Protein AF-A0A2R5H2C5-F1 (afdb_monomer)

InterPro domains:
  IPR027417 P-loop containing nucleoside triphosphate hydrolase [G3DSA:3.40.50.300] (19-121)
  IPR032171 C-terminal of Roc, COR-A domain [PF16095] (125-282)

Radius of gyration: 25.31 Å; Cα contacts (8 Å, |Δi|>4): 519; chains: 1; bounding box: 56×55×66 Å

Nearest PDB structures (foldseek):
  4wnr-assembly1_A  TM=6.751E-01  e=2.153E-06  Methanosarcina barkeri str. Fusaro
  5z2h-assembly1_A  TM=6.840E-01  e=8.784E-03  Dictyostelium discoideum
  5z2h-assembly1_B  TM=6.884E-01  e=1.361E-02  Dictyostelium discoideum
  5z2i-assembly1_B  TM=7.072E-01  e=3.090E-02  Dictyostelium discoideum
  2jpi-assembly1_A  TM=6.644E-01  e=2.755E-01  Pseudomonas aeruginosa

pLDDT: mean 90.69, std 7.68, range [52.12, 98.31]

Organism: NCBI:txid2315210

Secondary structure (DSSP, 8-state):
-HHHH-GGGGTTTS-HHHHHTPPPHHHHHHHHHHHHHHHHHH-TTS-B--EEE-TTT---HHHHHHHIIIII-GGG-TTBPPPSSTT-SSEEE-SS---TTTTHHHHHHHHHHHHHSGGGG----HHHHHHHHHHHHT--SEEEHHHHHHHHHHTT--HHHHHHHHHHHHHTTSSB---SSHHHHHEEE--HHHHHHHHHHHH--HHHHGGGGG-HHHHHTT-HHHHHHHHHH-EEEHHHHHHHTTTSSHHHHHHHHHHTTS-EE----TT-SS-EEE-GGGGGG--PPPP-TT--EEEEEEEE-TTT---TTHHHHHHHHHHHHHTSHHHHTTSPPPPPEE-SSEEEEEETTEEEEEEEETTEEEEEEETT-SSHHHHHTT-

Foldseek 3Di:
DCQCLFLVVCPPPDDPVVSVPHDHNVVVLVVLLQVLLVCCVPPVQDADAAAAEDCVPDVPQVSSQVSCVVRSVLVPSPRQDDFPPDPGSHHYFHPPDPDPCRCVRVVVSVVVSVCPDPLVPDDDPPLLVVLLVVVVVVVDQKDFLVVSQVSSVVVVDHSVSSVVSLVSCCVVVQWPADDPDPLSNGMIGRHPVLLVQLLCLQLPDCVVVVVVCVDPVCVVVVCNVQSVCCLQVVKHFLVRSCVSSVVPSSVNSVVVCVVVLQKAWQQQDPPDPGTMIRGLSNQLVFDDDDDCPPFAFDDKDKDACVVSWDDQRPLSSVLRVLNNQQQDCVFQPPHRRDDKDGHNAWIWGDRHPKIWIWGDDGRMIMITTGNPDDPVVVVVVVD

Solvent-accessible surface area (backbone atoms only — not comparable to full-atom values): 21616 Å² total; per-residue (Å²): 77,59,29,62,68,30,46,76,84,38,64,88,79,44,54,72,69,62,50,70,70,51,52,51,36,65,58,46,46,52,52,50,40,51,51,56,46,52,42,46,71,76,42,61,84,49,77,40,76,46,74,31,47,48,40,84,80,49,79,60,57,67,54,39,39,48,47,42,53,75,71,54,44,57,86,73,46,89,39,55,50,58,44,96,68,90,80,37,69,40,43,72,25,43,77,83,59,87,56,89,63,56,50,50,69,56,54,50,49,52,53,52,56,54,70,67,36,69,74,74,73,54,88,72,65,66,62,56,58,50,50,52,51,53,50,60,70,68,70,51,49,51,46,48,37,69,59,52,43,58,58,33,41,80,68,75,38,54,65,69,56,48,52,54,47,47,54,52,34,30,76,71,66,62,30,50,61,44,83,88,41,72,62,37,45,43,38,34,34,51,34,66,66,57,54,51,54,46,51,42,66,73,58,46,55,70,81,73,46,53,60,61,80,70,36,66,66,46,51,74,70,64,41,46,66,51,52,51,37,27,75,75,69,26,37,39,41,51,71,54,51,33,60,58,42,71,67,52,62,50,70,40,52,49,52,50,31,39,78,66,47,43,29,36,62,47,59,66,59,93,81,58,92,66,61,34,28,37,34,21,66,50,33,68,78,41,87,54,87,74,86,58,88,90,61,47,87,39,64,69,49,74,51,76,24,77,91,68,62,60,62,90,57,54,67,37,32,51,53,39,52,48,51,35,52,24,41,32,62,91,42,22,53,98,49,81,37,64,77,62,44,70,30,49,50,40,33,42,43,33,58,46,93,30,48,34,44,37,38,55,57,89,34,31,40,38,42,31,31,33,59,84,39,79,66,57,76,66,55,62,75,76,108

Structure (mmCIF, N/CA/C/O backbone):
data_AF-A0A2R5H2C5-F1
#
_entry.id   AF-A0A2R5H2C5-F1
#
loop_
_atom_site.group_PDB
_atom_site.id
_atom_site.type_symbol
_atom_site.label_atom_id
_atom_site.label_alt_id
_atom_site.label_comp_id
_atom_site.label_asym_id
_atom_site.label_entity_id
_atom_site.label_seq_id
_atom_site.pdbx_PDB_ins_code
_atom_site.Cartn_x
_atom_site.Cartn_y
_atom_site.Cartn_z
_atom_site.occupancy
_atom_site.B_iso_or_equiv
_atom_site.auth_seq_id
_atom_site.auth_comp_id
_atom_site.auth_asym_id
_atom_site.auth_atom_id
_atom_site.pdbx_PDB_model_num
ATOM 1 N N . MET A 1 1 ? -1.446 15.831 20.892 1.00 93.00 1 MET A N 1
ATOM 2 C CA . MET A 1 1 ? -1.765 17.150 21.502 1.00 93.00 1 MET A CA 1
ATOM 3 C C . MET A 1 1 ? -0.528 17.931 21.930 1.00 93.00 1 MET A C 1
ATOM 5 O O . MET A 1 1 ? -0.469 19.113 21.628 1.00 93.00 1 MET A O 1
ATOM 9 N N . ARG A 1 2 ? 0.456 17.307 22.596 1.00 93.75 2 ARG A N 1
ATOM 10 C CA . ARG A 1 2 ? 1.681 17.986 23.074 1.00 93.75 2 ARG A CA 1
ATOM 11 C C . ARG A 1 2 ? 2.411 18.782 21.984 1.00 93.75 2 ARG A C 1
ATOM 13 O O . ARG A 1 2 ? 2.757 19.935 22.195 1.00 93.75 2 ARG A O 1
ATOM 20 N N . GLU A 1 3 ? 2.565 18.198 20.799 1.00 94.56 3 GLU A N 1
ATOM 21 C CA . GLU A 1 3 ? 3.238 18.851 19.665 1.00 94.56 3 GLU A CA 1
ATOM 22 C C . GLU A 1 3 ? 2.388 19.970 19.052 1.00 94.56 3 GLU A C 1
ATOM 24 O O . GLU A 1 3 ? 2.923 21.000 18.664 1.00 94.56 3 GLU A O 1
ATOM 29 N N . ILE A 1 4 ? 1.058 19.820 19.068 1.00 94.31 4 ILE A N 1
ATOM 30 C CA . ILE A 1 4 ? 0.110 20.824 18.560 1.00 94.31 4 ILE A CA 1
ATOM 31 C C . ILE A 1 4 ? 0.098 22.088 19.425 1.00 94.31 4 ILE A C 1
ATOM 33 O O . ILE A 1 4 ? -0.033 23.178 18.887 1.00 94.31 4 ILE A O 1
ATOM 37 N N . VAL A 1 5 ? 0.262 21.978 20.748 1.00 93.38 5 VAL A N 1
ATOM 38 C CA . VAL A 1 5 ? 0.447 23.155 21.631 1.00 93.38 5 VAL A CA 1
ATOM 39 C C . VAL A 1 5 ? 1.890 23.682 21.568 1.00 93.38 5 VAL A C 1
ATOM 41 O O . VAL A 1 5 ? 2.180 24.803 21.969 1.00 93.38 5 VAL A O 1
ATOM 44 N N . GLY A 1 6 ? 2.809 22.887 21.024 1.00 92.38 6 GLY A N 1
ATOM 45 C CA . GLY A 1 6 ? 4.228 23.193 20.926 1.00 92.38 6 GLY A CA 1
ATOM 46 C C . GLY A 1 6 ? 5.020 22.546 22.057 1.00 92.38 6 GLY A C 1
ATOM 47 O O . GLY A 1 6 ? 4.754 22.772 23.241 1.00 92.38 6 GLY A O 1
ATOM 48 N N . LYS A 1 7 ? 6.044 21.769 21.679 1.00 91.81 7 LYS A N 1
ATOM 49 C CA . LYS A 1 7 ? 6.851 20.967 22.610 1.00 91.81 7 LYS A CA 1
ATOM 50 C C . LYS A 1 7 ? 7.569 21.776 23.692 1.00 91.81 7 LYS A C 1
ATOM 52 O O . LYS A 1 7 ? 7.862 21.239 24.755 1.00 91.81 7 LYS A O 1
ATOM 57 N N . GLU A 1 8 ? 7.811 23.065 23.454 1.00 91.38 8 GLU A N 1
ATOM 58 C CA . GLU A 1 8 ? 8.478 23.973 24.397 1.00 91.38 8 GLU A CA 1
ATOM 59 C C . GLU A 1 8 ? 7.768 24.061 25.754 1.00 91.38 8 GLU A C 1
ATOM 61 O O . GLU A 1 8 ? 8.438 24.159 26.781 1.00 91.38 8 GLU A O 1
ATOM 66 N N . HIS A 1 9 ? 6.439 23.913 25.784 1.00 89.00 9 HIS A N 1
ATOM 67 C CA . HIS A 1 9 ? 5.648 23.872 27.020 1.00 89.00 9 HIS A CA 1
ATOM 68 C C . HIS A 1 9 ? 6.008 22.701 27.943 1.00 89.00 9 HIS A C 1
ATOM 70 O O . HIS A 1 9 ? 5.681 22.722 29.128 1.00 89.00 9 HIS A O 1
ATOM 76 N N . PHE A 1 10 ? 6.678 21.680 27.408 1.00 91.19 10 PHE A N 1
ATOM 77 C CA . PHE A 1 10 ? 6.971 20.431 28.101 1.00 91.19 10 PHE A CA 1
ATOM 78 C C . PHE A 1 10 ? 8.463 20.236 28.394 1.00 91.19 10 PHE A C 1
ATOM 80 O O . PHE A 1 10 ? 8.853 19.185 28.900 1.00 91.19 10 PHE A O 1
ATOM 87 N N . ARG A 1 11 ? 9.310 21.237 28.105 1.00 89.56 11 ARG A N 1
ATOM 88 C CA . ARG A 1 11 ? 10.768 21.144 28.298 1.00 89.56 11 ARG A CA 1
ATOM 89 C C . ARG A 1 11 ? 11.161 20.857 29.751 1.00 89.56 11 ARG A C 1
ATOM 91 O O . ARG A 1 11 ? 12.147 20.169 29.982 1.00 89.56 11 ARG A O 1
ATOM 98 N N . GLU A 1 12 ? 10.416 21.397 30.712 1.00 89.75 12 GLU A N 1
ATOM 99 C CA . GLU A 1 12 ? 10.702 21.236 32.145 1.00 89.75 12 GLU A CA 1
ATOM 100 C C . GLU A 1 12 ? 9.968 20.047 32.786 1.00 89.75 12 GLU A C 1
ATOM 102 O O . GLU A 1 12 ? 10.315 19.641 33.893 1.00 89.75 12 GLU A O 1
ATOM 107 N N . THR A 1 13 ? 8.951 19.492 32.117 1.00 89.25 13 THR A N 1
ATOM 108 C CA . THR A 1 13 ? 8.073 18.451 32.679 1.00 89.25 13 THR A CA 1
ATOM 109 C C . THR A 1 13 ? 8.348 17.055 32.135 1.00 89.25 13 THR A C 1
ATOM 111 O O . THR A 1 13 ? 8.089 16.080 32.839 1.00 89.25 13 THR A O 1
ATOM 114 N N . LEU A 1 14 ? 8.871 16.940 30.913 1.00 90.50 14 LEU A N 1
ATOM 115 C CA . LEU A 1 14 ? 9.241 15.662 30.307 1.00 90.50 14 LEU A CA 1
ATOM 116 C C . LEU A 1 14 ? 10.702 15.311 30.569 1.00 90.50 14 LEU A C 1
ATOM 118 O O . LEU A 1 14 ? 11.555 16.177 30.775 1.00 90.50 14 LEU A O 1
ATOM 122 N N . THR A 1 15 ? 11.010 14.018 30.504 1.00 92.00 15 THR A N 1
ATOM 123 C CA . THR A 1 15 ? 12.404 13.575 30.455 1.00 92.00 15 THR A CA 1
ATOM 124 C C . THR A 1 15 ? 13.071 14.043 29.158 1.00 92.00 15 THR A C 1
ATOM 126 O O . THR A 1 15 ? 12.409 14.292 28.147 1.00 92.00 15 THR A O 1
ATOM 129 N N . LEU A 1 16 ? 14.406 14.138 29.163 1.00 90.62 16 LEU A N 1
ATOM 130 C CA . LEU A 1 16 ? 15.165 14.554 27.979 1.00 90.62 16 LEU A CA 1
ATOM 131 C C . LEU A 1 16 ? 14.871 13.659 26.764 1.00 90.62 16 LEU A C 1
ATOM 133 O O . LEU A 1 16 ? 14.716 14.164 25.657 1.00 90.62 16 LEU A O 1
ATOM 137 N N . GLU A 1 17 ? 14.758 12.348 26.985 1.00 91.19 17 GLU A N 1
ATOM 138 C CA . GLU A 1 17 ? 14.461 11.376 25.932 1.00 91.19 17 GLU A CA 1
ATOM 139 C C . GLU A 1 17 ? 13.055 11.581 25.345 1.00 91.19 17 GLU A C 1
ATOM 141 O O . GLU A 1 17 ? 12.884 11.592 24.128 1.00 91.19 17 GLU A O 1
ATOM 146 N N . GLU A 1 18 ? 12.041 11.786 26.189 1.00 89.56 18 GLU A N 1
ATOM 147 C CA . GLU A 1 18 ? 10.670 12.042 25.734 1.00 89.56 18 GLU A CA 1
ATOM 148 C C . GLU A 1 18 ? 10.557 13.362 24.973 1.00 89.56 18 GLU A C 1
ATOM 150 O O . GLU A 1 18 ? 9.895 13.414 23.940 1.00 89.56 18 GLU A O 1
ATOM 155 N N . TYR A 1 19 ? 11.216 14.418 25.454 1.00 91.31 19 TYR A N 1
ATOM 156 C CA . TYR A 1 19 ? 11.214 15.722 24.795 1.00 91.31 19 TYR A CA 1
ATOM 157 C C . TYR A 1 19 ? 11.911 15.676 23.428 1.00 91.31 19 TYR A C 1
ATOM 159 O O . TYR A 1 19 ? 11.431 16.286 22.472 1.00 91.31 19 TYR A O 1
ATOM 167 N N . GLN A 1 20 ? 13.017 14.933 23.308 1.00 91.44 20 GLN A N 1
ATOM 168 C CA . GLN A 1 20 ? 13.735 14.763 22.041 1.00 91.44 20 GLN A CA 1
ATOM 169 C C . GLN A 1 20 ? 12.920 14.009 20.985 1.00 91.44 20 GLN A C 1
ATOM 171 O O . GLN A 1 20 ? 13.105 14.265 19.799 1.00 91.44 20 GLN A O 1
ATOM 176 N N . LYS A 1 21 ? 12.000 13.131 21.402 1.00 92.06 21 LYS A N 1
ATOM 177 C CA . LYS A 1 21 ? 11.088 12.414 20.497 1.00 92.06 21 LYS A CA 1
ATOM 178 C C . LYS A 1 21 ? 9.945 13.282 19.963 1.00 92.06 21 LYS A C 1
ATOM 180 O O . LYS A 1 21 ? 9.300 12.866 19.010 1.00 92.06 21 LYS A O 1
ATOM 185 N N . LEU A 1 22 ? 9.667 14.442 20.568 1.00 92.31 22 LEU A N 1
ATOM 186 C CA . LEU A 1 22 ? 8.598 15.326 20.100 1.00 92.31 22 LEU A CA 1
ATOM 187 C C . LEU A 1 22 ? 9.033 16.121 18.865 1.00 92.31 22 LEU A C 1
ATOM 189 O O . LEU A 1 22 ? 10.042 16.845 18.884 1.00 92.31 22 LEU A O 1
ATOM 193 N N . SER A 1 23 ? 8.195 16.076 17.837 1.00 93.56 23 SER A N 1
ATOM 194 C CA . SER A 1 23 ? 8.285 16.949 16.673 1.00 93.56 23 SER A CA 1
ATOM 195 C C . SER A 1 23 ? 7.963 18.401 17.039 1.00 93.56 23 SER A C 1
ATOM 197 O O . SER A 1 23 ? 7.369 18.723 18.076 1.00 93.56 23 SER A O 1
ATOM 199 N N . THR A 1 24 ? 8.405 19.325 16.196 1.00 95.06 24 THR A N 1
ATOM 200 C CA . THR A 1 24 ? 7.982 20.725 16.262 1.00 95.06 24 THR A CA 1
ATOM 201 C C . THR A 1 24 ? 6.491 20.858 15.930 1.00 95.06 24 THR A C 1
ATOM 203 O O . THR A 1 24 ? 5.879 19.964 15.347 1.00 95.06 24 THR A O 1
ATOM 206 N N . GLN A 1 25 ? 5.887 21.994 16.292 1.00 93.94 25 GLN A N 1
ATOM 207 C CA . GLN A 1 25 ? 4.476 22.247 15.982 1.00 93.94 25 GLN A CA 1
ATOM 208 C C . GLN A 1 25 ? 4.217 22.262 14.467 1.00 93.94 25 GLN A C 1
ATOM 210 O O . GLN A 1 25 ? 3.205 21.726 14.028 1.00 93.94 25 GLN A O 1
ATOM 215 N N . ALA A 1 26 ? 5.135 22.838 13.684 1.00 92.19 26 ALA A N 1
ATOM 216 C CA . ALA A 1 26 ? 5.033 22.878 12.227 1.00 92.19 26 ALA A CA 1
ATOM 217 C C . ALA A 1 26 ? 5.041 21.464 11.627 1.00 92.19 26 ALA A C 1
ATOM 219 O O . ALA A 1 26 ? 4.099 21.096 10.934 1.00 92.19 26 ALA A O 1
ATOM 220 N N . GLU A 1 27 ? 6.019 20.635 12.004 1.00 92.56 27 GLU A N 1
ATOM 221 C CA . GLU A 1 27 ? 6.097 19.234 11.562 1.00 92.56 27 GLU A CA 1
ATOM 222 C C . GLU A 1 27 ? 4.838 18.439 11.940 1.00 92.56 27 GLU A C 1
ATOM 224 O O . GLU A 1 27 ? 4.324 17.673 11.131 1.00 92.56 27 GLU A O 1
ATOM 229 N N . ALA A 1 28 ? 4.296 18.639 13.147 1.00 92.81 28 ALA A N 1
ATOM 230 C CA . ALA A 1 28 ? 3.075 17.959 13.579 1.00 92.81 28 ALA A CA 1
ATOM 231 C C . ALA A 1 28 ? 1.824 18.417 12.806 1.00 92.81 28 ALA A C 1
ATOM 233 O O . ALA A 1 28 ? 0.930 17.608 12.547 1.00 92.81 28 ALA A O 1
ATOM 234 N N . ILE A 1 29 ? 1.746 19.699 12.435 1.00 91.31 29 ILE A N 1
ATOM 235 C CA . ILE A 1 29 ? 0.677 20.235 11.581 1.00 91.31 29 ILE A CA 1
ATOM 236 C C . ILE A 1 29 ? 0.778 19.641 10.176 1.00 91.31 29 ILE A C 1
ATOM 238 O O . ILE A 1 29 ? -0.234 19.180 9.650 1.00 91.31 29 ILE A O 1
ATOM 242 N N . ASP A 1 30 ? 1.972 19.622 9.587 1.00 87.56 30 ASP A N 1
ATOM 243 C CA . ASP A 1 30 ? 2.188 19.095 8.239 1.00 87.56 30 ASP A CA 1
ATOM 244 C C . ASP A 1 30 ? 1.922 17.588 8.184 1.00 87.56 30 ASP A C 1
ATOM 246 O O . ASP A 1 30 ? 1.232 17.114 7.284 1.00 87.56 30 ASP A O 1
ATOM 250 N N . PHE A 1 31 ? 2.338 16.843 9.211 1.00 89.25 31 PHE A N 1
ATOM 251 C CA . PHE A 1 31 ? 2.007 15.427 9.361 1.00 89.25 31 PHE A CA 1
ATOM 252 C C . PHE A 1 31 ? 0.495 15.190 9.461 1.00 89.25 31 PHE A C 1
ATOM 254 O O . PHE A 1 31 ? -0.042 14.281 8.829 1.00 89.25 31 PHE A O 1
ATOM 261 N N . LEU A 1 32 ? -0.229 16.008 10.228 1.00 90.12 32 LEU A N 1
ATOM 262 C CA . LEU A 1 32 ? -1.680 15.865 10.343 1.00 90.12 32 LEU A CA 1
ATOM 263 C C . LEU A 1 32 ? -2.398 16.217 9.032 1.00 90.12 32 LEU A C 1
ATOM 265 O O . LEU A 1 32 ? -3.330 15.512 8.645 1.00 90.12 32 LEU A O 1
ATOM 269 N N . ARG A 1 33 ? -1.953 17.268 8.331 1.00 86.88 33 ARG A N 1
ATOM 270 C CA . ARG A 1 33 ? -2.453 17.618 6.993 1.00 86.88 33 ARG A CA 1
ATOM 271 C C . ARG A 1 33 ? -2.237 16.465 6.021 1.00 86.88 33 ARG A C 1
ATOM 273 O O . ARG A 1 33 ? -3.200 16.050 5.385 1.00 86.88 33 ARG A O 1
ATOM 280 N N . PHE A 1 34 ? -1.027 15.906 5.972 1.00 85.25 34 PHE A N 1
ATOM 281 C CA . PHE A 1 34 ? -0.692 14.741 5.150 1.00 85.25 34 PHE A CA 1
ATOM 282 C C . PHE A 1 34 ? -1.709 13.606 5.338 1.00 85.25 34 PHE A C 1
ATOM 284 O O . PHE A 1 34 ? -2.309 13.143 4.369 1.00 85.25 34 PHE A O 1
ATOM 291 N N . TRP A 1 35 ? -1.983 13.199 6.582 1.00 88.19 35 TRP A N 1
ATOM 292 C CA . TRP A 1 35 ? -2.923 12.103 6.842 1.00 88.19 35 TRP A CA 1
ATOM 293 C C . TRP A 1 35 ? -4.364 12.447 6.479 1.00 88.19 35 TRP A C 1
ATOM 295 O O . TRP A 1 35 ? -5.070 11.615 5.916 1.00 88.19 35 TRP A O 1
ATOM 305 N N . LEU A 1 36 ? -4.809 13.669 6.764 1.00 87.12 36 LEU A N 1
ATOM 306 C CA . LEU A 1 36 ? -6.162 14.105 6.429 1.00 87.12 36 LEU A CA 1
ATOM 307 C C . LEU A 1 36 ? -6.381 14.224 4.915 1.00 87.12 36 LEU A C 1
ATOM 309 O O . LEU A 1 36 ? -7.468 13.899 4.432 1.00 87.12 36 LEU A O 1
ATOM 313 N N . HIS A 1 37 ? -5.377 14.673 4.161 1.00 84.75 37 HIS A N 1
ATOM 314 C CA . HIS A 1 37 ? -5.417 14.679 2.699 1.00 84.75 37 HIS A CA 1
ATOM 315 C C . HIS A 1 37 ? -5.376 13.257 2.136 1.00 84.75 37 HIS A C 1
ATOM 317 O O . HIS A 1 37 ? -6.185 12.933 1.271 1.00 84.75 37 HIS A O 1
ATOM 323 N N . SER A 1 38 ? -4.529 12.386 2.690 1.00 85.06 38 SER A N 1
ATOM 324 C CA . SER A 1 38 ? -4.453 10.972 2.310 1.00 85.06 38 SER A CA 1
ATOM 325 C C . SER A 1 38 ? -5.792 10.249 2.504 1.00 85.06 38 SER A C 1
ATOM 327 O O . SER A 1 38 ? -6.291 9.610 1.579 1.00 85.06 38 SER A O 1
ATOM 329 N N . ILE A 1 39 ? -6.452 10.429 3.656 1.00 87.50 39 ILE A N 1
ATOM 330 C CA . ILE A 1 39 ? -7.787 9.857 3.898 1.00 87.50 39 ILE A CA 1
ATOM 331 C C . ILE A 1 39 ? -8.807 10.419 2.907 1.00 87.50 39 ILE A C 1
ATOM 333 O O . ILE A 1 39 ? -9.556 9.651 2.316 1.00 87.50 39 ILE A O 1
ATOM 337 N N . ARG A 1 40 ? -8.825 11.739 2.683 1.00 85.00 40 ARG A N 1
ATOM 338 C CA . ARG A 1 40 ? -9.757 12.364 1.733 1.00 85.00 40 ARG A CA 1
ATOM 339 C C . ARG A 1 40 ? -9.569 11.839 0.308 1.00 85.00 40 ARG A C 1
ATOM 341 O O . ARG A 1 40 ? -10.551 11.703 -0.412 1.00 85.00 40 ARG A O 1
ATOM 348 N N . LEU A 1 41 ? -8.332 11.567 -0.094 1.00 84.38 41 LEU A N 1
ATOM 349 C CA . LEU A 1 41 ? -8.028 11.034 -1.416 1.00 84.38 41 LEU A CA 1
ATOM 350 C C . LEU A 1 41 ? -8.474 9.574 -1.559 1.00 84.38 41 LEU A C 1
ATOM 352 O O . LEU A 1 41 ? -9.070 9.212 -2.568 1.00 84.38 41 LEU A O 1
ATOM 356 N N . HIS A 1 42 ? -8.183 8.737 -0.561 1.00 84.81 42 HIS A N 1
ATOM 357 C CA . HIS A 1 42 ? -8.434 7.296 -0.635 1.00 84.81 42 HIS A CA 1
ATOM 358 C C . HIS A 1 42 ? -9.855 6.887 -0.229 1.00 84.81 42 HIS A C 1
ATOM 360 O O . HIS A 1 42 ? -10.359 5.872 -0.701 1.00 84.81 42 HIS A O 1
ATOM 366 N N . ALA A 1 43 ? -10.498 7.654 0.647 1.00 87.81 43 ALA A N 1
ATOM 367 C CA . ALA A 1 43 ? -11.806 7.354 1.214 1.00 87.81 43 ALA A CA 1
ATOM 368 C C . ALA A 1 43 ? -12.582 8.660 1.495 1.00 87.81 43 ALA A C 1
ATOM 370 O O . ALA A 1 43 ? -12.816 9.000 2.657 1.00 87.81 43 ALA A O 1
ATOM 371 N N . PRO A 1 44 ? -12.979 9.412 0.448 1.00 86.19 44 PRO A N 1
ATOM 372 C CA . PRO A 1 44 ? -13.544 10.759 0.585 1.00 86.19 44 PRO A CA 1
ATOM 373 C C . PRO A 1 44 ? -14.787 10.818 1.475 1.00 86.19 44 PRO A C 1
ATOM 375 O O . PRO A 1 44 ? -14.916 11.750 2.259 1.00 86.19 44 PRO A O 1
ATOM 378 N N . GLU A 1 45 ? -15.647 9.802 1.396 1.00 87.69 45 GLU A N 1
ATOM 379 C CA . GLU A 1 45 ? -16.912 9.717 2.140 1.00 87.69 45 GLU A CA 1
ATOM 380 C C . GLU A 1 45 ? -16.757 9.106 3.543 1.00 87.69 45 GLU A C 1
ATOM 382 O O . GLU A 1 45 ? -17.734 8.974 4.288 1.00 87.69 45 GLU A O 1
ATOM 387 N N . ALA A 1 46 ? -15.549 8.663 3.910 1.00 89.25 46 ALA A N 1
ATOM 388 C CA . ALA A 1 46 ? -15.346 7.960 5.165 1.00 89.25 46 ALA A CA 1
ATOM 389 C C . ALA A 1 46 ? -15.431 8.927 6.356 1.00 89.25 46 ALA A C 1
ATOM 391 O O . ALA A 1 46 ? -14.770 9.970 6.365 1.00 89.25 46 ALA A O 1
ATOM 392 N N . PRO A 1 47 ? -16.190 8.578 7.410 1.00 92.06 47 PRO A N 1
ATOM 393 C CA . PRO A 1 47 ? -16.221 9.372 8.625 1.00 92.06 47 PRO A CA 1
ATOM 394 C C . PRO A 1 47 ? -14.859 9.338 9.327 1.00 92.06 47 PRO A C 1
ATOM 396 O O . PRO A 1 47 ? -14.306 8.271 9.597 1.00 92.06 47 PRO A O 1
ATOM 399 N N . VAL A 1 48 ? -14.341 10.513 9.682 1.00 92.00 48 VAL A N 1
ATOM 400 C CA . VAL A 1 48 ? -13.034 10.663 10.335 1.00 92.00 48 VAL A CA 1
ATOM 401 C C . VAL A 1 48 ? -13.221 11.097 11.780 1.00 92.00 48 VAL A C 1
ATOM 403 O O . VAL A 1 48 ? -13.923 12.063 12.064 1.00 92.00 48 VAL A O 1
ATOM 406 N N . LEU A 1 49 ? -12.561 10.407 12.711 1.00 93.38 49 LEU A N 1
ATOM 407 C CA . LEU A 1 49 ? -12.528 10.776 14.124 1.00 93.38 49 LEU A CA 1
ATOM 408 C C . LEU A 1 49 ? -11.100 11.169 14.502 1.00 93.38 49 LEU A C 1
ATOM 410 O O . LEU A 1 49 ? -10.206 10.326 14.527 1.00 93.38 49 LEU A O 1
ATOM 414 N N . MET A 1 50 ? -10.880 12.440 14.842 1.00 92.81 50 MET A N 1
ATOM 415 C CA . MET A 1 50 ? -9.580 12.887 15.352 1.00 92.81 50 MET A CA 1
ATOM 416 C C . MET A 1 50 ? -9.467 12.628 16.851 1.00 92.81 50 MET A C 1
ATOM 418 O O . MET A 1 50 ? -10.338 13.019 17.627 1.00 92.81 50 MET A O 1
ATOM 422 N N . ILE A 1 51 ? -8.369 12.001 17.273 1.00 94.25 51 ILE A N 1
ATOM 423 C CA . ILE A 1 51 ? -8.137 11.628 18.671 1.00 94.25 51 ILE A CA 1
ATOM 424 C C . ILE A 1 51 ? -6.934 12.399 19.208 1.00 94.25 51 ILE A C 1
ATOM 426 O O . ILE A 1 51 ? -5.803 12.236 18.755 1.00 94.25 51 ILE A O 1
ATOM 430 N N . GLY A 1 52 ? -7.179 13.239 20.210 1.00 94.06 52 GLY A N 1
ATOM 431 C CA . GLY A 1 52 ? -6.138 13.940 20.945 1.00 94.06 52 GLY A CA 1
ATOM 432 C C . GLY A 1 52 ? -5.723 13.138 22.172 1.00 94.06 52 GLY A C 1
ATOM 433 O O . GLY A 1 52 ? -6.456 13.102 23.153 1.00 94.06 52 GLY A O 1
ATOM 434 N N . THR A 1 53 ? -4.544 12.521 22.144 1.00 94.12 53 THR A N 1
ATOM 435 C CA . THR A 1 53 ? -3.960 11.815 23.299 1.00 94.12 53 THR A CA 1
ATOM 436 C C . THR A 1 53 ? -3.153 12.751 24.207 1.00 94.12 53 THR A C 1
ATOM 438 O O . THR A 1 53 ? -2.788 13.861 23.797 1.00 94.12 53 THR A O 1
ATOM 441 N N . PHE A 1 54 ? -2.834 12.276 25.415 1.00 94.00 54 PHE A N 1
ATOM 442 C CA . PHE A 1 54 ? -2.130 12.972 26.500 1.00 94.00 54 PHE A CA 1
ATOM 443 C C . PHE A 1 54 ? -2.959 14.058 27.202 1.00 94.00 54 PHE A C 1
ATOM 445 O O . PHE A 1 54 ? -2.454 15.142 27.494 1.00 94.00 54 PHE A O 1
ATOM 452 N N . LEU A 1 55 ? -4.248 13.797 27.454 1.00 93.31 55 LEU A N 1
ATOM 453 C CA . LEU A 1 55 ? -5.128 14.719 28.193 1.00 93.31 55 LEU A CA 1
ATOM 454 C C . LEU A 1 55 ? -4.681 14.962 29.648 1.00 93.31 55 LEU A C 1
ATOM 456 O O . LEU A 1 55 ? -4.961 16.020 30.203 1.00 93.31 55 LEU A O 1
ATOM 460 N N . ASP A 1 56 ? -3.956 14.019 30.248 1.00 92.56 56 ASP A N 1
ATOM 461 C CA . ASP A 1 56 ? -3.305 14.159 31.556 1.00 92.56 56 ASP A CA 1
ATOM 462 C C . ASP A 1 56 ? -2.214 15.244 31.567 1.00 92.56 56 ASP A C 1
ATOM 464 O O . ASP A 1 56 ? -1.962 15.864 32.599 1.00 92.56 56 ASP A O 1
ATOM 468 N N . GLN A 1 57 ? -1.590 15.500 30.414 1.00 92.56 57 GLN A N 1
ATOM 469 C CA . GLN A 1 57 ? -0.483 16.452 30.262 1.00 92.56 57 GLN A CA 1
ATOM 470 C C . GLN A 1 57 ? -0.915 17.755 29.580 1.00 92.56 57 GLN A C 1
ATOM 472 O O . GLN A 1 57 ? -0.327 18.805 29.831 1.00 92.56 57 GLN A O 1
ATOM 477 N N . VAL A 1 58 ? -1.938 17.710 28.721 1.00 92.25 58 VAL A N 1
ATOM 478 C CA . VAL A 1 58 ? -2.417 18.863 27.948 1.00 92.25 58 VAL A CA 1
ATOM 479 C C . VAL A 1 58 ? -3.820 19.253 28.389 1.00 92.25 58 VAL A C 1
ATOM 481 O O . VAL A 1 58 ? -4.812 18.679 27.946 1.00 92.25 58 VAL A O 1
ATOM 484 N N . THR A 1 59 ? -3.911 20.286 29.226 1.00 85.94 59 THR A N 1
ATOM 485 C CA . THR A 1 59 ? -5.199 20.814 29.710 1.00 85.94 59 THR A CA 1
ATOM 486 C C . THR A 1 59 ? -5.717 21.985 28.867 1.00 85.94 59 THR A C 1
ATOM 488 O O . THR A 1 59 ? -6.903 22.316 28.926 1.00 85.94 59 THR A O 1
ATOM 491 N N . GLN A 1 60 ? -4.870 22.590 28.025 1.00 90.00 60 GLN A N 1
ATOM 492 C CA . GLN A 1 60 ? -5.203 23.722 27.151 1.00 90.00 60 GLN A CA 1
ATOM 493 C C . GLN A 1 60 ? -5.961 23.283 25.882 1.00 90.00 60 GLN A C 1
ATOM 495 O O . GLN A 1 60 ? -5.582 23.614 24.761 1.00 90.00 60 GLN A O 1
ATOM 500 N N . LEU A 1 61 ? -7.076 22.559 26.027 1.00 91.62 61 LEU A N 1
ATOM 501 C CA . LEU A 1 61 ? -7.827 22.004 24.886 1.00 91.62 61 LEU A CA 1
ATOM 502 C C . LEU A 1 61 ? -8.323 23.06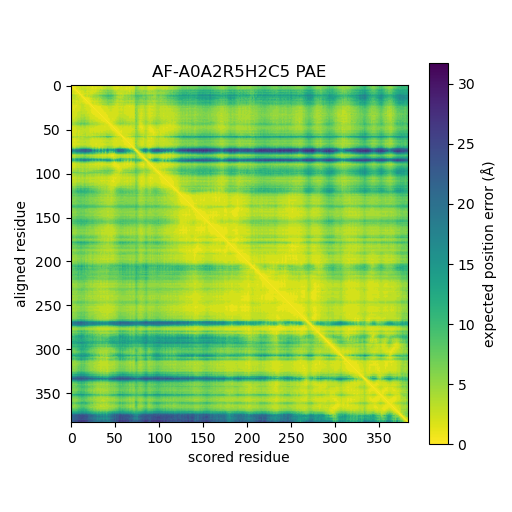7 23.895 1.00 91.62 61 LEU A C 1
ATOM 504 O O . LEU A 1 61 ? -8.398 22.811 22.698 1.00 91.62 61 LEU A O 1
ATOM 508 N N . ARG A 1 62 ? -8.616 24.282 24.377 1.00 91.38 62 ARG A N 1
ATOM 509 C CA . ARG A 1 62 ? -8.991 25.417 23.516 1.00 91.38 62 ARG A CA 1
ATOM 510 C C . ARG A 1 62 ? -7.850 25.877 22.614 1.00 91.38 62 ARG A C 1
ATOM 512 O O . ARG A 1 62 ? -8.105 26.330 21.507 1.00 91.38 62 ARG A O 1
ATOM 519 N N . GLU A 1 63 ? -6.613 25.787 23.090 1.00 92.06 63 GLU A N 1
ATOM 520 C CA . GLU A 1 63 ? -5.443 26.146 22.297 1.00 92.06 63 GLU A CA 1
ATOM 521 C C . GLU A 1 63 ? -5.171 25.097 21.224 1.00 92.06 63 GLU A C 1
ATOM 523 O O . GLU A 1 63 ? -4.977 25.466 20.069 1.00 92.06 63 GLU A O 1
ATOM 528 N N . VAL A 1 64 ? -5.261 23.809 21.579 1.00 92.94 64 VAL A N 1
ATOM 529 C CA . VAL A 1 64 ? -5.206 22.708 20.604 1.00 92.94 64 VAL A CA 1
ATOM 530 C C . VAL A 1 64 ? -6.252 22.932 19.513 1.00 92.94 64 VAL A C 1
ATOM 532 O O . VAL A 1 64 ? -5.918 22.952 18.334 1.00 92.94 64 VAL A O 1
ATOM 535 N N . ASP A 1 65 ? -7.507 23.165 19.903 1.00 91.69 65 ASP A N 1
ATOM 536 C CA . ASP A 1 65 ? -8.610 23.377 18.964 1.00 91.69 65 ASP A CA 1
ATOM 537 C C . ASP A 1 65 ? -8.394 24.604 18.065 1.00 91.69 65 ASP A C 1
ATOM 539 O O . ASP A 1 65 ? -8.617 24.527 16.859 1.00 91.69 65 ASP A O 1
ATOM 543 N N . ARG A 1 66 ? -7.890 25.716 18.622 1.00 91.50 66 ARG A N 1
ATOM 544 C CA . ARG A 1 66 ? -7.530 26.913 17.849 1.00 91.50 66 ARG A CA 1
ATOM 545 C C . ARG A 1 66 ? -6.472 26.595 16.792 1.00 91.50 66 ARG A C 1
ATOM 547 O O . ARG A 1 66 ? -6.684 26.917 15.628 1.00 91.50 66 ARG A O 1
ATOM 554 N N . VAL A 1 67 ? -5.368 25.949 17.177 1.00 91.88 67 VAL A N 1
ATOM 555 C CA . VAL A 1 67 ? -4.274 25.616 16.247 1.00 91.88 67 VAL A CA 1
ATOM 556 C C . VAL A 1 67 ? -4.779 24.708 15.125 1.00 91.88 67 VAL A C 1
ATOM 558 O O . VAL A 1 67 ? -4.486 24.968 13.959 1.00 91.88 67 VAL A O 1
ATOM 561 N N . LEU A 1 68 ? -5.589 23.695 15.457 1.00 90.81 68 LEU A N 1
ATOM 562 C CA . LEU A 1 68 ? -6.196 22.798 14.471 1.00 90.81 68 LEU A CA 1
ATOM 563 C C . LEU A 1 68 ? -7.111 23.552 13.493 1.00 90.81 68 LEU A C 1
ATOM 565 O O . LEU A 1 68 ? -7.029 23.334 12.286 1.00 90.81 68 LEU A O 1
ATOM 569 N N . ARG A 1 69 ? -7.956 24.467 13.981 1.00 88.12 69 ARG A N 1
ATOM 570 C CA . ARG A 1 69 ? -8.837 25.278 13.122 1.00 88.12 69 ARG A CA 1
ATOM 571 C C . ARG A 1 69 ? -8.059 26.211 12.202 1.00 88.12 69 ARG A C 1
ATOM 573 O O . ARG A 1 69 ? -8.394 26.304 11.028 1.00 88.12 69 ARG A O 1
ATOM 580 N N . GLU A 1 70 ? -7.045 26.888 12.731 1.00 88.75 70 GLU A N 1
ATOM 581 C CA . GLU A 1 70 ? -6.257 27.880 11.991 1.00 88.75 70 GLU A CA 1
ATOM 582 C C . GLU A 1 70 ? -5.364 27.239 10.927 1.00 88.75 70 GLU A C 1
ATOM 584 O O . GLU A 1 70 ? -5.277 27.748 9.813 1.00 88.75 70 GLU A O 1
ATOM 589 N N . HIS A 1 71 ? -4.703 26.128 11.257 1.00 84.25 71 HIS A N 1
ATOM 590 C CA . HIS A 1 71 ? -3.633 25.593 10.418 1.00 84.25 71 HIS A CA 1
ATOM 591 C C . HIS A 1 71 ? -4.050 24.335 9.670 1.00 84.25 71 HIS A C 1
ATOM 593 O O . HIS A 1 71 ? -3.682 24.156 8.517 1.00 84.25 71 HIS A O 1
ATOM 599 N N . VAL A 1 72 ? -4.836 23.452 10.271 1.00 76.62 72 VAL A N 1
ATOM 600 C CA . VAL A 1 72 ? -5.180 22.175 9.628 1.00 76.62 72 VAL A CA 1
ATOM 601 C C . VAL A 1 72 ? -6.385 22.340 8.702 1.00 76.62 72 VAL A C 1
ATOM 603 O O . VAL A 1 72 ? -6.617 21.506 7.836 1.00 76.62 72 VAL A O 1
ATOM 606 N N . GLY A 1 73 ? -7.156 23.425 8.857 1.00 67.12 73 GLY A N 1
ATOM 607 C CA . GLY A 1 73 ? -8.352 23.660 8.052 1.00 67.12 73 GLY A CA 1
ATOM 608 C C . GLY A 1 73 ? -9.393 22.555 8.230 1.00 67.12 73 GLY A C 1
ATOM 609 O O . GLY A 1 73 ? -10.233 22.377 7.358 1.00 67.12 73 GLY A O 1
ATOM 610 N N . ALA A 1 74 ? -9.354 21.817 9.347 1.00 56.75 74 ALA A N 1
ATOM 611 C CA . ALA A 1 74 ? -10.131 20.598 9.598 1.00 56.75 74 ALA A CA 1
ATOM 612 C C . ALA A 1 74 ? -11.662 20.807 9.608 1.00 56.75 74 ALA A C 1
ATOM 614 O O . ALA A 1 74 ? -12.423 19.847 9.602 1.00 56.75 74 ALA A O 1
ATOM 615 N N . THR A 1 75 ? -12.134 22.055 9.560 1.00 52.12 75 THR A N 1
ATOM 616 C CA . THR A 1 75 ? -13.532 22.393 9.242 1.00 52.12 75 THR A CA 1
ATOM 617 C C . THR A 1 75 ? -13.895 22.197 7.764 1.00 52.12 75 THR A C 1
ATOM 619 O O . THR A 1 75 ? -15.059 22.348 7.414 1.00 52.12 75 THR A O 1
ATOM 622 N N . SER A 1 76 ? -12.921 21.893 6.905 1.00 55.72 76 SER A N 1
ATOM 623 C CA . SER A 1 76 ? -13.088 21.650 5.463 1.00 55.72 76 SER A CA 1
ATOM 624 C C . SER A 1 76 ? -13.242 20.162 5.131 1.00 55.72 76 SER A C 1
ATOM 626 O O . SER A 1 76 ? -13.535 19.821 3.988 1.00 55.72 76 SER A O 1
ATOM 628 N N . HIS A 1 77 ? -13.048 19.275 6.112 1.00 67.00 77 HIS A N 1
ATOM 629 C CA . HIS A 1 77 ? -13.363 17.853 5.991 1.00 67.00 77 HIS A CA 1
ATOM 630 C C . HIS A 1 77 ? -14.820 17.641 6.388 1.00 67.00 77 HIS A C 1
ATOM 632 O O . HIS A 1 77 ? -15.141 17.563 7.572 1.00 67.00 77 HIS A O 1
ATOM 638 N N . GLU A 1 78 ? -15.699 17.556 5.389 1.00 73.50 78 GLU A N 1
ATOM 639 C CA . GLU A 1 78 ? -17.152 17.404 5.564 1.00 73.50 78 GLU A CA 1
ATOM 640 C C . GLU A 1 78 ? -17.530 16.200 6.448 1.00 73.50 78 GLU A C 1
ATOM 642 O O . GLU A 1 78 ? -18.488 16.267 7.216 1.00 73.50 78 GLU A O 1
ATOM 647 N 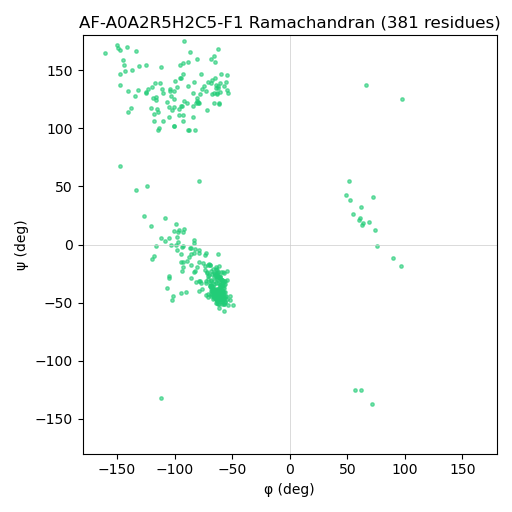N . HIS A 1 79 ? -16.714 15.143 6.424 1.00 85.81 79 HIS A N 1
ATOM 648 C CA . HIS A 1 79 ? -16.941 13.896 7.161 1.00 85.81 79 HIS A CA 1
ATOM 649 C C . HIS A 1 79 ? -16.216 13.821 8.517 1.00 85.81 79 HIS A C 1
ATOM 651 O O . HIS A 1 79 ? -16.135 12.749 9.123 1.00 85.81 79 HIS A O 1
ATOM 657 N N . LEU A 1 80 ? -15.673 14.934 9.024 1.00 89.69 80 LEU A N 1
ATOM 658 C CA . LEU A 1 80 ? -15.070 14.962 10.355 1.00 89.69 80 LEU A CA 1
ATOM 659 C C . LEU A 1 80 ? -16.153 14.892 11.443 1.00 89.69 80 LEU A C 1
ATOM 661 O O . LEU A 1 80 ? -16.940 15.819 11.642 1.00 89.69 80 LEU A O 1
ATOM 665 N N . VAL A 1 81 ? -16.139 13.810 12.214 1.00 90.81 81 VAL A N 1
ATOM 666 C CA . VAL A 1 81 ? -17.066 13.580 13.321 1.00 90.81 81 VAL A CA 1
ATOM 667 C C . VAL A 1 81 ? -16.586 14.336 14.554 1.00 90.81 81 VAL A C 1
ATOM 669 O O . VAL A 1 81 ? -15.492 14.101 15.072 1.00 90.81 81 VAL A O 1
ATOM 672 N N . GLN A 1 82 ? -17.438 15.226 15.058 1.00 88.88 82 GLN A N 1
ATOM 673 C CA . GLN A 1 82 ? -17.140 16.032 16.237 1.00 88.88 82 GLN A CA 1
ATOM 674 C C . GLN A 1 82 ? -17.658 15.367 17.523 1.00 88.88 82 GLN A C 1
ATOM 676 O O . GLN A 1 82 ? -18.712 14.722 17.508 1.00 88.88 82 GLN A O 1
ATOM 681 N N . PRO A 1 83 ? -16.963 15.543 18.661 1.00 89.25 83 PRO A N 1
ATOM 682 C CA . PRO A 1 83 ? -17.483 15.158 19.963 1.00 89.25 83 PRO A CA 1
ATOM 683 C C . PRO A 1 83 ? -18.787 15.890 20.285 1.00 89.25 83 PRO A C 1
ATOM 685 O O . PRO A 1 83 ? -18.972 17.068 19.975 1.00 89.25 83 PRO A O 1
ATOM 688 N N . SER A 1 84 ? -19.670 15.199 21.000 1.00 81.06 84 SER A N 1
ATOM 689 C CA . SER A 1 84 ? -20.940 15.750 21.478 1.00 81.06 84 SER A CA 1
ATOM 690 C C . SER A 1 84 ? -20.760 16.867 22.514 1.00 81.06 84 SER A C 1
ATOM 692 O O . SER A 1 84 ? -21.642 17.711 22.687 1.00 81.06 84 SER A O 1
ATOM 694 N N . LYS A 1 85 ? -19.624 16.879 23.225 1.00 70.62 85 LYS A N 1
ATOM 695 C CA . LYS A 1 85 ? -19.313 17.826 24.300 1.00 70.62 85 LYS A CA 1
ATOM 696 C C . LYS A 1 85 ? -18.100 18.688 23.950 1.00 70.62 85 LYS A C 1
ATOM 698 O O . LYS A 1 85 ? -17.090 18.209 23.454 1.00 70.62 85 LYS A O 1
ATOM 703 N N . GLY A 1 86 ? -18.174 19.979 24.278 1.00 68.06 86 GLY A N 1
ATOM 704 C CA . GLY A 1 86 ? -17.019 20.888 24.241 1.00 68.06 86 GLY A CA 1
ATOM 705 C C . GLY A 1 86 ? -16.774 21.618 22.918 1.00 68.06 86 GLY A C 1
ATOM 706 O O . GLY A 1 86 ? -16.019 22.584 22.919 1.00 68.06 86 GLY A O 1
ATOM 707 N N . GLY A 1 87 ? -17.437 21.234 21.820 1.00 77.19 87 GLY A N 1
ATOM 708 C CA . GLY A 1 87 ? -17.331 21.936 20.531 1.00 77.19 87 GLY A CA 1
ATOM 709 C C . GLY A 1 87 ? -15.927 21.904 19.912 1.00 77.19 87 GLY A C 1
ATOM 710 O O . GLY A 1 87 ? -15.610 22.742 19.071 1.00 77.19 87 GLY A O 1
ATOM 711 N N . HIS A 1 88 ? -15.079 20.974 20.355 1.00 86.56 88 HIS A N 1
ATOM 712 C CA . HIS A 1 88 ? -13.739 20.763 19.816 1.00 86.56 88 HIS A CA 1
ATOM 713 C C . HIS A 1 88 ? -13.797 19.946 18.520 1.00 86.56 88 HIS A C 1
ATOM 715 O O . HIS A 1 88 ? -14.759 19.226 18.276 1.00 86.56 88 HIS A O 1
ATOM 721 N N . LEU A 1 89 ? -12.753 20.010 17.699 1.00 88.88 89 LEU A N 1
ATOM 722 C CA . LEU A 1 89 ? -12.619 19.193 16.488 1.00 88.88 89 LEU A CA 1
ATOM 723 C C . LEU A 1 89 ? -12.168 17.743 16.751 1.00 88.88 89 LEU A C 1
ATOM 725 O O . LEU A 1 89 ? -12.071 16.959 15.813 1.00 88.88 89 LEU A O 1
ATOM 729 N N . PHE A 1 90 ? -11.844 17.383 17.995 1.00 92.25 90 PHE A N 1
ATOM 730 C CA . PHE A 1 90 ? -11.203 16.112 18.336 1.00 92.25 90 PHE A CA 1
ATOM 731 C C . PHE A 1 90 ? -11.693 15.551 19.675 1.00 92.25 90 PHE A C 1
ATOM 733 O O . PHE A 1 90 ? -12.070 16.293 20.582 1.00 92.25 90 PHE A O 1
ATOM 740 N N . PHE A 1 91 ? -11.611 14.230 19.826 1.00 93.88 91 PHE A N 1
ATOM 741 C CA . PHE A 1 91 ? -11.878 13.513 21.070 1.00 93.88 91 PHE A CA 1
ATOM 742 C C . PHE A 1 91 ? -10.625 13.525 21.950 1.00 93.88 91 PHE A C 1
ATOM 744 O O . PHE A 1 91 ? -9.628 12.878 21.626 1.00 93.88 91 PHE A O 1
ATOM 751 N N . ALA A 1 92 ? -10.655 14.267 23.058 1.00 93.75 92 ALA A N 1
ATOM 752 C CA . ALA A 1 92 ? -9.542 14.321 24.002 1.00 93.75 92 ALA A CA 1
ATOM 753 C C . ALA A 1 92 ? -9.555 13.097 24.933 1.00 93.75 92 ALA A C 1
ATOM 755 O O . ALA A 1 92 ? -10.566 12.819 25.578 1.00 93.75 92 ALA A O 1
ATOM 756 N N . ILE A 1 93 ? -8.440 12.369 25.012 1.00 94.00 93 ILE A N 1
ATOM 757 C CA . ILE A 1 93 ? -8.321 11.126 25.781 1.00 94.00 93 ILE A CA 1
ATOM 758 C C . ILE A 1 93 ? -7.065 11.147 26.645 1.00 94.00 93 ILE A C 1
ATOM 760 O O . ILE A 1 93 ? -5.957 11.435 26.186 1.00 94.00 93 ILE A O 1
ATOM 764 N N . ASP A 1 94 ? -7.249 10.771 27.906 1.00 93.94 94 ASP A N 1
ATOM 765 C CA . ASP A 1 94 ? -6.158 10.416 28.802 1.00 93.94 94 ASP A CA 1
ATOM 766 C C . ASP A 1 94 ? -5.769 8.955 28.536 1.00 93.94 94 ASP A C 1
ATOM 768 O O . ASP A 1 94 ? -6.435 8.016 28.978 1.00 93.94 94 ASP A O 1
ATOM 772 N N . ASN A 1 95 ? -4.708 8.757 27.754 1.00 93.00 95 ASN A N 1
ATOM 773 C CA . ASN A 1 95 ? -4.212 7.431 27.399 1.00 93.00 95 ASN A CA 1
ATOM 774 C C . ASN A 1 95 ? -3.381 6.769 28.513 1.00 93.00 95 ASN A C 1
ATOM 776 O O . ASN A 1 95 ? -3.084 5.579 28.373 1.00 93.00 95 ASN A O 1
ATOM 780 N N . SER A 1 96 ? -3.055 7.466 29.608 1.00 92.12 96 SER A N 1
ATOM 781 C CA . SER A 1 96 ? -2.353 6.893 30.767 1.00 92.12 96 SER A CA 1
ATOM 782 C C . SER A 1 96 ? -3.317 6.404 31.858 1.00 92.12 96 SER A C 1
ATOM 784 O O . SER A 1 96 ? -2.989 5.487 32.611 1.00 92.12 96 SER A O 1
ATOM 786 N N . SER A 1 97 ? -4.545 6.930 31.899 1.00 93.50 97 SER A N 1
ATOM 787 C CA . SER A 1 97 ? -5.573 6.499 32.852 1.00 93.50 97 SER A CA 1
ATOM 788 C C . SER A 1 97 ? -6.012 5.042 32.663 1.00 93.50 97 SER A C 1
ATOM 790 O O . SER A 1 97 ? -6.352 4.620 31.561 1.00 93.50 97 SER A O 1
ATOM 792 N N . ASN A 1 98 ? -6.119 4.286 33.759 1.00 92.38 98 ASN A N 1
ATOM 793 C CA . ASN A 1 98 ? -6.697 2.934 33.769 1.00 92.38 98 ASN A CA 1
ATOM 794 C C . ASN A 1 98 ? -8.236 2.926 33.862 1.00 92.38 98 ASN A C 1
ATOM 796 O O . ASN A 1 98 ? -8.846 1.859 33.982 1.00 92.38 98 ASN A O 1
ATOM 800 N N . ASP A 1 99 ? -8.885 4.094 33.838 1.00 93.44 99 ASP A N 1
ATOM 801 C CA . ASP A 1 99 ? -10.341 4.175 33.877 1.00 93.44 99 ASP A CA 1
ATOM 802 C C . ASP A 1 99 ? -10.951 3.567 32.604 1.00 93.44 99 ASP A C 1
ATOM 804 O O . ASP A 1 99 ? -10.734 4.031 31.482 1.00 93.44 99 ASP A O 1
ATOM 808 N N . LYS A 1 100 ? -11.798 2.548 32.782 1.00 90.81 100 LYS A N 1
ATOM 809 C CA . LYS A 1 100 ? -12.563 1.918 31.694 1.00 90.81 100 LYS A CA 1
ATOM 810 C C . LYS A 1 100 ? -13.450 2.929 30.957 1.00 90.81 100 LYS A C 1
ATOM 812 O O . LYS A 1 100 ? -13.793 2.726 29.785 1.00 90.81 100 LYS A O 1
ATOM 817 N N . ASN A 1 101 ? -13.810 4.027 31.619 1.00 91.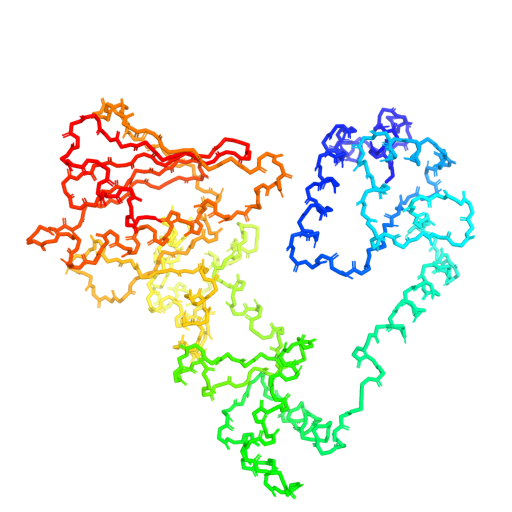88 101 ASN A N 1
ATOM 818 C CA . ASN A 1 101 ? -14.681 5.061 31.089 1.00 91.88 101 ASN A CA 1
ATOM 819 C C . ASN A 1 101 ? -13.958 6.234 30.409 1.00 91.88 101 ASN A C 1
ATOM 821 O O . ASN A 1 101 ? -14.630 7.068 29.803 1.00 91.88 101 ASN A O 1
ATOM 825 N N . ARG A 1 102 ? -12.617 6.255 30.390 1.00 91.81 102 ARG A N 1
ATOM 826 C CA . ARG A 1 102 ? -11.805 7.349 29.814 1.00 91.81 102 ARG A CA 1
ATOM 827 C C . ARG A 1 102 ? -12.119 7.710 28.356 1.00 91.81 102 ARG A C 1
ATOM 829 O O . ARG A 1 102 ? -11.832 8.815 27.923 1.00 91.81 102 ARG A O 1
ATOM 836 N N . ALA A 1 103 ? -12.704 6.777 27.603 1.00 93.00 103 ALA A N 1
ATOM 837 C CA . ALA A 1 103 ? -13.032 6.926 26.185 1.00 93.00 103 ALA A CA 1
ATOM 838 C C . ALA A 1 103 ? -14.513 6.624 25.874 1.00 93.00 103 ALA A C 1
ATOM 840 O O . ALA A 1 103 ? -14.833 6.219 24.758 1.00 93.00 103 ALA A O 1
ATOM 841 N N . VAL A 1 104 ? -15.431 6.761 26.846 1.00 93.44 104 VAL A N 1
ATOM 842 C CA . VAL A 1 104 ? -16.870 6.467 26.637 1.00 93.44 104 VAL A CA 1
ATOM 843 C C . VAL A 1 104 ? -17.452 7.271 25.483 1.00 93.44 104 VAL A C 1
ATOM 845 O O . VAL A 1 104 ? -18.169 6.706 24.662 1.00 93.44 104 VAL A O 1
ATOM 848 N N . GLU A 1 105 ? -17.130 8.562 25.401 1.00 92.50 105 GLU A N 1
ATOM 849 C CA . GLU A 1 105 ? -17.631 9.421 24.327 1.00 92.50 105 GLU A CA 1
ATOM 850 C C . GLU A 1 105 ? -17.131 8.952 22.957 1.00 92.50 105 GLU A C 1
ATOM 852 O O . GLU A 1 105 ? -17.949 8.735 22.068 1.00 92.50 105 GLU A O 1
ATOM 857 N N . LEU A 1 106 ? -15.826 8.682 22.819 1.00 94.12 106 LEU A N 1
ATOM 858 C CA . LEU A 1 106 ? -15.255 8.147 21.580 1.00 94.12 106 LEU A CA 1
ATOM 859 C C . LEU A 1 106 ? -15.906 6.813 21.186 1.00 94.12 106 LEU A C 1
ATOM 861 O O . LEU A 1 106 ? -16.324 6.653 20.046 1.00 94.12 106 LEU A O 1
ATOM 865 N N . ARG A 1 107 ? -16.041 5.856 22.116 1.00 94.94 107 ARG A N 1
ATOM 866 C CA . ARG A 1 107 ? -16.676 4.556 21.822 1.00 94.94 107 ARG A CA 1
ATOM 867 C C . ARG A 1 107 ? -18.127 4.708 21.379 1.00 94.94 107 ARG A C 1
ATOM 869 O O . ARG A 1 107 ? -18.570 3.988 20.491 1.00 94.94 107 ARG A O 1
ATOM 876 N N . THR A 1 108 ? -18.855 5.632 22.002 1.00 94.62 108 THR A N 1
ATOM 877 C CA . THR A 1 108 ? -20.248 5.922 21.644 1.00 94.62 108 THR A CA 1
ATOM 878 C C . THR A 1 108 ? -20.323 6.521 20.242 1.00 94.62 108 THR A C 1
ATOM 880 O O . THR A 1 108 ? -21.148 6.080 19.448 1.00 94.62 108 THR A O 1
ATOM 883 N N . ALA A 1 109 ? -19.428 7.458 19.912 1.00 94.19 109 ALA A N 1
ATOM 884 C CA . ALA A 1 109 ? -19.338 8.041 18.577 1.00 94.19 109 ALA A CA 1
ATOM 885 C C . ALA A 1 109 ? -19.001 6.982 17.517 1.00 94.19 109 ALA A C 1
ATOM 887 O O . ALA A 1 109 ? -19.717 6.886 16.526 1.00 94.19 109 ALA A O 1
ATOM 888 N N . ILE A 1 110 ? -17.992 6.134 17.757 1.00 95.12 110 ILE A N 1
ATOM 889 C CA . ILE A 1 110 ? -17.627 5.029 16.854 1.00 95.12 110 ILE A CA 1
ATOM 890 C C . ILE A 1 110 ? -18.831 4.111 16.609 1.00 95.12 110 ILE A C 1
ATOM 892 O O . ILE A 1 110 ? -19.154 3.828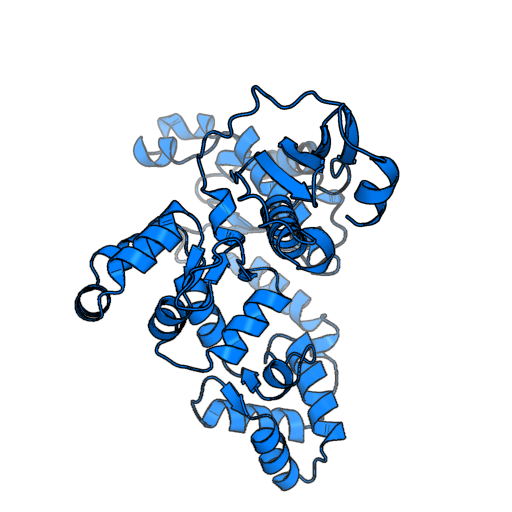 15.461 1.00 95.12 110 ILE A O 1
ATOM 896 N N . ALA A 1 111 ? -19.517 3.670 17.669 1.00 94.94 111 ALA A N 1
ATOM 897 C CA . ALA A 1 111 ? -20.667 2.776 17.540 1.00 94.94 111 ALA A CA 1
ATOM 898 C C . ALA A 1 111 ? -21.835 3.426 16.776 1.00 94.94 111 ALA A C 1
ATOM 900 O O . ALA A 1 111 ? -22.435 2.776 15.921 1.00 94.94 111 ALA A O 1
ATOM 901 N N . SER A 1 112 ? -22.133 4.702 17.052 1.00 93.81 112 SER A N 1
ATOM 902 C CA . SER A 1 112 ? -23.184 5.453 16.350 1.00 93.81 112 SER A CA 1
ATOM 903 C C . SER A 1 112 ? -22.867 5.566 14.863 1.00 93.81 112 SER A C 1
ATOM 905 O O . SER A 1 112 ? -23.652 5.110 14.035 1.00 93.81 112 SER A O 1
ATOM 907 N N . VAL A 1 113 ? -21.676 6.075 14.538 1.00 93.56 113 VAL A N 1
ATOM 908 C CA . VAL A 1 113 ? -21.208 6.278 13.163 1.00 93.56 113 VAL A CA 1
ATOM 909 C C . VAL A 1 113 ? -21.194 4.960 12.396 1.00 93.56 113 VAL A C 1
ATOM 911 O O . VAL A 1 113 ? -21.718 4.904 11.288 1.00 93.56 113 VAL A O 1
ATOM 914 N N . ALA A 1 114 ? -20.666 3.886 12.990 1.00 92.00 114 ALA A N 1
ATOM 915 C CA . ALA A 1 114 ? -20.658 2.562 12.374 1.00 92.00 114 ALA A CA 1
ATOM 916 C C . ALA A 1 114 ? -22.084 2.060 12.075 1.00 92.00 114 ALA A C 1
ATOM 918 O O . ALA A 1 114 ? -22.349 1.577 10.980 1.00 92.00 114 ALA A O 1
ATOM 919 N N . SER A 1 115 ? -23.031 2.227 13.005 1.00 92.19 115 SER A N 1
ATOM 920 C CA . SER A 1 115 ? -24.429 1.786 12.828 1.00 92.19 115 SER A CA 1
ATOM 921 C C . SER A 1 115 ? -25.231 2.585 11.786 1.00 92.19 115 SER A C 1
ATOM 923 O O . SER A 1 115 ? -26.306 2.166 11.336 1.00 92.19 115 SER A O 1
ATOM 925 N N . GLU A 1 116 ? -24.736 3.767 11.429 1.00 91.12 116 GLU A N 1
ATOM 926 C CA . GLU A 1 116 ? -25.313 4.645 10.412 1.00 91.12 116 GLU A CA 1
ATOM 927 C C . GLU A 1 116 ? -24.765 4.360 9.014 1.00 91.12 116 GLU A C 1
ATOM 929 O O . GLU A 1 116 ? -25.378 4.786 8.034 1.00 91.12 116 GLU A O 1
ATOM 934 N N . GLN A 1 117 ? -23.66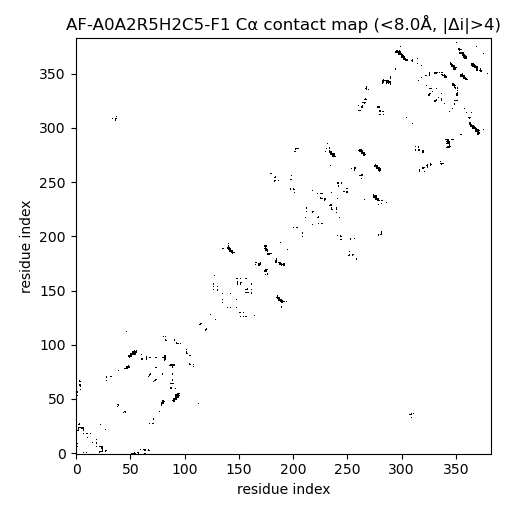9 3.602 8.903 1.00 89.31 117 GLN A N 1
ATOM 935 C CA . GLN A 1 117 ? -23.107 3.254 7.607 1.00 89.31 117 GLN A CA 1
ATOM 936 C C . GLN A 1 117 ? -24.096 2.426 6.789 1.00 89.31 117 GLN A C 1
ATOM 938 O O . GLN A 1 117 ? -24.727 1.488 7.287 1.00 89.31 117 GLN A O 1
ATOM 943 N N . ARG A 1 118 ? -24.211 2.762 5.500 1.00 87.12 118 ARG A N 1
ATOM 944 C CA . ARG A 1 118 ? -25.173 2.142 4.582 1.00 87.12 118 ARG A CA 1
ATOM 945 C C . ARG A 1 118 ? -25.048 0.618 4.556 1.00 87.12 118 ARG A C 1
ATOM 947 O O . ARG A 1 118 ? -26.063 -0.064 4.673 1.00 87.12 118 ARG A O 1
ATOM 954 N N . TYR A 1 119 ? -23.821 0.109 4.453 1.00 84.12 119 TYR A N 1
ATOM 955 C CA . TYR A 1 119 ? -23.551 -1.324 4.332 1.00 84.12 119 TYR A CA 1
ATOM 956 C C . TYR A 1 119 ? -24.005 -2.128 5.560 1.00 84.12 119 TYR A C 1
ATOM 958 O O . TYR A 1 119 ? -24.424 -3.269 5.424 1.00 84.12 119 TYR A O 1
ATOM 966 N N . VAL A 1 120 ? -24.016 -1.530 6.760 1.00 86.19 120 VAL A N 1
ATOM 967 C CA . VAL A 1 120 ? -24.475 -2.206 7.991 1.00 86.19 120 VAL A CA 1
ATOM 968 C C . VAL A 1 120 ? -25.980 -2.490 7.960 1.00 86.19 120 VAL A C 1
ATOM 970 O O . VAL A 1 120 ? -26.457 -3.407 8.627 1.00 86.19 120 VAL A O 1
ATOM 973 N N . ARG A 1 121 ? -26.748 -1.706 7.197 1.00 85.75 121 ARG A N 1
ATOM 974 C CA . ARG A 1 121 ? -28.208 -1.845 7.076 1.00 85.75 121 ARG A CA 1
ATOM 975 C C . ARG A 1 121 ? -28.633 -2.616 5.829 1.00 85.75 121 ARG A C 1
ATOM 977 O O . ARG A 1 121 ? -29.829 -2.833 5.636 1.00 85.75 121 ARG A O 1
ATOM 984 N N . GLU A 1 122 ? -27.684 -2.979 4.976 1.00 88.94 122 GLU A N 1
ATOM 985 C CA . GLU A 1 122 ? -27.953 -3.649 3.713 1.00 88.94 122 GLU A CA 1
ATOM 986 C C . GLU A 1 122 ? -28.290 -5.122 3.969 1.00 88.94 122 GLU A C 1
ATOM 988 O O . GLU A 1 122 ? -27.668 -5.800 4.785 1.00 88.94 122 GLU A O 1
ATOM 993 N N . GLN A 1 123 ? -29.348 -5.608 3.322 1.00 91.44 123 GLN A N 1
ATOM 994 C CA . GLN A 1 123 ? -29.791 -6.987 3.490 1.00 91.44 123 GLN A CA 1
ATOM 995 C C . GLN A 1 123 ? -29.070 -7.870 2.479 1.00 91.44 123 GLN A C 1
ATOM 997 O O . GLN A 1 123 ? -29.220 -7.671 1.276 1.00 91.44 123 GLN A O 1
ATOM 1002 N N . VAL A 1 124 ? -28.347 -8.871 2.976 1.00 93.00 124 VAL A N 1
ATOM 1003 C CA . VAL A 1 124 ? -27.700 -9.897 2.151 1.00 93.00 124 VAL A CA 1
ATOM 1004 C C . VAL A 1 124 ? -28.355 -11.263 2.357 1.00 93.00 124 VAL A C 1
ATOM 1006 O O . VAL A 1 124 ? -28.907 -11.527 3.434 1.00 93.00 124 VAL A O 1
ATOM 1009 N N . PRO A 1 125 ? -28.312 -12.158 1.355 1.00 95.44 125 PRO A N 1
ATOM 1010 C CA . PRO A 1 125 ? -28.760 -13.533 1.520 1.00 95.44 125 PRO A CA 1
ATOM 1011 C C . PRO A 1 125 ? -28.063 -14.225 2.698 1.00 95.44 125 PRO A C 1
ATOM 1013 O O . PRO A 1 125 ? -26.841 -14.209 2.815 1.00 95.44 125 PRO A O 1
ATOM 1016 N N . LEU A 1 126 ? -28.833 -14.914 3.548 1.00 95.19 126 LEU A N 1
ATOM 1017 C CA . LEU A 1 126 ? -28.271 -15.673 4.677 1.00 95.19 126 LEU A CA 1
ATOM 1018 C C . LEU A 1 126 ? -27.277 -16.751 4.210 1.00 95.19 126 LEU A C 1
ATOM 1020 O O . LEU A 1 126 ? -26.319 -17.054 4.915 1.00 95.19 126 LEU A O 1
ATOM 1024 N N . ALA A 1 127 ? -27.490 -17.293 3.007 1.00 96.56 127 ALA A N 1
ATOM 1025 C CA . ALA A 1 127 ? -26.581 -18.241 2.374 1.00 96.56 127 ALA A CA 1
ATOM 1026 C C . ALA A 1 127 ? -25.171 -17.662 2.170 1.00 96.56 127 ALA A C 1
ATOM 1028 O O . ALA A 1 127 ? -24.205 -18.388 2.362 1.00 96.56 127 ALA A O 1
ATOM 1029 N N . TRP A 1 128 ? -25.042 -16.366 1.857 1.00 96.75 128 TRP A N 1
ATOM 1030 C CA . TRP A 1 128 ? -23.737 -15.716 1.697 1.00 96.75 128 TRP A CA 1
ATOM 1031 C C . TRP A 1 128 ? -22.969 -15.684 3.017 1.00 96.75 128 TRP A C 1
ATOM 1033 O O . TRP A 1 128 ? -21.797 -16.039 3.074 1.00 96.75 128 TRP A O 1
ATOM 1043 N N . LEU A 1 129 ? -23.656 -15.315 4.104 1.00 95.31 129 LEU A N 1
ATOM 1044 C CA . LEU A 1 129 ? -23.065 -15.304 5.443 1.00 95.31 129 LEU A CA 1
ATOM 1045 C C . LEU A 1 129 ? -22.661 -16.711 5.887 1.00 95.31 129 LEU A C 1
ATOM 1047 O O . LEU A 1 129 ? -21.610 -16.875 6.499 1.00 95.31 129 LEU A O 1
ATOM 1051 N N . LYS A 1 130 ? -23.484 -17.719 5.568 1.00 96.44 130 LYS A N 1
ATOM 1052 C CA . LYS A 1 130 ? -23.187 -19.105 5.923 1.00 96.44 130 LYS A CA 1
ATOM 1053 C C . LYS A 1 130 ? -21.990 -19.654 5.145 1.00 96.44 130 LYS A C 1
ATOM 1055 O O . LYS A 1 130 ? -21.107 -20.248 5.750 1.00 96.44 130 LYS A O 1
ATOM 1060 N N . LEU A 1 131 ? -21.934 -19.395 3.841 1.00 96.81 131 LEU A N 1
ATOM 1061 C CA . LEU A 1 131 ? -20.802 -19.774 2.999 1.00 96.81 131 LEU A CA 1
ATOM 1062 C C . LEU A 1 131 ? -19.503 -19.114 3.477 1.00 96.81 131 LEU A C 1
ATOM 1064 O O . LEU A 1 131 ? -18.496 -19.794 3.633 1.00 96.81 131 LEU A O 1
ATOM 1068 N N . HIS A 1 132 ? -19.538 -17.816 3.788 1.00 95.81 132 HIS A N 1
ATOM 1069 C CA . HIS A 1 132 ? -18.382 -17.109 4.337 1.00 95.81 132 HIS A CA 1
ATOM 1070 C C . HIS A 1 132 ? -17.944 -17.657 5.706 1.00 95.81 132 HIS A C 1
ATOM 1072 O O . HIS A 1 132 ? -16.751 -17.821 5.953 1.00 95.81 132 HIS A O 1
ATOM 1078 N N . GLU A 1 133 ? -18.889 -17.990 6.593 1.00 95.88 133 GLU A N 1
ATOM 1079 C CA . GLU A 1 133 ? -18.578 -18.658 7.862 1.00 95.88 133 GLU A CA 1
ATOM 1080 C C . GLU A 1 133 ? -17.861 -19.998 7.631 1.00 95.88 133 GLU A C 1
ATOM 1082 O O . GLU A 1 133 ? -16.864 -20.275 8.294 1.00 95.88 133 GLU A O 1
ATOM 1087 N N . ASP A 1 134 ? -18.321 -20.811 6.680 1.00 95.31 134 ASP A N 1
ATOM 1088 C CA . ASP A 1 134 ? -17.694 -22.101 6.373 1.00 95.31 134 ASP A CA 1
ATOM 1089 C C . ASP A 1 134 ? -16.303 -21.938 5.745 1.00 95.31 134 ASP A C 1
ATOM 1091 O O . ASP A 1 134 ? -15.386 -22.696 6.067 1.00 95.31 134 ASP A O 1
ATOM 1095 N N . MET A 1 135 ? -16.123 -20.922 4.895 1.00 96.06 135 MET A N 1
ATOM 1096 C CA . MET A 1 135 ? -14.816 -20.539 4.353 1.00 96.06 135 MET A CA 1
ATOM 1097 C C . MET A 1 135 ? -13.842 -20.197 5.487 1.00 96.06 135 MET A C 1
ATOM 1099 O O . MET A 1 135 ? -12.740 -20.737 5.517 1.00 96.06 135 MET A O 1
ATOM 1103 N N . LEU A 1 136 ? -14.260 -19.399 6.475 1.00 95.12 136 LEU A N 1
ATOM 1104 C CA . LEU A 1 136 ? -13.446 -19.097 7.659 1.00 95.12 136 LEU A CA 1
ATOM 1105 C C . LEU A 1 136 ? -13.155 -20.342 8.512 1.00 95.12 136 LEU A C 1
ATOM 1107 O O . LEU A 1 136 ? -12.049 -20.502 9.027 1.00 95.12 136 LEU A O 1
ATOM 1111 N N . GLN A 1 137 ? -14.134 -21.236 8.671 1.00 95.44 137 GLN A N 1
ATOM 1112 C CA . GLN A 1 137 ? -13.985 -22.468 9.455 1.00 95.44 137 GLN A CA 1
ATOM 1113 C C . GLN A 1 137 ? -13.050 -23.495 8.807 1.00 95.44 137 GLN A C 1
ATOM 1115 O O . GLN A 1 137 ? -12.563 -24.380 9.512 1.00 95.44 137 GLN A O 1
ATOM 1120 N N . SER A 1 138 ? -12.765 -23.373 7.505 1.00 93.50 138 SER A N 1
ATOM 1121 C CA . SER A 1 138 ? -11.752 -24.199 6.839 1.00 93.50 138 SER A CA 1
ATOM 1122 C C . SER A 1 138 ? -10.356 -24.012 7.444 1.00 93.50 138 SER A C 1
ATOM 1124 O O . SER A 1 138 ? -9.563 -24.949 7.446 1.00 93.50 138 SER A O 1
ATOM 1126 N N . GLY A 1 139 ? -10.075 -22.827 8.003 1.00 93.81 139 GLY A N 1
ATOM 1127 C CA . GLY A 1 139 ? -8.763 -22.453 8.528 1.00 93.81 139 GLY A CA 1
ATOM 1128 C C . GLY A 1 139 ? -7.730 -22.111 7.451 1.00 93.81 139 GLY A C 1
ATOM 1129 O O . GLY A 1 139 ? -6.609 -21.743 7.803 1.00 93.81 139 GLY A O 1
ATOM 1130 N N . GLU A 1 140 ? -8.095 -22.202 6.171 1.00 95.31 140 GLU A N 1
ATOM 1131 C CA . GLU A 1 140 ? -7.226 -21.847 5.055 1.00 95.31 140 GLU A CA 1
ATOM 1132 C C . GLU A 1 140 ? -7.274 -20.331 4.790 1.00 95.31 140 GLU A C 1
ATOM 1134 O O . GLU A 1 140 ? -8.345 -19.718 4.854 1.00 95.31 140 GLU A O 1
ATOM 1139 N N . PRO A 1 141 ? -6.132 -19.689 4.486 1.00 96.56 141 PRO A N 1
ATOM 1140 C CA . PRO A 1 141 ? -6.082 -18.245 4.261 1.00 96.56 141 PRO A CA 1
ATOM 1141 C C . PRO A 1 141 ? -6.692 -17.813 2.920 1.00 96.56 141 PRO A C 1
ATOM 1143 O O . PRO A 1 141 ? -7.021 -16.641 2.734 1.00 96.56 141 PRO A O 1
ATOM 1146 N N . PHE A 1 142 ? -6.837 -18.739 1.977 1.00 97.06 142 PHE A N 1
ATOM 1147 C CA . PHE A 1 142 ? -7.443 -18.529 0.668 1.00 97.06 142 PHE A CA 1
ATOM 1148 C C . PHE A 1 142 ? -8.117 -19.821 0.196 1.00 97.06 142 PHE A C 1
ATOM 1150 O O . PHE A 1 142 ? -7.946 -20.885 0.789 1.00 97.06 142 PHE A O 1
ATOM 1157 N N . MET A 1 143 ? -8.892 -19.722 -0.876 1.00 97.44 143 MET A N 1
ATOM 1158 C CA . MET A 1 143 ? -9.602 -20.836 -1.489 1.00 97.44 143 MET A CA 1
ATOM 1159 C C . MET A 1 143 ? -9.690 -20.616 -2.993 1.00 97.44 143 MET A C 1
ATOM 1161 O O . MET A 1 143 ? -9.814 -19.475 -3.443 1.00 97.44 143 MET A O 1
ATOM 1165 N N . LEU A 1 144 ? -9.654 -21.693 -3.774 1.00 97.56 144 LEU A N 1
ATOM 1166 C CA . LEU A 1 144 ? -9.887 -21.578 -5.208 1.00 97.56 144 LEU A CA 1
ATOM 1167 C C . LEU A 1 144 ? -11.346 -21.201 -5.468 1.00 97.56 144 LEU A C 1
ATOM 1169 O O . LEU A 1 144 ? -12.266 -21.727 -4.841 1.00 97.56 144 LEU A O 1
ATOM 1173 N N . TYR A 1 145 ? -11.567 -20.305 -6.421 1.00 97.75 145 TYR A N 1
ATOM 1174 C CA . TYR A 1 145 ? -12.895 -19.811 -6.765 1.00 97.75 145 TYR A CA 1
ATOM 1175 C C . TYR A 1 145 ? -13.858 -20.945 -7.150 1.00 97.75 145 TYR A C 1
ATOM 1177 O O . TYR A 1 145 ? -15.003 -20.962 -6.697 1.00 97.75 145 TYR A O 1
ATOM 1185 N N . ASP A 1 146 ? -13.390 -21.942 -7.904 1.00 97.31 146 ASP A N 1
ATOM 1186 C CA . ASP A 1 146 ? -14.211 -23.102 -8.266 1.00 97.31 146 ASP A CA 1
ATOM 1187 C C . ASP A 1 146 ? -14.672 -23.893 -7.031 1.00 97.31 146 ASP A C 1
ATOM 1189 O O . ASP A 1 146 ? -15.832 -24.298 -6.965 1.00 97.31 146 ASP A O 1
ATOM 1193 N N . GLU A 1 147 ? -13.831 -24.021 -6.002 1.00 96.88 147 GLU A N 1
ATOM 1194 C CA . GLU A 1 147 ? -14.232 -24.658 -4.747 1.00 96.88 147 GLU A CA 1
ATOM 1195 C C . GLU A 1 147 ? -15.251 -23.821 -3.958 1.00 96.88 147 GLU A C 1
ATOM 1197 O O . GLU A 1 147 ? -16.112 -24.374 -3.269 1.00 96.88 147 GLU A O 1
ATOM 1202 N N . VAL A 1 148 ? -15.171 -22.486 -4.034 1.00 97.69 148 VAL A N 1
ATOM 1203 C CA . VAL A 1 148 ? -16.194 -21.599 -3.453 1.00 97.69 148 VAL A CA 1
ATOM 1204 C C . VAL A 1 148 ? -17.529 -21.839 -4.155 1.00 97.69 148 VAL A C 1
ATOM 1206 O O . VAL A 1 148 ? -18.553 -21.970 -3.485 1.00 97.69 148 VAL A O 1
ATOM 1209 N N . VAL A 1 149 ? -17.528 -21.958 -5.488 1.00 97.88 149 VAL A N 1
ATOM 1210 C CA . VAL A 1 149 ? -18.733 -22.252 -6.282 1.00 97.88 149 VAL A CA 1
ATOM 1211 C C . VAL A 1 149 ? -19.314 -23.625 -5.938 1.00 97.88 149 VAL A C 1
ATOM 1213 O O . VAL A 1 149 ? -20.529 -23.745 -5.772 1.00 97.88 149 VAL A O 1
ATOM 1216 N N . GLU A 1 150 ? -18.476 -24.649 -5.784 1.00 96.81 150 GLU A N 1
ATOM 1217 C CA . GLU A 1 150 ? -18.914 -25.988 -5.373 1.00 96.81 150 GLU A CA 1
ATOM 1218 C C . GLU A 1 150 ? -19.579 -25.975 -3.991 1.00 96.81 150 GLU A C 1
ATOM 1220 O O . GLU A 1 150 ? -20.687 -26.494 -3.837 1.00 96.81 150 GLU A O 1
ATOM 1225 N N . ARG A 1 151 ? -18.969 -25.308 -3.002 1.00 95.69 151 ARG A N 1
ATOM 1226 C CA . ARG A 1 151 ? -19.555 -25.149 -1.659 1.00 95.69 151 ARG A CA 1
ATOM 1227 C C . ARG A 1 151 ? -20.853 -24.341 -1.694 1.00 95.69 151 ARG A C 1
ATOM 1229 O O . ARG A 1 151 ? -21.817 -24.664 -1.003 1.00 95.69 151 ARG A O 1
ATOM 1236 N N . ALA A 1 152 ? -20.921 -23.305 -2.525 1.00 96.69 152 ALA A N 1
ATOM 1237 C CA . ALA A 1 152 ? -22.119 -22.488 -2.681 1.00 96.69 152 ALA A CA 1
ATOM 1238 C C . ALA A 1 152 ? -23.305 -23.285 -3.257 1.00 96.69 152 ALA A C 1
ATOM 1240 O O . ALA A 1 152 ? -24.459 -23.052 -2.875 1.00 96.69 152 ALA A O 1
ATOM 1241 N N . ALA A 1 153 ? -23.033 -24.264 -4.125 1.00 96.06 153 ALA A N 1
ATOM 1242 C CA . ALA A 1 153 ? -24.056 -25.129 -4.703 1.00 96.06 153 ALA A CA 1
ATOM 1243 C C . ALA A 1 153 ? -24.797 -25.962 -3.638 1.00 96.06 153 ALA A C 1
ATOM 1245 O O . ALA A 1 153 ? -25.999 -26.199 -3.786 1.00 96.06 153 ALA A O 1
ATOM 1246 N N . GLU A 1 154 ? -24.143 -26.326 -2.527 1.00 94.69 154 GLU A N 1
ATOM 1247 C CA . GLU A 1 154 ? -24.785 -26.999 -1.381 1.00 94.69 154 GLU A CA 1
ATOM 1248 C C . GLU A 1 154 ? -25.878 -26.131 -0.733 1.00 94.69 154 GLU A C 1
ATOM 1250 O O . GLU A 1 154 ? -26.875 -26.639 -0.213 1.00 94.69 154 GLU A O 1
ATOM 1255 N N . TYR A 1 155 ? -25.745 -24.808 -0.848 1.00 94.94 155 TYR A N 1
ATOM 1256 C CA . TYR A 1 155 ? -26.719 -23.809 -0.407 1.00 94.94 155 TYR A CA 1
ATOM 1257 C C . TYR A 1 155 ? -27.702 -23.382 -1.511 1.00 94.94 155 TYR A C 1
ATOM 1259 O O . TYR A 1 155 ? -28.449 -22.402 -1.359 1.00 94.94 155 TYR A O 1
ATOM 1267 N N . GLY A 1 156 ? -27.716 -24.102 -2.637 1.00 94.19 156 GLY A N 1
ATOM 1268 C CA . GLY A 1 156 ? -28.539 -23.797 -3.804 1.00 94.19 156 GLY A CA 1
ATOM 1269 C C . GLY A 1 156 ? -28.205 -22.442 -4.427 1.00 94.19 156 GLY A C 1
ATOM 1270 O O . GLY A 1 156 ? -29.117 -21.756 -4.892 1.00 94.19 156 GLY A O 1
ATOM 1271 N N . ARG A 1 157 ? -26.936 -22.025 -4.354 1.00 96.38 157 ARG A N 1
ATOM 1272 C CA . ARG A 1 157 ? -26.413 -20.814 -4.991 1.00 96.38 157 ARG A CA 1
ATOM 1273 C C . ARG A 1 157 ? -25.741 -21.190 -6.303 1.00 96.38 157 ARG A C 1
ATOM 1275 O O . ARG A 1 157 ? -25.021 -22.182 -6.361 1.00 96.38 157 ARG A O 1
ATOM 1282 N N . ASP A 1 158 ? -26.009 -20.424 -7.350 1.00 95.94 158 ASP A N 1
ATOM 1283 C CA . ASP A 1 158 ? -25.329 -20.591 -8.630 1.00 95.94 158 ASP A CA 1
ATOM 1284 C C . ASP A 1 158 ? -24.082 -19.701 -8.705 1.00 95.94 158 ASP A C 1
ATOM 1286 O O . ASP A 1 158 ? -23.801 -18.904 -7.808 1.00 95.94 158 ASP A O 1
ATOM 1290 N N . ARG A 1 159 ? -23.319 -19.848 -9.791 1.00 96.44 159 ARG A N 1
ATOM 1291 C CA . ARG A 1 159 ? -22.092 -19.079 -10.008 1.00 96.44 159 ARG A CA 1
ATOM 1292 C C . ARG A 1 159 ? -22.337 -17.565 -10.023 1.00 96.44 159 ARG A C 1
ATOM 1294 O O . ARG A 1 159 ? -21.547 -16.829 -9.449 1.00 96.44 159 ARG A O 1
ATOM 1301 N N . ALA A 1 160 ? -23.442 -17.111 -10.614 1.00 97.12 160 ALA A N 1
ATOM 1302 C CA . ALA A 1 160 ? -23.754 -15.686 -10.680 1.00 97.12 160 ALA A CA 1
ATOM 1303 C C . ALA A 1 160 ? -24.043 -15.096 -9.286 1.00 97.12 160 ALA A C 1
ATOM 1305 O O . ALA A 1 160 ? -23.658 -13.962 -9.007 1.00 97.12 160 ALA A O 1
ATOM 1306 N N . ASP A 1 161 ? -24.683 -15.862 -8.396 1.00 97.12 161 ASP A N 1
ATOM 1307 C CA . ASP A 1 161 ? -24.895 -15.454 -7.001 1.00 97.12 161 ASP A CA 1
ATOM 1308 C C . ASP A 1 161 ? -23.574 -15.434 -6.207 1.00 97.12 161 ASP A C 1
ATOM 1310 O O . ASP A 1 161 ? -23.362 -14.541 -5.390 1.00 97.12 161 ASP A O 1
ATOM 1314 N N . VAL A 1 162 ? -22.649 -16.364 -6.483 1.00 97.50 162 VAL A N 1
ATOM 1315 C CA . VAL A 1 162 ? -21.288 -16.346 -5.906 1.00 97.50 162 VAL A CA 1
ATOM 1316 C C . VAL A 1 162 ? -20.504 -15.125 -6.378 1.00 97.50 162 VAL A C 1
ATOM 1318 O O . VAL A 1 162 ? -19.859 -14.465 -5.567 1.00 97.50 162 VAL A O 1
ATOM 1321 N N . ASP A 1 163 ? -20.602 -14.776 -7.658 1.00 97.25 163 ASP A N 1
ATOM 1322 C CA . ASP A 1 163 ? -19.945 -13.596 -8.212 1.00 97.25 163 ASP A CA 1
ATOM 1323 C C . ASP A 1 163 ? -20.432 -12.305 -7.559 1.00 97.25 163 ASP A C 1
ATOM 1325 O O . ASP A 1 163 ? -19.614 -11.448 -7.219 1.00 97.25 163 ASP A O 1
ATOM 1329 N N . ALA A 1 164 ? -21.744 -12.175 -7.352 1.00 96.75 164 ALA A N 1
ATOM 1330 C CA . ALA A 1 164 ? -22.328 -11.036 -6.653 1.00 96.75 164 ALA A CA 1
ATOM 1331 C C . ALA A 1 164 ? -21.912 -11.001 -5.173 1.00 96.75 164 ALA A C 1
ATOM 1333 O O . ALA A 1 164 ? -21.619 -9.930 -4.637 1.00 96.75 164 ALA A O 1
ATOM 1334 N N . MET A 1 165 ? -21.847 -12.166 -4.519 1.00 97.19 165 MET A N 1
ATOM 1335 C CA . MET A 1 165 ? -21.386 -12.287 -3.137 1.00 97.19 165 MET A CA 1
ATOM 1336 C C . MET A 1 165 ? -19.933 -11.831 -2.980 1.00 97.19 165 MET A C 1
ATOM 1338 O O . MET A 1 165 ? -19.636 -11.037 -2.088 1.00 97.19 165 MET A O 1
ATOM 1342 N N . LEU A 1 166 ? -19.026 -12.342 -3.816 1.00 97.62 166 LEU A N 1
ATOM 1343 C CA . LEU A 1 166 ? -17.598 -12.038 -3.728 1.00 97.62 166 LEU A CA 1
ATOM 1344 C C . LEU A 1 166 ? -17.313 -10.578 -4.064 1.00 97.62 166 LEU A C 1
ATOM 1346 O O . LEU A 1 166 ? -16.531 -9.950 -3.360 1.00 97.62 166 LEU A O 1
ATOM 1350 N N . GLU A 1 167 ? -17.992 -10.010 -5.062 1.00 96.50 167 GLU A N 1
ATOM 1351 C CA . GLU A 1 167 ? -17.899 -8.579 -5.372 1.00 96.50 167 GLU A CA 1
ATOM 1352 C C . GLU A 1 167 ? -18.341 -7.723 -4.176 1.00 96.50 167 GLU A C 1
ATOM 1354 O O . GLU A 1 167 ? -17.648 -6.779 -3.785 1.00 96.50 167 GLU A O 1
ATOM 1359 N N . TYR A 1 168 ? -19.451 -8.096 -3.533 1.00 95.31 168 TYR A N 1
ATOM 1360 C CA . TYR A 1 168 ? -19.945 -7.409 -2.344 1.00 95.31 168 TYR A CA 1
ATOM 1361 C C . TYR A 1 168 ? -18.971 -7.512 -1.161 1.00 95.31 168 TYR A C 1
ATOM 1363 O O . TYR A 1 168 ? -18.610 -6.498 -0.561 1.00 95.31 168 TYR A O 1
ATOM 1371 N N . PHE A 1 169 ? -18.503 -8.716 -0.823 1.00 95.69 169 PHE A N 1
ATOM 1372 C CA . PHE A 1 169 ? -17.571 -8.920 0.291 1.00 95.69 169 PHE A CA 1
ATOM 1373 C C . PHE A 1 169 ? -16.182 -8.339 0.027 1.00 95.69 169 PHE A C 1
ATOM 1375 O O . PHE A 1 169 ? -15.548 -7.865 0.972 1.00 95.69 169 PHE A O 1
ATOM 1382 N N . HIS A 1 170 ? -15.737 -8.305 -1.230 1.00 95.44 170 HIS A N 1
ATOM 1383 C CA . HIS A 1 170 ? -14.532 -7.588 -1.628 1.00 95.44 170 HIS A CA 1
ATOM 1384 C C . HIS A 1 170 ? -14.671 -6.087 -1.375 1.00 95.44 170 HIS A C 1
ATOM 1386 O O . HIS A 1 170 ? -13.795 -5.488 -0.754 1.00 95.44 170 HIS A O 1
ATOM 1392 N N . GLY A 1 171 ? -15.809 -5.493 -1.750 1.00 91.69 171 GLY A N 1
ATOM 1393 C CA . GLY A 1 171 ? -16.110 -4.088 -1.462 1.00 91.69 171 GLY A CA 1
ATOM 1394 C C . GLY A 1 171 ? -16.145 -3.753 0.036 1.00 91.69 171 GLY A C 1
ATOM 1395 O O . GLY A 1 171 ? -15.846 -2.625 0.418 1.00 91.69 171 GLY A O 1
ATOM 1396 N N . LEU A 1 172 ? -16.465 -4.728 0.894 1.00 90.81 172 LEU A N 1
ATOM 1397 C CA . LEU A 1 172 ? -16.399 -4.584 2.354 1.00 90.81 172 LEU A CA 1
ATOM 1398 C C . LEU A 1 172 ? -15.012 -4.872 2.952 1.00 90.81 172 LEU A C 1
ATOM 1400 O O . LEU A 1 172 ? -14.821 -4.661 4.150 1.00 90.81 172 LEU A O 1
ATOM 1404 N N . GLY A 1 173 ? -14.063 -5.378 2.160 1.00 91.19 173 GLY A N 1
ATOM 1405 C CA . GLY A 1 173 ? -12.751 -5.822 2.637 1.00 91.19 173 GLY A CA 1
ATOM 1406 C C . GLY A 1 173 ? -12.798 -7.081 3.510 1.00 91.19 173 GLY A C 1
ATOM 1407 O O . GLY A 1 173 ? -11.869 -7.329 4.273 1.00 91.19 173 GLY A O 1
ATOM 1408 N N . VAL A 1 174 ? -13.884 -7.856 3.432 1.00 92.31 174 VAL A N 1
ATOM 1409 C CA . VAL A 1 174 ? -14.058 -9.111 4.182 1.00 92.31 174 VAL A CA 1
ATOM 1410 C C . VAL A 1 174 ? -13.347 -10.271 3.483 1.00 92.31 174 VAL A C 1
ATOM 1412 O O . VAL A 1 174 ? -12.835 -11.165 4.144 1.00 92.31 174 VAL A O 1
ATOM 1415 N N . VAL A 1 175 ? -13.280 -10.224 2.152 1.00 96.50 175 VAL A N 1
ATOM 1416 C CA . VAL A 1 175 ? -12.463 -11.111 1.314 1.00 96.50 175 VAL A CA 1
ATOM 1417 C C . VAL A 1 175 ? -11.712 -10.265 0.287 1.00 96.50 175 VAL A C 1
ATOM 1419 O O . VAL A 1 175 ? -12.049 -9.101 0.063 1.00 96.50 175 VAL A O 1
ATOM 1422 N N . VAL A 1 176 ? -10.719 -10.838 -0.388 1.00 97.12 176 VAL A N 1
ATOM 1423 C CA . VAL A 1 176 ? -10.103 -10.219 -1.569 1.00 97.12 176 VAL A CA 1
ATOM 1424 C C . VAL A 1 176 ? -10.274 -11.151 -2.760 1.00 97.12 176 VAL A C 1
ATOM 1426 O O . VAL A 1 176 ? -9.768 -12.269 -2.756 1.00 97.12 176 VAL A O 1
ATOM 1429 N N . HIS A 1 177 ? -11.004 -10.682 -3.773 1.00 96.75 177 HIS A N 1
ATOM 1430 C CA . HIS A 1 177 ? -11.202 -11.378 -5.044 1.00 96.75 177 HIS A CA 1
ATOM 1431 C C . HIS A 1 177 ? -11.088 -10.358 -6.173 1.00 96.75 177 HIS A C 1
ATOM 1433 O O . HIS A 1 177 ? -11.853 -9.395 -6.220 1.00 96.75 177 HIS A O 1
ATOM 1439 N N . LEU A 1 178 ? -10.098 -10.531 -7.046 1.00 94.56 178 LEU A N 1
ATOM 1440 C CA . LEU A 1 178 ? -9.795 -9.597 -8.128 1.00 94.56 178 LEU A CA 1
ATOM 1441 C C . LEU A 1 178 ? -10.098 -10.253 -9.475 1.00 94.56 178 LEU A C 1
ATOM 1443 O O . LEU A 1 178 ? -9.758 -11.405 -9.690 1.00 94.56 178 LEU A O 1
ATOM 1447 N N . ARG A 1 179 ? -10.681 -9.504 -10.416 1.00 90.56 179 ARG A N 1
ATOM 1448 C CA . ARG A 1 179 ? -11.047 -10.007 -11.758 1.00 90.56 179 ARG A CA 1
ATOM 1449 C C . ARG A 1 179 ? -10.157 -9.468 -12.883 1.00 90.56 179 ARG A C 1
ATOM 1451 O O . ARG A 1 179 ? -10.580 -9.376 -14.029 1.00 90.56 179 ARG A O 1
ATOM 1458 N N . GLY A 1 180 ? -8.941 -9.034 -12.548 1.00 89.81 180 GLY A N 1
ATOM 1459 C CA . GLY A 1 180 ? -8.009 -8.434 -13.512 1.00 89.81 180 GLY A CA 1
ATOM 1460 C C . GLY A 1 180 ? -7.374 -9.440 -14.480 1.00 89.81 180 GLY A C 1
ATOM 1461 O O . GLY A 1 180 ? -6.921 -9.051 -15.553 1.00 89.81 180 GLY A O 1
ATOM 1462 N N . SER A 1 181 ? -7.345 -10.720 -14.110 1.00 95.69 181 SER A N 1
ATOM 1463 C CA . SER A 1 181 ? -6.774 -11.824 -14.884 1.00 95.69 181 SER A CA 1
ATOM 1464 C C . SER A 1 181 ? -7.345 -13.160 -14.401 1.00 95.69 181 SER A C 1
ATOM 1466 O O . SER A 1 181 ? -7.888 -13.235 -13.300 1.00 95.69 181 SER A O 1
ATOM 1468 N N . GLU A 1 182 ? -7.167 -14.226 -15.186 1.00 96.06 182 GLU A N 1
ATOM 1469 C CA . GLU A 1 182 ? -7.590 -15.585 -14.811 1.00 96.06 182 GLU A CA 1
ATOM 1470 C C . GLU A 1 182 ? -6.927 -16.059 -13.507 1.00 96.06 182 GLU A C 1
ATOM 1472 O O . GLU A 1 182 ? -7.587 -16.622 -12.638 1.00 96.06 182 GLU A O 1
ATOM 1477 N N . THR A 1 183 ? -5.635 -15.768 -13.318 1.00 97.00 183 THR A N 1
ATOM 1478 C CA . THR A 1 183 ? -4.910 -16.124 -12.088 1.00 97.00 183 THR A CA 1
ATOM 1479 C C . THR A 1 183 ? -5.474 -15.392 -10.873 1.00 97.00 183 THR A C 1
ATOM 1481 O O . THR A 1 183 ? -5.699 -16.016 -9.839 1.00 97.00 183 THR A O 1
ATOM 1484 N N . LEU A 1 184 ? -5.755 -14.092 -10.993 1.00 97.12 184 LEU A N 1
ATOM 1485 C CA . LEU A 1 184 ? -6.349 -13.311 -9.908 1.00 97.12 184 LEU A CA 1
ATOM 1486 C C . LEU A 1 184 ? -7.782 -13.749 -9.592 1.00 97.12 184 LEU A C 1
ATOM 1488 O O . LEU A 1 184 ? -8.161 -13.809 -8.425 1.00 97.12 184 LEU A O 1
ATOM 1492 N N . GLU A 1 185 ? -8.554 -14.087 -10.623 1.00 96.75 185 GLU A N 1
ATOM 1493 C CA . GLU A 1 185 ? -9.939 -14.535 -10.486 1.00 96.75 185 GLU A CA 1
ATOM 1494 C C . GLU A 1 185 ? -10.029 -15.936 -9.870 1.00 96.75 185 GLU A C 1
ATOM 1496 O O . GLU A 1 185 ? -10.991 -16.244 -9.168 1.00 96.75 185 GLU A O 1
ATOM 1501 N N . SER A 1 186 ? -9.021 -16.781 -10.087 1.00 97.12 186 SER A N 1
ATOM 1502 C CA . SER A 1 186 ? -9.011 -18.157 -9.587 1.00 97.12 186 SER A CA 1
ATOM 1503 C C . SER A 1 186 ? -8.842 -18.283 -8.071 1.00 97.12 186 SER A C 1
ATOM 1505 O O . SER A 1 186 ? -9.175 -19.336 -7.529 1.00 97.12 186 SER A O 1
ATOM 1507 N N . VAL A 1 187 ? -8.376 -17.240 -7.373 1.00 97.81 187 VAL A N 1
ATOM 1508 C CA . VAL A 1 187 ? -8.080 -17.283 -5.932 1.00 97.81 187 VAL A CA 1
ATOM 1509 C C . VAL A 1 187 ? -8.945 -16.279 -5.177 1.00 97.81 187 VAL A C 1
ATOM 1511 O O . VAL A 1 187 ? -8.951 -15.082 -5.457 1.00 97.81 187 VAL A O 1
ATOM 1514 N N . VAL A 1 188 ? -9.648 -16.767 -4.159 1.00 98.12 188 VAL A N 1
ATOM 1515 C CA . VAL A 1 188 ? -10.385 -15.954 -3.193 1.00 98.12 188 VAL A CA 1
ATOM 1516 C C . VAL A 1 188 ? -9.602 -15.935 -1.890 1.00 98.12 188 VAL A C 1
ATOM 1518 O O . VAL A 1 188 ? -9.531 -16.939 -1.182 1.00 98.12 188 VAL A O 1
ATOM 1521 N N . VAL A 1 189 ? -9.016 -14.790 -1.551 1.00 98.06 189 VAL A N 1
ATOM 1522 C CA . VAL A 1 189 ? -8.327 -14.617 -0.269 1.00 98.06 189 VAL A CA 1
ATOM 1523 C C . VAL A 1 189 ? -9.360 -14.363 0.820 1.00 98.06 189 VAL A C 1
ATOM 1525 O O . VAL A 1 189 ? -10.141 -13.414 0.745 1.00 98.06 189 VAL A O 1
ATOM 1528 N N . ILE A 1 190 ? -9.338 -15.211 1.842 1.00 97.19 190 ILE A N 1
ATOM 1529 C CA . ILE A 1 190 ? -10.254 -15.184 2.985 1.00 97.19 190 ILE A CA 1
ATOM 1530 C C . ILE A 1 190 ? -9.615 -14.399 4.135 1.00 97.19 190 ILE A C 1
ATOM 1532 O O . ILE A 1 190 ? -10.266 -13.585 4.781 1.00 97.19 190 ILE A O 1
ATOM 1536 N N . ASP A 1 191 ? -8.320 -14.619 4.368 1.00 95.25 191 ASP A N 1
ATOM 1537 C CA . ASP A 1 191 ? -7.542 -13.937 5.396 1.00 95.25 191 ASP A CA 1
ATOM 1538 C C . ASP A 1 191 ? -6.691 -12.814 4.785 1.00 95.25 191 ASP A C 1
ATOM 1540 O O . ASP A 1 191 ? -5.619 -13.039 4.214 1.00 95.25 191 ASP A O 1
ATOM 1544 N N . ALA A 1 192 ? -7.149 -11.570 4.941 1.00 92.25 192 ALA A N 1
ATOM 1545 C CA . ALA A 1 192 ? -6.388 -10.398 4.515 1.00 92.25 192 ALA A CA 1
ATOM 1546 C C . ALA A 1 192 ? -5.033 -10.275 5.242 1.00 92.25 192 ALA A C 1
ATOM 1548 O O . ALA A 1 192 ? -4.082 -9.733 4.678 1.00 92.25 192 ALA A O 1
ATOM 1549 N N . GLU A 1 193 ? -4.903 -10.792 6.469 1.00 93.44 193 GLU A N 1
ATOM 1550 C CA . GLU A 1 193 ? -3.645 -10.760 7.216 1.00 93.44 193 GLU A CA 1
ATOM 1551 C C . GLU A 1 193 ? -2.585 -11.655 6.564 1.00 93.44 193 GLU A C 1
ATOM 1553 O O . GLU A 1 193 ? -1.414 -11.271 6.506 1.00 93.44 193 GLU A O 1
ATOM 1558 N N . TRP A 1 194 ? -2.973 -12.817 6.027 1.00 96.19 194 TRP A N 1
ATOM 1559 C CA . TRP A 1 194 ? -2.076 -13.666 5.238 1.00 96.19 194 TRP A CA 1
ATOM 1560 C C . TRP A 1 194 ? -1.502 -12.898 4.048 1.00 96.19 194 TRP A C 1
ATOM 1562 O O . TRP A 1 194 ? -0.279 -12.833 3.904 1.00 96.19 194 TRP A O 1
ATOM 1572 N N . LEU A 1 195 ? -2.359 -12.253 3.252 1.00 96.75 195 LEU A N 1
ATOM 1573 C CA . LEU A 1 195 ? -1.930 -11.479 2.087 1.00 96.75 195 LEU A CA 1
ATOM 1574 C C . LEU A 1 195 ? -0.980 -10.354 2.507 1.00 96.75 195 LEU A C 1
ATOM 1576 O O . LEU A 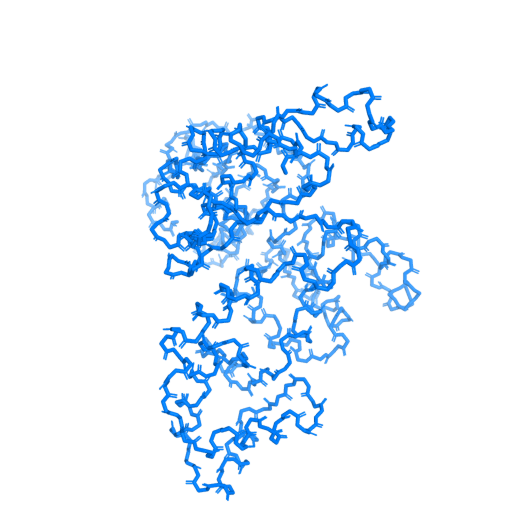1 195 ? 0.123 -10.243 1.975 1.00 96.75 195 LEU A O 1
ATOM 1580 N N . LEU A 1 196 ? -1.350 -9.576 3.527 1.00 95.25 196 LEU A N 1
ATOM 1581 C CA . LEU A 1 196 ? -0.514 -8.493 4.047 1.00 95.25 196 LEU A CA 1
ATOM 1582 C C . LEU A 1 196 ? 0.852 -8.991 4.528 1.00 95.25 196 LEU A C 1
ATOM 1584 O O . LEU A 1 196 ? 1.862 -8.354 4.238 1.00 95.25 196 LEU A O 1
ATOM 1588 N N . LYS A 1 197 ? 0.920 -10.143 5.206 1.00 95.19 197 LYS A N 1
ATOM 1589 C CA . LYS A 1 197 ? 2.194 -10.754 5.617 1.00 95.19 197 LYS A CA 1
ATOM 1590 C C . LYS A 1 197 ? 3.059 -11.128 4.416 1.00 95.19 197 LYS A C 1
ATOM 1592 O O . LYS A 1 197 ? 4.265 -10.892 4.461 1.00 95.19 197 LYS A O 1
ATOM 1597 N N . LYS A 1 198 ? 2.478 -11.690 3.349 1.00 96.25 198 LYS A N 1
ATOM 1598 C CA . LYS A 1 198 ? 3.217 -12.040 2.121 1.00 96.25 198 LYS A CA 1
ATOM 1599 C C . LYS A 1 198 ? 3.783 -10.802 1.435 1.00 96.25 198 LYS A C 1
ATOM 1601 O O . LYS A 1 198 ? 4.970 -10.780 1.118 1.00 96.25 198 LYS A O 1
ATOM 1606 N N . LEU A 1 199 ? 2.970 -9.757 1.287 1.00 96.12 199 LEU A N 1
ATOM 1607 C CA . LEU A 1 199 ? 3.398 -8.483 0.707 1.00 96.12 199 LEU A CA 1
ATOM 1608 C C . LEU A 1 199 ? 4.494 -7.828 1.554 1.00 96.12 199 LEU A C 1
ATOM 1610 O O . LEU A 1 199 ? 5.533 -7.431 1.027 1.00 96.12 199 LEU A O 1
ATOM 1614 N N . ALA A 1 200 ? 4.309 -7.781 2.877 1.00 94.50 200 ALA A N 1
ATOM 1615 C CA . ALA A 1 200 ? 5.255 -7.171 3.808 1.00 94.50 200 ALA A CA 1
ATOM 1616 C C . ALA A 1 200 ? 6.643 -7.826 3.767 1.00 94.50 200 ALA A C 1
ATOM 1618 O O . ALA A 1 200 ? 7.635 -7.133 3.954 1.00 94.50 200 ALA A O 1
ATOM 1619 N N . ARG A 1 201 ? 6.756 -9.127 3.462 1.00 94.12 201 ARG A N 1
ATOM 1620 C CA . ARG A 1 201 ? 8.070 -9.780 3.293 1.00 94.12 201 ARG A CA 1
ATOM 1621 C C . ARG A 1 201 ? 8.884 -9.229 2.117 1.00 94.12 201 ARG A C 1
ATOM 1623 O O . ARG A 1 201 ? 10.095 -9.420 2.105 1.00 94.12 201 ARG A O 1
ATOM 1630 N N . VAL A 1 202 ? 8.242 -8.550 1.166 1.00 95.62 202 VAL A N 1
ATOM 1631 C CA . VAL A 1 202 ? 8.880 -7.957 -0.018 1.00 95.62 202 VAL A CA 1
ATOM 1632 C C . VAL A 1 202 ? 9.064 -6.448 0.154 1.00 95.62 202 VAL A C 1
ATOM 1634 O O . VAL A 1 202 ? 10.158 -5.938 -0.070 1.00 95.62 202 VAL A O 1
ATOM 1637 N N . ILE A 1 203 ? 8.016 -5.737 0.586 1.00 93.19 203 ILE A N 1
ATOM 1638 C CA . ILE A 1 203 ? 7.982 -4.260 0.615 1.00 93.19 203 ILE A CA 1
ATOM 1639 C C . ILE A 1 203 ? 8.315 -3.643 1.981 1.00 93.19 203 ILE A C 1
ATOM 1641 O O . ILE A 1 203 ? 8.146 -2.440 2.158 1.00 93.19 203 ILE A O 1
ATOM 1645 N N . ALA A 1 204 ? 8.725 -4.447 2.966 1.00 90.25 204 ALA A N 1
ATOM 1646 C CA . ALA A 1 204 ? 9.037 -3.964 4.310 1.00 90.25 204 ALA A CA 1
ATOM 1647 C C . ALA A 1 204 ? 10.077 -2.834 4.310 1.00 90.25 204 ALA A C 1
ATOM 1649 O O . ALA A 1 204 ? 11.043 -2.859 3.545 1.00 90.25 204 ALA A O 1
ATOM 1650 N N . ASP A 1 205 ? 9.929 -1.903 5.253 1.00 85.38 205 ASP A N 1
ATOM 1651 C CA . ASP A 1 205 ? 10.980 -0.940 5.578 1.00 85.38 205 ASP A CA 1
ATOM 1652 C C . ASP A 1 205 ? 12.251 -1.642 6.101 1.00 85.38 205 ASP A C 1
ATOM 1654 O O . ASP A 1 205 ? 12.254 -2.835 6.430 1.00 85.38 205 ASP A O 1
ATOM 1658 N N . ASP A 1 206 ? 13.349 -0.894 6.194 1.00 82.88 206 ASP A N 1
ATOM 1659 C CA . ASP A 1 206 ? 14.638 -1.426 6.647 1.00 82.88 206 ASP A CA 1
ATOM 1660 C C . ASP A 1 206 ? 14.596 -2.026 8.058 1.00 82.88 206 ASP A C 1
ATOM 1662 O O . ASP A 1 206 ? 15.297 -3.004 8.332 1.00 82.88 206 ASP A O 1
ATOM 1666 N N . LEU A 1 207 ? 13.766 -1.483 8.955 1.00 81.50 207 LEU A N 1
ATOM 1667 C CA . LEU A 1 207 ? 13.666 -1.956 10.335 1.00 81.50 207 LEU A CA 1
ATOM 1668 C C . LEU A 1 207 ? 13.094 -3.376 10.384 1.00 81.50 207 LEU A C 1
ATOM 1670 O O . LEU A 1 207 ? 13.630 -4.244 11.077 1.00 81.50 207 LEU A O 1
ATOM 1674 N N . HIS A 1 208 ? 12.025 -3.627 9.632 1.00 82.31 208 HIS A N 1
ATOM 1675 C CA . HIS A 1 208 ? 11.376 -4.933 9.570 1.00 82.31 208 HIS A CA 1
ATOM 1676 C C . HIS A 1 208 ? 12.165 -5.917 8.687 1.00 82.31 208 HIS A C 1
ATOM 1678 O O . HIS A 1 208 ? 12.243 -7.111 9.000 1.00 82.31 208 HIS A O 1
ATOM 1684 N N . ALA A 1 209 ? 12.827 -5.419 7.640 1.00 86.94 209 ALA A N 1
ATOM 1685 C CA . ALA A 1 209 ? 13.656 -6.204 6.727 1.00 86.94 209 ALA A CA 1
ATOM 1686 C C . ALA A 1 209 ? 14.982 -6.683 7.345 1.00 86.94 209 ALA A C 1
ATOM 1688 O O . ALA A 1 209 ? 15.538 -7.690 6.892 1.00 86.94 209 ALA A O 1
ATOM 1689 N N . GLN A 1 210 ? 15.490 -6.004 8.383 1.00 86.88 210 GLN A N 1
ATOM 1690 C CA . GLN A 1 210 ? 16.801 -6.285 8.980 1.00 86.88 210 GLN A CA 1
ATOM 1691 C C . GLN A 1 210 ? 16.942 -7.733 9.472 1.00 86.88 210 GLN A C 1
ATOM 1693 O O . GLN A 1 210 ? 18.015 -8.330 9.374 1.00 86.88 210 GLN A O 1
ATOM 1698 N N . SER A 1 211 ? 15.856 -8.313 9.985 1.00 88.62 211 SER A N 1
ATOM 1699 C CA . SER A 1 211 ? 15.853 -9.679 10.518 1.00 88.62 211 SER A CA 1
ATOM 1700 C C . SER A 1 211 ? 16.228 -10.736 9.468 1.00 88.62 211 SER A C 1
ATOM 1702 O O . SER A 1 211 ? 16.951 -11.683 9.787 1.00 88.62 211 SER A O 1
ATOM 1704 N N . LEU A 1 212 ? 15.829 -10.538 8.206 1.00 89.81 212 LEU A N 1
ATOM 1705 C CA . LEU A 1 212 ? 16.043 -11.496 7.118 1.00 89.81 212 LEU A CA 1
ATOM 1706 C C . LEU A 1 212 ? 17.518 -11.617 6.702 1.00 89.81 212 LEU A C 1
ATOM 1708 O O . LEU A 1 212 ? 17.951 -12.695 6.308 1.00 89.81 212 LEU A O 1
ATOM 1712 N N . PHE A 1 213 ? 18.342 -10.581 6.897 1.00 90.06 213 PHE A N 1
ATOM 1713 C CA . PHE A 1 213 ? 19.794 -10.669 6.654 1.00 90.06 213 PHE A CA 1
ATOM 1714 C C . PHE A 1 213 ? 20.505 -11.677 7.572 1.00 90.06 213 PHE A C 1
ATOM 1716 O O . PHE A 1 213 ? 21.608 -12.161 7.277 1.00 90.06 213 PHE A O 1
ATOM 1723 N N . TYR A 1 214 ? 19.896 -12.002 8.712 1.00 91.12 214 TYR A N 1
ATOM 1724 C CA . TYR A 1 214 ? 20.424 -12.962 9.679 1.00 91.12 214 TYR A CA 1
ATOM 1725 C C . TYR A 1 214 ? 19.722 -14.321 9.620 1.00 91.12 214 TYR A C 1
ATOM 1727 O O . TYR A 1 214 ? 20.132 -15.232 10.346 1.00 91.12 214 TYR A O 1
ATOM 1735 N N . ASP A 1 215 ? 18.736 -14.480 8.736 1.00 92.94 215 ASP A N 1
ATOM 1736 C CA . ASP A 1 215 ? 18.014 -15.729 8.534 1.00 92.94 215 ASP A CA 1
ATOM 1737 C C . ASP A 1 215 ? 18.966 -16.827 8.022 1.00 92.94 215 ASP A C 1
ATOM 1739 O O . ASP A 1 215 ? 19.771 -16.629 7.103 1.00 92.94 215 ASP A O 1
ATOM 1743 N N . ARG A 1 216 ? 18.935 -17.989 8.682 1.00 94.12 216 ARG A N 1
ATOM 1744 C CA . ARG A 1 216 ? 19.809 -19.122 8.349 1.00 94.12 216 ARG A CA 1
ATOM 1745 C C . ARG A 1 216 ? 19.307 -19.895 7.139 1.00 94.12 216 ARG A C 1
ATOM 1747 O O . ARG A 1 216 ? 20.135 -20.427 6.399 1.00 94.12 216 ARG A O 1
ATOM 1754 N N . ASP A 1 217 ? 18.000 -19.947 6.936 1.00 94.62 217 ASP A N 1
ATOM 1755 C CA . ASP A 1 217 ? 17.373 -20.698 5.857 1.00 94.62 217 ASP A CA 1
ATOM 1756 C C . ASP A 1 217 ? 17.547 -19.944 4.536 1.00 94.62 217 ASP A C 1
ATOM 1758 O O . ASP A 1 217 ? 17.917 -20.563 3.541 1.00 94.62 217 ASP A O 1
ATOM 1762 N N . LEU A 1 218 ? 17.459 -18.605 4.549 1.00 94.62 218 LEU A N 1
ATOM 1763 C CA . LEU A 1 218 ? 17.790 -17.759 3.389 1.00 94.62 218 LEU A CA 1
ATOM 1764 C C . LEU A 1 218 ? 19.238 -17.985 2.918 1.00 94.62 218 LEU A C 1
ATOM 1766 O O . LEU A 1 218 ? 19.512 -18.147 1.728 1.00 94.62 218 LEU A O 1
ATOM 1770 N N . LYS A 1 219 ? 20.181 -18.024 3.869 1.00 94.50 219 LYS A N 1
ATOM 1771 C CA . LYS A 1 219 ? 21.606 -18.276 3.591 1.00 94.50 219 LYS A CA 1
ATOM 1772 C C . LYS A 1 219 ? 21.844 -19.683 3.069 1.00 94.50 219 LYS A C 1
ATOM 1774 O O . LYS A 1 219 ? 22.619 -19.860 2.135 1.00 94.50 219 LYS A O 1
ATOM 1779 N N . SER A 1 220 ? 21.184 -20.669 3.668 1.00 95.12 220 SER A N 1
ATOM 1780 C CA . SER A 1 220 ? 21.312 -22.074 3.272 1.00 95.12 220 SER A CA 1
ATOM 1781 C C . SER A 1 220 ? 20.709 -22.337 1.891 1.00 95.12 220 SER A C 1
ATOM 1783 O O . SER A 1 220 ? 21.237 -23.165 1.156 1.00 95.12 220 SER A O 1
ATOM 1785 N N . ALA A 1 221 ? 19.664 -21.594 1.516 1.00 95.75 221 ALA A N 1
ATOM 1786 C CA . ALA A 1 221 ? 19.085 -21.594 0.175 1.00 95.75 221 ALA A CA 1
ATOM 1787 C C . ALA A 1 221 ? 19.950 -20.859 -0.869 1.00 95.75 221 ALA A C 1
ATOM 1789 O O . ALA A 1 221 ? 19.653 -20.925 -2.055 1.00 95.75 221 ALA A O 1
ATOM 1790 N N . GLY A 1 222 ? 21.013 -20.156 -0.455 1.00 96.31 222 GLY A N 1
ATOM 1791 C CA . GLY A 1 222 ? 21.875 -19.392 -1.362 1.00 96.31 222 GLY A CA 1
ATOM 1792 C C . GLY A 1 222 ? 21.254 -18.090 -1.880 1.00 96.31 222 GLY A C 1
ATOM 1793 O O . GLY A 1 222 ? 21.815 -17.475 -2.779 1.00 96.31 222 GLY A O 1
ATOM 1794 N N . LEU A 1 223 ? 20.137 -17.642 -1.298 1.00 97.19 223 LEU A N 1
ATOM 1795 C CA . LEU A 1 223 ? 19.350 -16.494 -1.771 1.00 97.19 223 LEU A CA 1
ATOM 1796 C C . LEU A 1 223 ? 19.741 -15.161 -1.117 1.00 97.19 223 LEU A C 1
ATOM 1798 O O . LEU A 1 223 ? 19.187 -14.118 -1.460 1.00 97.19 223 LEU A O 1
ATOM 1802 N N . LEU A 1 224 ? 20.706 -15.162 -0.190 1.00 96.31 224 LEU A N 1
ATOM 1803 C CA . LEU A 1 224 ? 21.175 -13.929 0.452 1.00 96.31 224 LEU A CA 1
ATOM 1804 C C . LEU A 1 224 ? 21.650 -12.865 -0.562 1.00 96.31 224 LEU A C 1
ATOM 1806 O O . LEU A 1 224 ? 21.232 -11.721 -0.403 1.00 96.31 224 LEU A O 1
ATOM 1810 N N . PRO A 1 225 ? 22.437 -13.189 -1.612 1.00 96.19 225 PRO A N 1
ATOM 1811 C CA . PRO A 1 225 ? 22.840 -12.191 -2.606 1.00 96.19 225 PRO A CA 1
ATOM 1812 C C . PRO A 1 225 ? 21.652 -11.590 -3.371 1.00 96.19 225 PRO A C 1
ATOM 1814 O O . PRO A 1 225 ? 21.630 -10.388 -3.626 1.00 96.19 225 PRO A O 1
ATOM 1817 N N . ALA A 1 226 ? 20.638 -12.402 -3.694 1.00 96.44 226 ALA A N 1
ATOM 1818 C CA . ALA A 1 226 ? 19.414 -11.920 -4.332 1.00 96.44 226 ALA A CA 1
ATOM 1819 C C . ALA A 1 226 ? 18.640 -10.977 -3.397 1.00 96.44 226 ALA A C 1
ATOM 1821 O O . ALA A 1 226 ? 18.169 -9.925 -3.820 1.00 96.44 226 ALA A O 1
ATOM 1822 N N . TYR A 1 227 ? 18.566 -11.304 -2.103 1.00 96.44 227 TYR A N 1
ATOM 1823 C CA . TYR A 1 227 ? 17.936 -10.437 -1.107 1.00 96.44 227 TYR A CA 1
ATOM 1824 C C . TYR A 1 227 ? 18.706 -9.123 -0.899 1.00 96.44 227 TYR A C 1
ATOM 1826 O O . TYR A 1 227 ? 18.101 -8.057 -0.811 1.00 96.44 227 TYR A O 1
ATOM 1834 N N . GLU A 1 228 ? 20.039 -9.162 -0.877 1.00 94.94 228 GLU A N 1
ATOM 1835 C CA . GLU A 1 228 ? 20.882 -7.960 -0.843 1.00 94.94 228 GLU A CA 1
ATOM 1836 C C . GLU A 1 228 ? 20.636 -7.065 -2.065 1.00 94.94 228 GLU A C 1
ATOM 1838 O O . GLU A 1 228 ? 20.512 -5.847 -1.915 1.00 94.94 228 GLU A O 1
ATOM 1843 N N . ARG A 1 229 ? 20.497 -7.659 -3.258 1.00 94.81 229 ARG A N 1
ATOM 1844 C CA . ARG A 1 229 ? 20.139 -6.937 -4.486 1.00 94.81 229 ARG A CA 1
ATOM 1845 C C . ARG A 1 229 ? 18.741 -6.327 -4.406 1.00 94.81 229 ARG A C 1
ATOM 1847 O O . ARG A 1 229 ? 18.596 -5.159 -4.751 1.00 94.81 229 ARG A O 1
ATOM 1854 N N . LEU A 1 230 ? 17.746 -7.034 -3.870 1.00 95.56 230 LEU A N 1
ATOM 1855 C CA . LEU A 1 230 ? 16.421 -6.458 -3.613 1.00 95.56 230 LEU A CA 1
ATOM 1856 C C . LEU A 1 230 ? 16.519 -5.219 -2.716 1.00 95.56 230 LEU A C 1
ATOM 1858 O O . LEU A 1 230 ? 15.924 -4.192 -3.016 1.00 95.56 230 LEU A O 1
ATOM 1862 N N . ARG A 1 231 ? 17.293 -5.274 -1.631 1.00 93.44 231 ARG A N 1
ATOM 1863 C CA . ARG A 1 231 ? 17.400 -4.135 -0.706 1.00 93.44 231 ARG A CA 1
ATOM 1864 C C . ARG A 1 231 ? 18.201 -2.962 -1.264 1.00 93.44 231 ARG A C 1
ATOM 1866 O O . ARG A 1 231 ? 17.926 -1.826 -0.904 1.00 93.44 231 ARG A O 1
ATOM 1873 N N . LYS A 1 232 ? 19.195 -3.222 -2.113 1.00 91.56 232 LYS A N 1
ATOM 1874 C CA . LYS A 1 232 ? 20.084 -2.187 -2.660 1.00 91.56 232 LYS A CA 1
ATOM 1875 C C . LYS A 1 232 ? 19.573 -1.579 -3.966 1.00 91.56 232 LYS A C 1
ATOM 1877 O O . LYS A 1 232 ? 19.739 -0.385 -4.210 1.00 91.56 232 LYS A O 1
ATOM 1882 N N . ASP A 1 233 ? 19.038 -2.426 -4.832 1.00 92.19 233 ASP A N 1
ATOM 1883 C CA . ASP A 1 233 ? 18.681 -2.093 -6.206 1.00 92.19 233 ASP A CA 1
ATOM 1884 C C . ASP A 1 233 ? 17.178 -2.192 -6.467 1.00 92.19 233 ASP A C 1
ATOM 1886 O O . ASP A 1 233 ? 16.748 -1.852 -7.563 1.00 92.19 233 ASP A O 1
ATOM 1890 N N . MET A 1 234 ? 16.386 -2.589 -5.463 1.00 94.75 234 MET A N 1
ATOM 1891 C CA . MET A 1 234 ? 14.930 -2.745 -5.544 1.00 94.75 234 MET A CA 1
ATOM 1892 C C . MET A 1 234 ? 14.508 -3.815 -6.556 1.00 94.75 234 MET A C 1
ATOM 1894 O O . MET A 1 234 ? 13.345 -3.871 -6.937 1.00 94.75 234 MET A O 1
ATOM 1898 N N . ILE A 1 235 ? 15.434 -4.684 -6.974 1.00 95.38 235 ILE A N 1
ATOM 1899 C CA . ILE A 1 235 ? 15.188 -5.743 -7.954 1.00 95.38 235 ILE A CA 1
ATOM 1900 C C . ILE A 1 235 ? 15.102 -7.088 -7.231 1.00 95.38 235 ILE A C 1
ATOM 1902 O O . ILE A 1 235 ? 16.074 -7.528 -6.615 1.00 95.38 235 ILE A O 1
ATOM 1906 N N . ALA A 1 236 ? 13.947 -7.740 -7.318 1.00 97.12 236 ALA A N 1
ATOM 1907 C CA . ALA A 1 236 ? 13.726 -9.101 -6.847 1.00 97.12 236 ALA A CA 1
ATOM 1908 C C . ALA A 1 236 ? 13.801 -10.089 -8.013 1.00 97.12 236 ALA A C 1
ATOM 1910 O O . ALA A 1 236 ? 13.265 -9.822 -9.087 1.00 97.12 236 ALA A O 1
ATOM 1911 N N . THR A 1 237 ? 14.397 -11.254 -7.781 1.00 97.25 237 THR A N 1
ATOM 1912 C CA . THR A 1 237 ? 14.291 -12.393 -8.697 1.00 97.25 237 THR A CA 1
ATOM 1913 C C . THR A 1 237 ? 13.072 -13.252 -8.359 1.00 97.25 237 THR A C 1
ATOM 1915 O O . THR A 1 237 ? 12.604 -13.247 -7.214 1.00 97.25 237 THR A O 1
ATOM 1918 N N . ARG A 1 238 ? 12.553 -14.019 -9.327 1.00 97.31 238 ARG A N 1
ATOM 1919 C CA . ARG A 1 238 ? 11.419 -14.929 -9.095 1.00 97.31 238 ARG A CA 1
ATOM 1920 C C . ARG A 1 238 ? 11.718 -15.948 -7.994 1.00 97.31 238 ARG A C 1
ATOM 1922 O O . ARG A 1 238 ? 10.915 -16.078 -7.075 1.00 97.31 238 ARG A O 1
ATOM 1929 N N . SER A 1 239 ? 12.891 -16.577 -8.015 1.00 97.62 239 SER A N 1
ATOM 1930 C CA . SER A 1 239 ? 13.329 -17.541 -6.994 1.00 97.62 239 SER A CA 1
ATOM 1931 C C . SER A 1 239 ? 13.357 -16.959 -5.573 1.00 97.62 239 SER A C 1
ATOM 1933 O O . SER A 1 239 ? 12.980 -17.621 -4.600 1.00 97.62 239 SER A O 1
ATOM 1935 N N . LEU A 1 240 ? 13.758 -15.691 -5.428 1.00 97.88 240 LEU A N 1
ATOM 1936 C CA . LEU A 1 240 ? 13.705 -14.996 -4.146 1.00 97.88 240 LEU A CA 1
ATOM 1937 C C . LEU A 1 240 ? 12.256 -14.793 -3.687 1.00 97.88 240 LEU A C 1
ATOM 1939 O O . LEU A 1 240 ? 11.966 -14.995 -2.508 1.00 97.88 240 LEU A O 1
ATOM 1943 N N . LEU A 1 241 ? 11.357 -14.391 -4.588 1.00 98.25 241 LEU A N 1
ATOM 1944 C CA . LEU A 1 241 ? 9.942 -14.176 -4.272 1.00 98.25 241 LEU A CA 1
ATOM 1945 C C . LEU A 1 241 ? 9.241 -15.484 -3.887 1.00 98.25 241 LEU A C 1
ATOM 1947 O O . LEU A 1 241 ? 8.544 -15.515 -2.873 1.00 98.25 241 LEU A O 1
ATOM 1951 N N . GLU A 1 242 ? 9.507 -16.576 -4.605 1.00 98.19 242 GLU A N 1
ATOM 1952 C CA . GLU A 1 242 ? 9.059 -17.931 -4.251 1.00 98.19 242 GLU A CA 1
ATOM 1953 C C . GLU A 1 242 ? 9.454 -18.267 -2.802 1.00 98.19 242 GLU A C 1
ATOM 1955 O O . GLU A 1 242 ? 8.612 -18.642 -1.982 1.00 98.19 242 GLU A O 1
ATOM 1960 N N . TRP A 1 243 ? 10.709 -18.017 -2.417 1.00 97.62 243 TRP A N 1
ATOM 1961 C CA . TRP A 1 243 ? 11.169 -18.240 -1.042 1.00 97.62 243 TRP A CA 1
ATOM 1962 C C . TRP A 1 243 ? 10.530 -17.281 -0.020 1.00 97.62 243 TRP A C 1
ATOM 1964 O O . TRP A 1 243 ? 10.090 -17.701 1.061 1.00 97.62 243 TRP A O 1
ATOM 1974 N N . LEU A 1 244 ? 10.425 -15.988 -0.346 1.00 97.06 244 LEU A N 1
ATOM 1975 C CA . LEU A 1 244 ? 9.768 -14.981 0.497 1.00 97.06 244 LEU A CA 1
ATOM 1976 C C . LEU A 1 244 ? 8.273 -15.263 0.677 1.00 97.06 244 LEU A C 1
ATOM 1978 O O . LEU A 1 244 ? 7.681 -14.842 1.672 1.00 97.06 244 LEU A O 1
ATOM 1982 N N . TRP A 1 245 ? 7.653 -16.039 -0.199 1.00 97.56 245 TRP A N 1
ATOM 1983 C CA . TRP A 1 245 ? 6.266 -16.465 -0.044 1.00 97.56 245 TRP A CA 1
ATOM 1984 C C . TRP A 1 245 ? 6.113 -17.9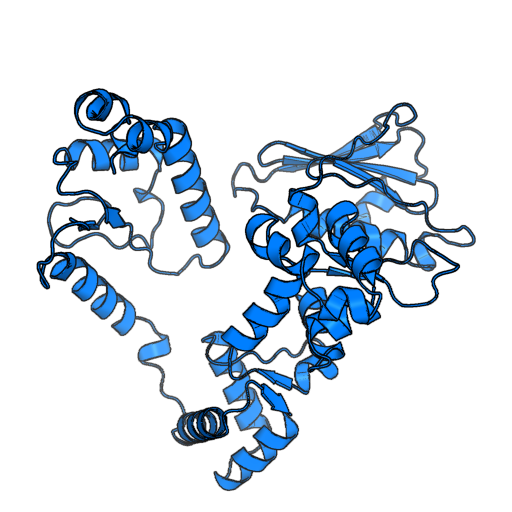17 0.380 1.00 97.56 245 TRP A C 1
ATOM 1986 O O . TRP A 1 245 ? 4.982 -18.365 0.567 1.00 97.56 245 TRP A O 1
ATOM 1996 N N . ALA A 1 246 ? 7.219 -18.603 0.674 1.00 96.50 246 ALA A N 1
ATOM 1997 C CA . ALA A 1 246 ? 7.233 -20.017 1.034 1.00 96.50 246 ALA A CA 1
ATOM 1998 C C . ALA A 1 246 ? 6.494 -20.885 -0.001 1.00 96.50 246 ALA A C 1
ATOM 2000 O O . ALA A 1 246 ? 5.774 -21.806 0.375 1.00 96.50 246 ALA A O 1
ATOM 2001 N N . ASP A 1 247 ? 6.649 -20.536 -1.280 1.00 96.81 247 ASP A N 1
ATOM 2002 C CA . ASP A 1 247 ? 6.063 -21.211 -2.443 1.00 96.81 247 ASP A CA 1
ATOM 2003 C C . ASP A 1 247 ? 4.519 -21.254 -2.453 1.00 96.81 247 ASP A C 1
ATOM 2005 O O . ASP A 1 247 ? 3.900 -22.085 -3.107 1.00 96.81 247 ASP A O 1
ATOM 2009 N N . GLN A 1 248 ? 3.865 -20.359 -1.702 1.00 96.06 248 GLN A N 1
ATOM 2010 C CA . GLN A 1 248 ? 2.403 -20.275 -1.647 1.00 96.06 248 GLN A CA 1
ATOM 2011 C C . GLN A 1 248 ? 1.876 -19.247 -2.646 1.00 96.06 248 GLN A C 1
ATOM 2013 O O . GLN A 1 248 ? 2.175 -18.063 -2.493 1.00 96.06 248 GLN A O 1
ATOM 2018 N N . GLU A 1 249 ? 1.046 -19.687 -3.597 1.00 96.50 249 GLU A N 1
ATOM 2019 C CA . GLU A 1 249 ? 0.294 -18.827 -4.528 1.00 96.50 249 GLU A CA 1
ATOM 2020 C C . GLU A 1 249 ? 1.158 -17.750 -5.209 1.00 96.50 249 GLU A C 1
ATOM 2022 O O . GLU A 1 249 ? 0.771 -16.587 -5.323 1.00 96.50 249 GLU A O 1
ATOM 2027 N N . VAL A 1 250 ? 2.364 -18.131 -5.644 1.00 97.56 250 VAL A N 1
ATOM 2028 C CA . VAL A 1 250 ? 3.393 -17.211 -6.164 1.00 97.56 250 VAL A CA 1
ATOM 2029 C C . VAL A 1 250 ? 2.878 -16.406 -7.355 1.00 97.56 250 VAL A C 1
ATOM 2031 O O . VAL A 1 250 ? 3.031 -15.187 -7.381 1.00 97.56 250 VAL A O 1
ATOM 2034 N N . ASP A 1 251 ? 2.225 -17.062 -8.314 1.00 97.44 251 ASP A N 1
ATOM 2035 C CA . ASP A 1 251 ? 1.723 -16.394 -9.518 1.00 97.44 251 ASP A CA 1
ATOM 2036 C C . ASP A 1 251 ? 0.558 -15.439 -9.200 1.00 97.44 251 ASP A C 1
ATOM 2038 O O . ASP A 1 251 ? 0.477 -14.350 -9.773 1.00 97.44 251 ASP A O 1
ATOM 2042 N N . TYR A 1 252 ? -0.305 -15.795 -8.239 1.00 97.94 252 TYR A N 1
ATOM 2043 C CA . TYR A 1 252 ? -1.341 -14.894 -7.731 1.00 97.94 252 TYR A CA 1
ATOM 2044 C C . TYR A 1 252 ? -0.722 -13.677 -7.039 1.00 97.94 252 TYR A C 1
ATOM 2046 O O . TYR A 1 252 ? -1.119 -12.550 -7.320 1.00 97.94 252 TYR A O 1
ATOM 2054 N N . LEU A 1 253 ? 0.269 -13.874 -6.162 1.00 98.31 253 LEU A N 1
ATOM 2055 C CA . LEU A 1 253 ? 0.933 -12.786 -5.439 1.00 98.31 253 LEU A CA 1
ATOM 2056 C C . LEU A 1 253 ? 1.697 -11.851 -6.384 1.00 98.31 253 LEU A C 1
ATOM 2058 O O . LEU A 1 253 ? 1.611 -10.634 -6.215 1.00 98.31 253 LEU A O 1
ATOM 2062 N N . LEU A 1 254 ? 2.377 -12.390 -7.402 1.00 97.69 254 LEU A N 1
ATOM 2063 C CA . LEU A 1 254 ? 3.010 -11.604 -8.467 1.00 97.69 254 LEU A CA 1
ATOM 2064 C C . LEU A 1 254 ? 1.985 -10.724 -9.175 1.00 97.69 254 LEU A C 1
ATOM 2066 O O . LEU A 1 254 ? 2.118 -9.501 -9.165 1.00 97.69 254 LEU A O 1
ATOM 2070 N N . GLN A 1 255 ? 0.926 -11.324 -9.723 1.00 97.31 255 GLN A N 1
ATOM 2071 C CA . GLN A 1 255 ? -0.092 -10.572 -10.455 1.00 97.31 255 GLN A CA 1
ATOM 2072 C C . GLN A 1 255 ? -0.862 -9.606 -9.553 1.00 97.31 255 GLN A C 1
ATOM 2074 O O . GLN A 1 255 ? -1.250 -8.528 -9.998 1.00 97.31 255 GLN A O 1
ATOM 2079 N N . PHE A 1 256 ? -1.044 -9.940 -8.273 1.00 97.38 256 PHE A N 1
ATOM 2080 C CA . PHE A 1 256 ? -1.643 -9.038 -7.295 1.00 97.38 256 PHE A CA 1
ATOM 2081 C C . PHE A 1 256 ? -0.759 -7.807 -7.112 1.00 97.38 256 PHE A C 1
ATOM 2083 O O . PHE A 1 256 ? -1.248 -6.676 -7.162 1.00 97.38 256 PHE A O 1
ATOM 2090 N N . MET A 1 257 ? 0.543 -8.003 -6.905 1.00 97.00 257 MET A N 1
ATOM 2091 C CA . MET A 1 257 ? 1.480 -6.898 -6.735 1.00 97.00 257 MET A CA 1
ATOM 2092 C C . MET A 1 257 ? 1.619 -6.063 -8.010 1.00 97.00 257 MET A C 1
ATOM 2094 O O . MET A 1 257 ? 1.666 -4.840 -7.900 1.00 97.00 257 MET A O 1
ATOM 2098 N N . GLU A 1 258 ? 1.611 -6.673 -9.197 1.00 95.44 258 GLU A N 1
ATOM 2099 C CA . GLU A 1 258 ? 1.597 -5.954 -10.479 1.00 95.44 258 GLU A CA 1
ATOM 2100 C C . GLU A 1 258 ? 0.324 -5.121 -10.657 1.00 95.44 258 GLU A C 1
ATOM 2102 O O . GLU A 1 258 ? 0.406 -3.916 -10.901 1.00 95.44 258 GLU A O 1
ATOM 2107 N N . ALA A 1 259 ? -0.855 -5.720 -10.454 1.00 94.50 259 ALA A N 1
ATOM 2108 C CA . ALA A 1 259 ? -2.144 -5.037 -10.584 1.00 94.50 259 ALA A CA 1
ATOM 2109 C C . ALA A 1 259 ? -2.294 -3.861 -9.602 1.00 94.50 259 ALA A C 1
ATOM 2111 O O . ALA A 1 259 ? -2.990 -2.889 -9.892 1.00 94.50 259 ALA A O 1
ATOM 2112 N N . ASN A 1 260 ? -1.612 -3.925 -8.455 1.00 92.56 260 ASN A N 1
ATOM 2113 C CA . ASN A 1 260 ? -1.573 -2.859 -7.452 1.00 92.56 260 ASN A CA 1
ATOM 2114 C C . ASN A 1 260 ? -0.333 -1.949 -7.574 1.00 92.56 260 ASN A C 1
ATOM 2116 O O . ASN A 1 260 ? -0.074 -1.134 -6.685 1.00 92.56 260 ASN A O 1
ATOM 2120 N N . MET A 1 261 ? 0.433 -2.067 -8.667 1.00 94.31 261 MET A N 1
ATOM 2121 C CA . MET A 1 261 ? 1.643 -1.288 -8.962 1.00 94.31 261 MET A CA 1
ATOM 2122 C C . MET A 1 261 ? 2.716 -1.351 -7.862 1.00 94.31 261 MET A C 1
ATOM 2124 O O . MET A 1 261 ? 3.499 -0.415 -7.703 1.00 94.31 261 MET A O 1
ATOM 2128 N N . LEU A 1 262 ? 2.756 -2.424 -7.073 1.00 95.12 262 LEU A N 1
ATOM 2129 C CA . LEU A 1 262 ? 3.748 -2.651 -6.015 1.00 95.12 262 LEU A CA 1
ATOM 2130 C C . LEU A 1 262 ? 5.059 -3.225 -6.563 1.00 95.12 262 LEU A C 1
ATOM 2132 O O . LEU A 1 262 ? 6.109 -3.065 -5.940 1.00 95.12 262 LEU A O 1
ATOM 2136 N N . LEU A 1 263 ? 4.999 -3.867 -7.727 1.00 96.06 263 LEU A N 1
ATOM 2137 C CA . LEU A 1 263 ? 6.155 -4.251 -8.525 1.00 96.06 263 LEU A CA 1
ATOM 2138 C C . LEU A 1 263 ? 5.812 -4.205 -10.016 1.00 96.06 263 LEU A C 1
ATOM 2140 O O . LEU A 1 263 ? 4.640 -4.105 -10.385 1.00 96.06 263 LEU A O 1
ATOM 2144 N N . CYS A 1 264 ? 6.828 -4.276 -10.866 1.00 95.75 264 CYS A N 1
ATOM 2145 C CA . CYS A 1 264 ? 6.671 -4.467 -12.303 1.00 95.75 264 CYS A CA 1
ATOM 2146 C C . CYS A 1 264 ? 7.808 -5.337 -12.867 1.00 95.75 264 CYS A C 1
ATOM 2148 O O . CYS A 1 264 ? 8.869 -5.422 -12.241 1.00 95.75 264 CYS A O 1
ATOM 2150 N N . PRO A 1 265 ? 7.623 -5.966 -14.042 1.00 95.25 265 PRO A N 1
ATOM 2151 C CA . PRO A 1 265 ? 8.688 -6.713 -14.701 1.00 95.25 265 PRO A CA 1
ATOM 2152 C C . PRO A 1 265 ? 9.921 -5.845 -14.973 1.00 95.25 265 PRO A C 1
ATOM 2154 O O . PRO A 1 265 ? 9.809 -4.721 -15.464 1.00 95.25 265 PRO A O 1
ATOM 2157 N N . TRP A 1 266 ? 11.103 -6.390 -14.701 1.00 94.69 266 TRP A N 1
ATOM 2158 C CA . TRP A 1 266 ? 12.394 -5.761 -14.955 1.00 94.69 266 TRP A CA 1
ATOM 2159 C C . TRP A 1 266 ? 13.116 -6.494 -16.090 1.00 94.69 266 TRP A C 1
ATOM 2161 O O . TRP A 1 266 ? 13.587 -7.616 -15.919 1.00 94.69 266 TRP A O 1
ATOM 2171 N N . ARG A 1 267 ? 13.176 -5.879 -17.278 1.00 92.19 267 ARG A N 1
ATOM 2172 C CA . ARG A 1 267 ? 13.676 -6.520 -18.510 1.00 92.19 267 ARG A CA 1
ATOM 2173 C C . ARG A 1 267 ? 14.823 -5.737 -19.150 1.00 92.19 267 ARG A C 1
ATOM 2175 O O . ARG A 1 267 ? 14.788 -5.439 -20.335 1.00 92.19 267 ARG A O 1
ATOM 2182 N N . PHE A 1 268 ? 15.828 -5.402 -18.347 1.00 90.12 268 PHE A N 1
ATOM 2183 C CA . PHE A 1 268 ? 17.024 -4.674 -18.796 1.00 90.12 268 PHE A CA 1
ATOM 2184 C C . PHE A 1 268 ? 18.286 -5.547 -18.851 1.00 90.12 268 PHE A C 1
ATOM 2186 O O . PHE A 1 268 ? 19.367 -5.046 -19.137 1.00 90.12 268 PHE A O 1
ATOM 2193 N N . ASP A 1 269 ? 18.154 -6.844 -18.558 1.00 84.00 269 ASP A N 1
ATOM 2194 C CA . ASP A 1 269 ? 19.220 -7.836 -18.699 1.00 84.00 269 ASP A CA 1
ATOM 2195 C C . ASP A 1 269 ? 18.789 -8.898 -19.726 1.00 84.00 269 ASP A C 1
ATOM 2197 O O . ASP A 1 269 ? 17.823 -9.649 -19.513 1.00 84.00 269 ASP A O 1
ATOM 2201 N N . GLU A 1 270 ? 19.475 -8.929 -20.872 1.00 72.88 270 GLU A N 1
ATOM 2202 C CA . GLU A 1 270 ? 19.255 -9.918 -21.935 1.00 72.88 270 GLU A CA 1
ATOM 2203 C C . GLU A 1 270 ? 19.750 -11.317 -21.554 1.00 72.88 270 GLU A C 1
ATOM 2205 O O . GLU A 1 270 ? 19.264 -12.318 -22.084 1.00 72.88 270 GLU A O 1
ATOM 2210 N N . HIS A 1 271 ? 20.710 -11.404 -20.635 1.00 76.38 271 HIS A N 1
ATOM 2211 C CA . HIS A 1 271 ? 21.339 -12.649 -20.204 1.00 76.38 271 HIS A CA 1
ATOM 2212 C C . HIS A 1 271 ? 20.755 -13.177 -18.894 1.00 76.38 271 HIS A C 1
ATOM 2214 O O . HIS A 1 271 ? 21.368 -14.025 -18.247 1.00 76.38 271 HIS A O 1
ATOM 2220 N N . ARG A 1 272 ? 19.569 -12.695 -18.505 1.00 78.62 272 ARG A N 1
ATOM 2221 C CA . ARG A 1 272 ? 18.901 -13.131 -17.281 1.00 78.62 272 ARG A CA 1
ATOM 2222 C C . ARG A 1 272 ? 18.598 -14.632 -17.312 1.00 78.62 272 ARG A C 1
ATOM 2224 O O . ARG A 1 272 ? 18.012 -15.149 -18.264 1.00 78.62 272 ARG A O 1
ATOM 2231 N N . ASP A 1 273 ? 18.963 -15.308 -16.229 1.00 84.12 273 ASP A N 1
ATOM 2232 C CA . ASP A 1 273 ? 18.676 -16.732 -16.024 1.00 84.12 273 ASP A CA 1
ATOM 2233 C C . ASP A 1 273 ? 17.233 -16.974 -15.537 1.00 84.12 273 ASP A C 1
ATOM 2235 O O . ASP A 1 273 ? 16.708 -18.082 -15.657 1.00 84.12 273 ASP A O 1
ATOM 2239 N N . GLU A 1 274 ? 16.582 -15.944 -14.988 1.00 93.62 274 GLU A N 1
ATOM 2240 C CA . GLU A 1 274 ? 15.215 -15.989 -14.467 1.00 93.62 274 GLU A CA 1
ATOM 2241 C C . GLU A 1 274 ? 14.502 -14.632 -14.600 1.00 93.62 274 GLU A C 1
ATOM 2243 O O . GLU A 1 274 ? 15.112 -13.624 -14.962 1.00 93.62 274 GLU A O 1
ATOM 2248 N N . ASP A 1 275 ? 13.197 -14.609 -14.320 1.00 94.75 275 ASP A N 1
ATOM 2249 C CA . ASP A 1 275 ? 12.414 -13.373 -14.314 1.00 94.75 275 ASP A CA 1
ATOM 2250 C C . ASP A 1 275 ? 12.780 -12.480 -13.122 1.00 94.75 275 ASP A C 1
ATOM 2252 O O . ASP A 1 275 ? 12.952 -12.944 -11.988 1.00 94.75 275 ASP A O 1
ATOM 2256 N N . GLU A 1 276 ? 12.842 -11.176 -13.384 1.00 96.06 276 GLU A N 1
ATOM 2257 C CA . GLU A 1 276 ? 13.172 -10.149 -12.404 1.00 96.06 276 GLU A CA 1
ATOM 2258 C C . GLU A 1 276 ? 12.085 -9.081 -12.335 1.00 96.06 276 GLU A C 1
ATOM 2260 O O . GLU A 1 276 ? 11.369 -8.822 -13.307 1.00 96.06 276 GLU A O 1
ATOM 2265 N N . TYR A 1 277 ? 11.991 -8.429 -11.180 1.00 97.25 277 TYR A N 1
ATOM 2266 C CA . TYR A 1 277 ? 10.936 -7.477 -10.873 1.00 97.25 277 TYR A CA 1
ATOM 2267 C C . TYR A 1 277 ? 11.484 -6.280 -10.107 1.00 97.25 277 TYR A C 1
ATOM 2269 O O . TYR A 1 277 ? 12.172 -6.444 -9.101 1.00 97.25 277 TYR A O 1
ATOM 2277 N N . LEU A 1 278 ? 11.133 -5.073 -10.541 1.00 96.88 278 LEU A N 1
ATOM 2278 C CA . LEU A 1 278 ? 11.393 -3.845 -9.798 1.00 96.88 278 LEU A CA 1
ATOM 2279 C C . LEU A 1 278 ? 10.280 -3.638 -8.765 1.00 96.88 278 LEU A C 1
ATOM 2281 O O . LEU A 1 278 ? 9.116 -3.486 -9.126 1.00 96.88 278 LEU A O 1
ATOM 2285 N N . VAL A 1 279 ? 10.631 -3.596 -7.483 1.00 96.44 279 VAL A N 1
ATOM 2286 C CA . VAL A 1 279 ? 9.710 -3.380 -6.361 1.00 96.44 279 VAL A CA 1
ATOM 2287 C C . VAL A 1 279 ? 9.566 -1.882 -6.101 1.00 96.44 279 VAL A C 1
ATOM 2289 O O . VAL A 1 279 ? 10.397 -1.256 -5.440 1.00 96.44 279 VAL A O 1
ATOM 2292 N N . SER A 1 280 ? 8.484 -1.297 -6.616 1.00 92.88 280 SER A N 1
ATOM 2293 C CA . SER A 1 280 ? 8.274 0.156 -6.649 1.00 92.88 280 SER A CA 1
ATOM 2294 C C . SER A 1 280 ? 8.238 0.794 -5.257 1.00 92.88 280 SER A C 1
ATOM 2296 O O . SER A 1 280 ? 8.712 1.913 -5.072 1.00 92.88 280 SER A O 1
ATOM 2298 N N . GLY A 1 281 ? 7.713 0.075 -4.260 1.00 86.69 281 GLY A N 1
ATOM 2299 C CA . GLY A 1 281 ? 7.586 0.564 -2.886 1.00 86.69 281 GLY A CA 1
ATOM 2300 C C . GLY A 1 281 ? 8.920 0.822 -2.184 1.00 86.69 281 GLY A C 1
ATOM 2301 O O . GLY A 1 281 ? 8.961 1.646 -1.281 1.00 86.69 281 GLY A O 1
ATOM 2302 N N . LEU A 1 282 ? 10.002 0.165 -2.614 1.00 92.25 282 LEU A N 1
ATOM 2303 C CA . LEU A 1 282 ? 11.331 0.322 -2.016 1.00 92.25 282 LEU A CA 1
ATOM 2304 C C . LEU A 1 282 ? 12.135 1.476 -2.638 1.00 92.25 282 LEU A C 1
ATOM 2306 O O . LEU A 1 282 ? 13.169 1.864 -2.101 1.00 92.25 282 LEU A O 1
ATOM 2310 N N . LEU A 1 283 ? 11.670 2.058 -3.752 1.00 90.38 283 LEU A N 1
ATOM 2311 C CA . LEU A 1 283 ? 12.352 3.186 -4.400 1.00 90.38 283 LEU A CA 1
ATOM 2312 C C . LEU A 1 283 ? 12.406 4.430 -3.506 1.00 90.38 283 LEU A C 1
ATOM 2314 O O . LEU A 1 283 ? 13.341 5.217 -3.636 1.00 90.38 283 LEU A O 1
ATOM 2318 N N . SER A 1 284 ? 11.447 4.598 -2.587 1.00 85.62 284 SER A N 1
ATOM 2319 C CA . SER A 1 284 ? 11.400 5.753 -1.680 1.00 85.62 284 SER A CA 1
ATOM 2320 C C . SER A 1 284 ? 12.601 5.859 -0.753 1.00 85.62 284 SER A C 1
ATOM 2322 O O . SER A 1 284 ? 12.918 6.959 -0.305 1.00 85.62 284 SER A O 1
ATOM 2324 N N . ASP A 1 285 ? 13.270 4.738 -0.498 1.00 83.75 285 ASP A N 1
ATOM 2325 C CA . ASP A 1 285 ? 14.399 4.655 0.425 1.00 83.75 285 ASP A CA 1
ATOM 2326 C C . ASP A 1 285 ? 15.746 4.695 -0.324 1.00 83.75 285 ASP A C 1
ATOM 2328 O O . ASP A 1 285 ? 16.819 4.679 0.285 1.00 83.75 285 ASP A O 1
ATOM 2332 N N . SER A 1 286 ? 15.711 4.786 -1.660 1.00 84.56 286 SER A N 1
ATOM 2333 C CA . SER A 1 286 ? 16.910 4.892 -2.487 1.00 84.56 286 SER A CA 1
ATOM 2334 C C . SER A 1 286 ? 17.628 6.228 -2.272 1.00 84.56 286 SER A C 1
ATOM 2336 O O . SER A 1 286 ? 17.013 7.287 -2.132 1.00 84.56 286 SER A O 1
ATOM 2338 N N . SER A 1 287 ? 18.960 6.159 -2.275 1.00 83.81 287 SER A N 1
ATOM 2339 C CA . SER A 1 287 ? 19.872 7.306 -2.168 1.00 83.81 287 SER A CA 1
ATOM 2340 C C . SER A 1 287 ? 20.995 7.222 -3.208 1.00 83.81 287 SER A C 1
ATOM 2342 O O . SER A 1 287 ? 22.185 7.369 -2.911 1.00 83.81 287 SER A O 1
ATOM 2344 N N . LYS A 1 288 ? 20.619 6.925 -4.452 1.00 87.19 288 LYS A N 1
ATOM 2345 C CA . LYS A 1 288 ? 21.552 6.767 -5.569 1.00 87.19 288 LYS A CA 1
ATOM 2346 C C . LYS A 1 288 ? 21.792 8.118 -6.232 1.00 87.19 288 LYS A C 1
ATOM 2348 O O . LYS A 1 288 ? 20.872 8.888 -6.475 1.00 87.19 288 LYS A O 1
ATOM 2353 N N . HIS A 1 289 ? 23.051 8.405 -6.553 1.00 86.88 289 HIS A N 1
ATOM 2354 C CA . HIS A 1 289 ? 23.369 9.573 -7.365 1.00 86.88 289 HIS A CA 1
ATOM 2355 C C . HIS A 1 289 ? 23.101 9.261 -8.838 1.00 86.88 289 HIS A C 1
ATOM 2357 O O . HIS A 1 289 ? 23.693 8.327 -9.380 1.00 86.88 289 HIS A O 1
ATOM 2363 N N . ILE A 1 290 ? 22.234 10.051 -9.469 1.00 88.44 290 ILE A N 1
ATOM 2364 C CA . ILE A 1 290 ? 21.995 10.000 -10.911 1.00 88.44 290 ILE A CA 1
ATOM 2365 C C . ILE A 1 290 ? 22.935 10.997 -11.584 1.00 88.44 290 ILE A C 1
ATOM 2367 O O . ILE A 1 290 ? 22.948 12.179 -11.241 1.00 88.44 290 ILE A O 1
ATOM 2371 N N . ASP A 1 291 ? 23.737 10.503 -12.524 1.00 86.69 291 ASP A N 1
ATOM 2372 C CA . ASP A 1 291 ? 24.604 11.341 -13.345 1.00 86.69 291 ASP A CA 1
ATOM 2373 C C . ASP A 1 291 ? 23.781 11.994 -14.457 1.00 86.69 291 ASP A C 1
ATOM 2375 O O . ASP A 1 291 ? 23.144 11.311 -15.254 1.00 86.69 291 ASP A O 1
ATOM 2379 N N . THR A 1 292 ? 23.785 13.322 -14.494 1.00 86.25 292 THR A N 1
ATOM 2380 C CA . THR A 1 292 ? 22.983 14.122 -15.429 1.00 86.25 292 THR A CA 1
ATOM 2381 C C . THR A 1 292 ? 23.855 15.016 -16.306 1.00 86.25 292 THR A C 1
ATOM 2383 O O . THR A 1 292 ? 23.366 16.003 -16.847 1.00 86.25 292 THR A O 1
ATOM 2386 N N . ARG A 1 293 ? 25.169 14.757 -16.380 1.00 86.94 293 ARG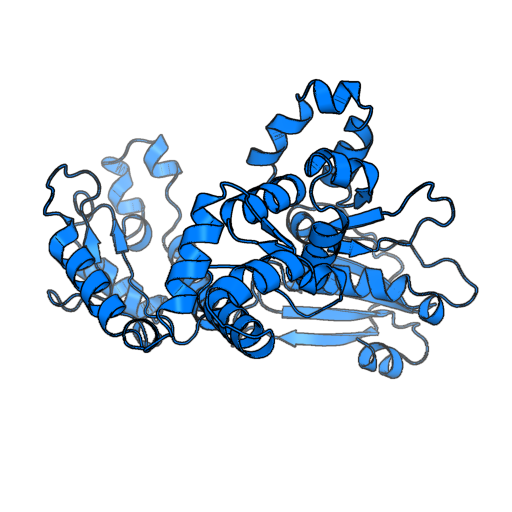 A N 1
ATOM 2387 C CA . ARG A 1 293 ? 26.125 15.645 -17.066 1.00 86.94 293 ARG A CA 1
ATOM 2388 C C . ARG A 1 293 ? 25.861 15.788 -18.560 1.00 86.94 293 ARG A C 1
ATOM 2390 O O . ARG A 1 293 ? 26.103 16.864 -19.094 1.00 86.94 293 ARG A O 1
ATOM 2397 N N . ASP A 1 294 ? 25.367 14.725 -19.181 1.00 84.75 294 ASP A N 1
ATOM 2398 C CA . ASP A 1 294 ? 25.105 14.666 -20.619 1.00 84.75 294 ASP A CA 1
ATOM 2399 C C . ASP A 1 294 ? 23.636 14.968 -20.967 1.00 84.75 294 ASP A C 1
ATOM 2401 O O . ASP A 1 294 ? 23.277 14.936 -22.137 1.00 84.75 294 ASP A O 1
ATOM 2405 N N . PHE A 1 295 ? 22.800 15.286 -19.968 1.00 90.81 295 PHE A N 1
ATOM 2406 C CA . PHE A 1 295 ? 21.390 15.621 -20.165 1.00 90.81 295 PHE A CA 1
ATOM 2407 C C . PHE A 1 295 ? 21.202 17.135 -20.293 1.00 90.81 295 PHE A C 1
ATOM 2409 O O . PHE A 1 295 ? 21.477 17.890 -19.351 1.00 90.81 295 PHE A O 1
ATOM 2416 N N . GLU A 1 296 ? 20.684 17.590 -21.430 1.00 92.31 296 GLU A N 1
ATOM 2417 C CA . GLU A 1 296 ? 20.343 18.991 -21.668 1.00 92.31 296 GLU A CA 1
ATOM 2418 C C . GLU A 1 296 ? 18.825 19.200 -21.529 1.00 92.31 296 GLU A C 1
ATOM 2420 O O . GLU A 1 296 ? 18.058 18.674 -22.331 1.00 92.31 296 GLU A O 1
ATOM 2425 N N . PRO A 1 297 ? 18.337 19.991 -20.551 1.00 91.31 297 PRO A N 1
ATOM 2426 C CA . PRO A 1 297 ? 16.899 20.166 -20.346 1.00 91.31 297 PRO A CA 1
ATOM 2427 C C . PRO A 1 297 ? 16.178 20.780 -21.556 1.00 91.31 297 PRO A C 1
ATOM 2429 O O . PRO A 1 297 ? 16.469 21.908 -21.965 1.00 91.31 297 PRO A O 1
ATOM 2432 N N . GLY A 1 298 ? 15.193 20.060 -22.092 1.00 90.25 298 GLY A N 1
ATOM 2433 C CA . GLY A 1 298 ? 14.342 20.473 -23.204 1.00 90.25 298 GLY A CA 1
ATOM 2434 C C . GLY A 1 298 ? 12.888 20.721 -22.790 1.00 90.25 298 GLY A C 1
ATOM 2435 O O . GLY A 1 298 ? 12.587 21.446 -21.836 1.00 90.25 298 GLY A O 1
ATOM 2436 N N . LEU A 1 299 ? 11.946 20.154 -23.555 1.00 89.44 299 LEU A N 1
ATOM 2437 C CA . LEU A 1 299 ? 10.516 20.284 -23.260 1.00 89.44 299 LEU A CA 1
ATOM 2438 C C . LEU A 1 299 ? 10.190 19.652 -21.906 1.00 89.44 299 LEU A C 1
ATOM 2440 O O . LEU A 1 299 ? 10.628 18.547 -21.609 1.00 89.44 299 LEU A O 1
ATOM 2444 N N . THR A 1 300 ? 9.399 20.355 -21.100 1.00 90.88 300 THR A N 1
ATOM 2445 C CA . THR A 1 300 ? 9.059 19.923 -19.741 1.00 90.88 300 THR A CA 1
ATOM 2446 C C . THR A 1 300 ? 7.548 19.869 -19.563 1.00 90.88 300 THR A C 1
ATOM 2448 O O . THR A 1 300 ? 6.839 20.814 -19.913 1.00 90.88 300 THR A O 1
ATOM 2451 N N . CYS A 1 301 ? 7.069 18.755 -19.020 1.00 90.31 301 CYS A N 1
ATOM 2452 C CA . CYS A 1 301 ? 5.716 18.573 -18.520 1.00 90.31 301 CYS A CA 1
ATOM 2453 C C . CYS A 1 301 ? 5.749 18.621 -16.990 1.00 90.31 301 CYS A C 1
ATOM 2455 O O . CYS A 1 301 ? 6.598 17.979 -16.369 1.00 90.31 301 CYS A O 1
ATOM 2457 N N . GLU A 1 302 ? 4.835 19.374 -16.388 1.00 92.44 302 GLU A N 1
ATOM 2458 C CA . GLU A 1 302 ? 4.672 19.431 -14.937 1.00 92.44 302 GLU A CA 1
ATOM 2459 C C . GLU A 1 302 ? 3.292 18.888 -14.566 1.00 92.44 302 GLU A C 1
ATOM 2461 O O . GLU A 1 302 ? 2.271 19.336 -15.092 1.00 92.44 302 GLU A O 1
ATOM 2466 N N . LEU A 1 303 ? 3.276 17.916 -13.659 1.00 91.19 303 LEU A N 1
ATOM 2467 C CA . LEU A 1 303 ? 2.084 17.421 -12.990 1.00 91.19 303 LEU A CA 1
ATOM 2468 C C . LEU A 1 303 ? 2.051 18.068 -11.604 1.00 91.19 303 LEU A C 1
ATOM 2470 O O . LEU A 1 303 ? 2.813 17.680 -10.715 1.00 91.19 303 LEU A O 1
ATOM 2474 N N . ASP A 1 304 ? 1.214 19.092 -11.455 1.00 91.19 304 ASP A N 1
ATOM 2475 C CA . ASP A 1 304 ? 1.089 19.874 -10.225 1.00 91.19 304 ASP A CA 1
ATOM 2476 C C . ASP A 1 304 ? -0.082 19.362 -9.374 1.00 91.19 304 ASP A C 1
ATOM 2478 O O . ASP A 1 304 ? -1.251 19.496 -9.744 1.00 91.19 304 ASP A O 1
ATOM 2482 N N . PHE A 1 305 ? 0.243 18.770 -8.225 1.00 88.00 305 PHE A N 1
ATOM 2483 C CA . PHE A 1 305 ? -0.718 18.275 -7.244 1.00 88.00 305 PHE A CA 1
ATOM 2484 C C . PHE A 1 305 ? -0.896 19.238 -6.067 1.00 88.00 305 PHE A C 1
ATOM 2486 O O . PHE A 1 305 ? -1.532 18.862 -5.088 1.00 88.00 305 PHE A O 1
ATOM 2493 N N . SER A 1 306 ? -0.398 20.475 -6.132 1.00 83.81 306 SER A N 1
ATOM 2494 C CA . SER A 1 306 ? -0.452 21.427 -5.008 1.00 83.81 306 SER A CA 1
ATOM 2495 C C . SER A 1 306 ? -1.878 21.695 -4.497 1.00 83.81 306 SER A C 1
ATOM 2497 O O . SER A 1 306 ? -2.063 22.057 -3.337 1.00 83.81 306 SER A O 1
ATOM 2499 N N . GLU A 1 307 ? -2.907 21.498 -5.331 1.00 78.62 307 GLU A N 1
ATOM 2500 C CA . GLU A 1 307 ? -4.317 21.596 -4.917 1.00 78.62 307 GLU A CA 1
ATOM 2501 C C . GLU A 1 307 ? -4.876 20.312 -4.270 1.00 78.62 307 GLU A C 1
ATOM 2503 O O . GLU A 1 307 ? -5.848 20.375 -3.512 1.00 78.62 307 GLU A O 1
ATOM 2508 N N . PHE A 1 308 ? -4.283 19.149 -4.555 1.00 71.38 308 PHE A N 1
ATOM 2509 C CA . PHE A 1 308 ? -4.819 17.825 -4.206 1.00 71.38 308 PHE A CA 1
ATOM 2510 C C . PHE A 1 308 ? -3.935 17.008 -3.262 1.00 71.38 308 PHE A C 1
ATOM 2512 O O . PHE A 1 308 ? -4.429 16.016 -2.725 1.00 71.38 308 PHE A O 1
ATOM 2519 N N . PHE A 1 309 ? -2.700 17.463 -3.018 1.00 81.44 309 PHE A N 1
ATOM 2520 C CA . PHE A 1 309 ? -1.616 16.757 -2.338 1.00 81.44 309 PHE A CA 1
ATOM 2521 C C . PHE A 1 309 ? -1.110 15.528 -3.126 1.00 81.44 309 PHE A C 1
ATOM 2523 O O . PHE A 1 309 ? -1.901 14.756 -3.669 1.00 81.44 309 PHE A O 1
ATOM 2530 N N . LEU A 1 310 ? 0.213 15.336 -3.199 1.00 86.56 310 LEU A N 1
ATOM 2531 C CA . LEU A 1 310 ? 0.851 14.188 -3.851 1.00 86.56 310 LEU A CA 1
ATOM 2532 C C . LEU A 1 310 ? 1.119 13.066 -2.830 1.00 86.56 310 LEU A C 1
ATOM 2534 O O . LEU A 1 310 ? 2.004 13.201 -1.982 1.00 86.56 310 LEU A O 1
ATOM 2538 N N . PRO A 1 311 ? 0.424 11.915 -2.907 1.00 84.38 311 PRO A N 1
ATOM 2539 C CA . PRO A 1 311 ? 0.687 10.811 -1.995 1.00 84.38 311 PRO A CA 1
ATOM 2540 C C . PRO A 1 311 ? 2.081 10.220 -2.166 1.00 84.38 311 PRO A C 1
ATOM 2542 O O . PRO A 1 311 ? 2.569 10.008 -3.284 1.00 84.38 311 PRO A O 1
ATOM 2545 N N . ASN A 1 312 ? 2.663 9.824 -1.034 1.00 81.31 312 ASN A N 1
ATOM 2546 C CA . ASN A 1 312 ? 3.895 9.050 -1.013 1.00 81.31 312 ASN A CA 1
ATOM 2547 C C . ASN A 1 312 ? 3.740 7.800 -1.892 1.00 81.31 312 ASN A C 1
ATOM 2549 O O . ASN A 1 312 ? 2.771 7.049 -1.773 1.00 81.31 312 ASN A O 1
ATOM 2553 N N . GLY A 1 313 ? 4.708 7.578 -2.781 1.00 86.94 313 GLY A N 1
ATOM 2554 C CA . GLY A 1 313 ? 4.714 6.418 -3.670 1.00 86.94 313 GLY A CA 1
ATOM 2555 C C . GLY A 1 313 ? 4.163 6.664 -5.072 1.00 86.94 313 GLY A C 1
ATOM 2556 O O . GLY A 1 313 ? 4.499 5.880 -5.951 1.00 86.94 313 GLY A O 1
ATOM 2557 N N . VAL A 1 314 ? 3.390 7.728 -5.337 1.00 90.12 314 VAL A N 1
ATOM 2558 C CA . VAL A 1 314 ? 2.876 7.991 -6.702 1.00 90.12 314 VAL A CA 1
ATOM 2559 C C . VAL A 1 314 ? 4.019 8.179 -7.695 1.00 90.12 314 VAL A C 1
ATOM 2561 O O . VAL A 1 314 ? 4.030 7.521 -8.731 1.00 90.12 314 VAL A O 1
ATOM 2564 N N . PHE A 1 315 ? 5.018 8.993 -7.341 1.00 94.25 315 PHE A N 1
ATOM 2565 C CA . PHE A 1 315 ? 6.229 9.165 -8.147 1.00 94.25 315 PHE A CA 1
ATOM 2566 C C . PHE A 1 315 ? 6.937 7.828 -8.415 1.00 94.25 315 PHE A C 1
ATOM 2568 O O . PHE A 1 315 ? 7.206 7.488 -9.562 1.00 94.25 315 PHE A O 1
ATOM 2575 N N . HIS A 1 316 ? 7.170 7.027 -7.373 1.00 94.56 316 HIS A N 1
ATOM 2576 C CA . HIS A 1 316 ? 7.865 5.741 -7.485 1.00 94.56 316 HIS A CA 1
ATOM 2577 C C . HIS A 1 316 ? 7.114 4.724 -8.350 1.00 94.56 316 HIS A C 1
ATOM 2579 O O . HIS A 1 316 ? 7.723 4.021 -9.153 1.00 94.56 316 HIS A O 1
ATOM 2585 N N . ARG A 1 317 ? 5.783 4.656 -8.218 1.00 94.56 317 ARG A N 1
ATOM 2586 C CA . ARG A 1 317 ? 4.935 3.798 -9.055 1.00 94.56 317 ARG A CA 1
ATOM 2587 C C . ARG A 1 317 ? 4.958 4.260 -10.506 1.00 94.56 317 ARG A C 1
ATOM 2589 O O . ARG A 1 317 ? 5.134 3.421 -11.378 1.00 94.56 317 ARG A O 1
ATOM 2596 N N . LEU A 1 318 ? 4.846 5.568 -10.756 1.00 93.88 318 LEU A N 1
ATOM 2597 C CA . LEU A 1 318 ? 4.961 6.142 -12.098 1.00 93.88 318 LEU A CA 1
ATOM 2598 C C . LEU A 1 318 ? 6.303 5.768 -12.737 1.00 93.88 318 LEU A C 1
ATOM 2600 O O . LEU A 1 318 ? 6.325 5.216 -13.830 1.00 93.88 318 LEU A O 1
ATOM 2604 N N . VAL A 1 319 ? 7.411 5.997 -12.028 1.00 94.75 319 VAL A N 1
ATOM 2605 C CA . VAL A 1 319 ? 8.763 5.644 -12.486 1.00 94.75 319 VAL A CA 1
ATOM 2606 C C . VAL A 1 319 ? 8.884 4.147 -12.780 1.00 94.75 319 VAL A C 1
ATOM 2608 O O . VAL A 1 319 ? 9.430 3.779 -13.817 1.00 94.75 319 VAL A O 1
ATOM 2611 N N . ALA A 1 320 ? 8.344 3.278 -11.922 1.00 94.88 320 ALA A N 1
ATOM 2612 C CA . ALA A 1 320 ? 8.389 1.834 -12.140 1.00 94.88 320 ALA A CA 1
ATOM 2613 C C . ALA A 1 320 ? 7.579 1.406 -13.379 1.00 94.88 320 ALA A C 1
ATOM 2615 O O . ALA A 1 320 ? 8.048 0.589 -14.170 1.00 94.88 320 ALA A O 1
ATOM 2616 N N . GLN A 1 321 ? 6.391 1.981 -13.589 1.00 93.19 321 GLN A N 1
ATOM 2617 C CA . GLN A 1 321 ? 5.580 1.718 -14.785 1.00 93.19 321 GLN A CA 1
ATOM 2618 C C . GLN A 1 321 ? 6.278 2.216 -16.057 1.00 93.19 321 GLN A C 1
ATOM 2620 O O . GLN A 1 321 ? 6.330 1.494 -17.052 1.00 93.19 321 GLN A O 1
ATOM 2625 N N . CYS A 1 322 ? 6.893 3.399 -16.005 1.00 93.31 322 CYS A N 1
ATOM 2626 C CA . CYS A 1 322 ? 7.728 3.927 -17.081 1.00 93.31 322 CYS A CA 1
ATOM 2627 C C . CYS A 1 322 ? 8.916 3.006 -17.390 1.00 93.31 322 CYS A C 1
ATOM 2629 O O . CYS A 1 322 ? 9.190 2.752 -18.558 1.00 93.31 322 CYS A O 1
ATOM 2631 N N . ALA A 1 323 ? 9.595 2.463 -16.375 1.00 93.44 323 ALA A N 1
ATOM 2632 C CA . ALA A 1 323 ? 10.693 1.517 -16.576 1.00 93.44 323 ALA A CA 1
ATOM 2633 C C . ALA A 1 323 ? 10.210 0.226 -17.255 1.00 93.44 323 ALA A C 1
ATOM 2635 O O . ALA A 1 323 ? 10.812 -0.232 -18.224 1.00 93.44 323 ALA A O 1
ATOM 2636 N N . ALA A 1 324 ? 9.083 -0.332 -16.805 1.00 93.25 324 ALA A N 1
ATOM 2637 C CA . ALA A 1 324 ? 8.498 -1.511 -17.437 1.00 93.25 324 ALA A CA 1
ATOM 2638 C C . ALA A 1 324 ? 8.125 -1.242 -18.904 1.00 93.25 324 ALA A C 1
ATOM 2640 O O . ALA A 1 324 ? 8.430 -2.060 -19.772 1.00 93.25 324 ALA A O 1
ATOM 2641 N N . TYR A 1 325 ? 7.529 -0.082 -19.194 1.00 91.50 325 TYR A N 1
ATOM 2642 C CA . TYR A 1 325 ? 7.199 0.343 -20.555 1.00 91.50 325 TYR A CA 1
ATOM 2643 C C . TYR A 1 325 ? 8.444 0.545 -21.433 1.00 91.50 325 TYR A C 1
ATOM 2645 O O . TYR A 1 325 ? 8.475 0.059 -22.559 1.00 91.50 325 TYR A O 1
ATOM 2653 N N . ALA A 1 326 ? 9.496 1.186 -20.913 1.00 90.75 326 ALA A N 1
ATOM 2654 C CA . ALA A 1 326 ? 10.764 1.392 -21.621 1.00 90.75 326 ALA A CA 1
ATOM 2655 C C . ALA A 1 326 ? 11.430 0.077 -22.052 1.00 90.75 326 ALA A C 1
ATOM 2657 O O . ALA A 1 326 ? 12.093 0.025 -23.084 1.00 90.75 326 ALA A O 1
ATOM 2658 N N . SER A 1 327 ? 11.223 -0.990 -21.278 1.00 90.38 327 SER A N 1
ATOM 2659 C CA . SER A 1 327 ? 11.775 -2.319 -21.556 1.00 90.38 327 SER A CA 1
ATOM 2660 C C . SER A 1 327 ? 10.965 -3.159 -22.558 1.00 90.38 327 SER A C 1
ATOM 2662 O O . SER A 1 327 ? 11.299 -4.319 -22.808 1.00 90.38 327 SER A O 1
ATOM 2664 N N . GLN A 1 328 ? 9.866 -2.627 -23.105 1.00 89.50 328 GLN A N 1
ATOM 2665 C CA . GLN A 1 328 ? 9.058 -3.343 -24.091 1.00 89.50 328 GLN A CA 1
ATOM 2666 C C . GLN A 1 328 ? 9.763 -3.373 -25.459 1.00 89.50 328 GLN A C 1
ATOM 2668 O O . GLN A 1 328 ? 10.245 -2.326 -25.900 1.00 89.50 328 GLN A O 1
ATOM 2673 N N . PRO A 1 329 ? 9.777 -4.519 -26.173 1.00 85.94 329 PRO A N 1
ATOM 2674 C CA . PRO A 1 329 ? 10.426 -4.634 -27.483 1.00 85.94 329 PRO A CA 1
ATOM 2675 C C . PRO A 1 329 ? 9.925 -3.616 -28.515 1.00 85.94 329 PRO A C 1
ATOM 2677 O O . PRO A 1 329 ? 10.674 -3.162 -29.373 1.00 85.94 329 PRO A O 1
ATOM 2680 N N . GLU A 1 330 ? 8.653 -3.221 -28.432 1.00 86.00 330 GLU A N 1
ATOM 2681 C CA . GLU A 1 330 ? 8.056 -2.214 -29.311 1.00 86.00 330 GLU A CA 1
ATOM 2682 C C . GLU A 1 330 ? 8.640 -0.808 -29.099 1.00 86.00 330 GLU A C 1
ATOM 2684 O O . GLU A 1 330 ? 8.522 0.041 -29.986 1.00 86.00 330 GLU A O 1
ATOM 2689 N N . ILE A 1 331 ? 9.240 -0.558 -27.932 1.00 84.81 331 ILE A N 1
ATOM 2690 C CA . ILE A 1 331 ? 9.795 0.734 -27.517 1.00 84.81 331 ILE A CA 1
ATOM 2691 C C . ILE A 1 331 ? 11.313 0.759 -27.664 1.00 84.81 331 ILE A C 1
ATOM 2693 O O . ILE A 1 331 ? 11.845 1.740 -28.184 1.00 84.81 331 ILE A O 1
ATOM 2697 N N . SER A 1 332 ? 12.003 -0.303 -27.243 1.00 78.44 332 SER A N 1
ATOM 2698 C CA . SER A 1 332 ? 13.456 -0.426 -27.412 1.00 78.44 332 SER A CA 1
ATOM 2699 C C . SER A 1 332 ? 13.853 -0.646 -28.877 1.00 78.44 332 SER A C 1
ATOM 2701 O O . SER A 1 332 ? 14.922 -0.216 -29.302 1.00 78.44 332 SER A O 1
ATOM 2703 N N . GLY A 1 333 ? 12.963 -1.233 -29.685 1.00 77.25 333 GLY A N 1
ATOM 2704 C CA . GLY A 1 333 ? 13.230 -1.524 -31.089 1.00 77.25 333 GLY A CA 1
ATOM 2705 C C . GLY A 1 333 ? 14.228 -2.670 -31.246 1.00 77.25 333 GLY A C 1
ATOM 2706 O O . GLY A 1 333 ? 14.121 -3.684 -30.561 1.00 77.25 333 GLY A O 1
ATOM 2707 N N . ASP A 1 334 ? 15.179 -2.510 -32.170 1.00 73.38 334 ASP A N 1
ATOM 2708 C CA . ASP A 1 334 ? 16.238 -3.500 -32.422 1.00 73.38 334 ASP A CA 1
ATOM 2709 C C . ASP A 1 334 ? 17.425 -3.372 -31.440 1.00 73.38 334 ASP A C 1
ATOM 2711 O O . ASP A 1 334 ? 18.321 -4.217 -31.459 1.00 73.38 334 ASP A O 1
ATOM 2715 N N . ASP A 1 335 ? 17.443 -2.324 -30.607 1.00 75.88 335 ASP A N 1
ATOM 2716 C CA . ASP A 1 335 ? 18.487 -2.064 -29.614 1.00 75.88 335 ASP A CA 1
ATOM 2717 C C . ASP A 1 335 ? 18.089 -2.607 -28.226 1.00 75.88 335 ASP A C 1
ATOM 2719 O O . ASP A 1 335 ? 16.904 -2.713 -27.890 1.00 75.88 335 ASP A O 1
ATOM 2723 N N . GLU A 1 336 ? 19.089 -2.922 -27.393 1.00 80.88 336 GLU A N 1
ATOM 2724 C CA . GLU A 1 336 ? 18.859 -3.274 -25.986 1.00 80.88 336 GLU A CA 1
ATOM 2725 C C . GLU A 1 336 ? 18.271 -2.068 -25.228 1.00 80.88 336 GLU A C 1
ATOM 2727 O O . GLU A 1 336 ? 18.745 -0.937 -25.405 1.00 80.88 336 GLU A O 1
ATOM 2732 N N . PRO A 1 337 ? 17.261 -2.262 -24.356 1.00 86.69 337 PRO A N 1
ATOM 2733 C CA . PRO A 1 337 ? 16.703 -1.164 -23.580 1.00 86.69 337 PRO A CA 1
ATOM 2734 C C . PRO A 1 337 ? 17.768 -0.574 -22.647 1.00 86.69 337 PRO A C 1
ATOM 2736 O O . PRO A 1 337 ? 18.428 -1.294 -21.895 1.00 86.69 337 PRO A O 1
ATOM 2739 N N . MET A 1 338 ? 17.918 0.753 -22.660 1.00 88.88 338 MET A N 1
ATOM 2740 C CA . MET A 1 338 ? 18.910 1.414 -21.811 1.00 88.88 338 MET A CA 1
ATOM 2741 C C . MET A 1 338 ? 18.536 1.284 -20.333 1.00 88.88 338 MET A C 1
ATOM 2743 O O . MET A 1 338 ? 17.412 1.585 -19.927 1.00 88.88 338 MET A O 1
ATOM 2747 N N . LEU A 1 339 ? 19.502 0.844 -19.523 1.00 91.75 339 LEU A N 1
ATOM 2748 C CA . LEU A 1 339 ? 19.323 0.644 -18.089 1.00 91.75 339 LEU A CA 1
ATOM 2749 C C . LEU A 1 339 ? 18.967 1.977 -17.402 1.00 91.75 339 LEU A C 1
ATOM 2751 O O . LEU A 1 339 ? 19.774 2.911 -17.453 1.00 91.75 339 LEU A O 1
ATOM 2755 N N . PRO A 1 340 ? 17.815 2.084 -16.718 1.00 93.69 340 PRO A N 1
ATOM 2756 C CA . PRO A 1 340 ? 17.411 3.340 -16.117 1.00 93.69 340 PRO A CA 1
ATOM 2757 C C . PRO A 1 340 ? 18.185 3.596 -14.821 1.00 93.69 340 PRO A C 1
ATOM 2759 O O . PRO A 1 340 ? 18.493 2.681 -14.049 1.00 93.69 340 PRO A O 1
ATOM 2762 N N . ALA A 1 341 ? 18.461 4.869 -14.549 1.00 93.75 341 ALA A N 1
ATOM 2763 C CA . ALA A 1 341 ? 19.043 5.309 -13.289 1.00 93.75 341 ALA A CA 1
ATOM 2764 C C . ALA A 1 341 ? 17.916 5.783 -12.371 1.00 93.75 341 ALA A C 1
ATOM 2766 O O . ALA A 1 341 ? 17.213 6.734 -12.699 1.00 93.75 341 ALA A O 1
ATOM 2767 N N . LEU A 1 342 ? 17.723 5.113 -11.235 1.00 94.19 342 LEU A N 1
ATOM 2768 C CA . LEU A 1 342 ? 16.570 5.328 -10.360 1.00 94.19 342 LEU A CA 1
ATOM 2769 C C . LEU A 1 342 ? 17.004 5.795 -8.968 1.00 94.19 342 LEU A C 1
ATOM 2771 O O . LEU A 1 342 ? 17.921 5.221 -8.376 1.00 94.19 342 LEU A O 1
ATOM 2775 N N . ASP A 1 343 ? 16.309 6.797 -8.438 1.00 93.12 343 ASP A N 1
ATOM 2776 C CA . ASP A 1 343 ? 16.451 7.320 -7.082 1.00 93.12 343 ASP A CA 1
ATOM 2777 C C . ASP A 1 343 ? 15.077 7.694 -6.482 1.00 93.12 343 ASP A C 1
ATOM 2779 O O . ASP A 1 343 ? 14.062 7.722 -7.179 1.00 93.12 343 ASP A O 1
ATOM 2783 N N . SER A 1 344 ? 15.032 7.989 -5.179 1.00 92.25 344 SER A N 1
ATOM 2784 C CA . SER A 1 344 ? 13.802 8.369 -4.470 1.00 92.25 344 SER A CA 1
ATOM 2785 C C . SER A 1 344 ? 13.193 9.689 -4.951 1.00 92.25 344 SER A C 1
ATOM 2787 O O . SER A 1 344 ? 11.988 9.900 -4.820 1.00 92.25 344 SER A O 1
ATOM 2789 N N . LYS A 1 345 ? 13.994 10.605 -5.511 1.00 94.38 345 LYS A N 1
ATOM 2790 C CA . LYS A 1 345 ? 13.496 11.916 -5.978 1.00 94.38 345 LYS A CA 1
ATOM 2791 C C . LYS A 1 345 ? 13.683 12.178 -7.459 1.00 94.38 345 LYS A C 1
ATOM 2793 O O . LYS A 1 345 ? 13.155 13.166 -7.973 1.00 94.38 345 LYS A O 1
ATOM 2798 N N . GLN A 1 346 ? 14.474 11.351 -8.125 1.00 95.06 346 GLN A N 1
ATOM 2799 C CA . GLN A 1 346 ? 14.865 11.549 -9.510 1.00 95.06 346 GLN A CA 1
ATOM 2800 C C . GLN A 1 346 ? 14.938 10.202 -10.222 1.00 95.06 346 GLN A C 1
ATOM 2802 O O . GLN A 1 346 ? 15.254 9.188 -9.606 1.00 95.06 346 GLN A O 1
ATOM 2807 N N . ALA A 1 347 ? 14.661 10.182 -11.518 1.00 95.62 347 ALA A N 1
ATOM 2808 C CA . ALA A 1 347 ? 14.895 9.018 -12.357 1.00 95.62 347 ALA A CA 1
ATOM 2809 C C . ALA A 1 347 ? 15.266 9.458 -13.773 1.00 95.62 347 ALA A C 1
ATOM 2811 O O . ALA A 1 347 ? 14.641 10.364 -14.320 1.00 95.62 347 ALA A O 1
ATOM 2812 N N . MET A 1 348 ? 16.256 8.797 -14.363 1.00 95.00 348 MET A N 1
ATOM 2813 C CA . MET A 1 348 ? 16.578 8.910 -15.781 1.00 95.00 348 MET A CA 1
ATOM 2814 C C . MET A 1 348 ? 16.120 7.637 -16.482 1.00 95.00 348 MET A C 1
ATOM 2816 O O . MET A 1 348 ? 16.540 6.540 -16.105 1.00 95.00 348 MET A O 1
ATOM 2820 N N . LEU A 1 349 ? 15.261 7.791 -17.485 1.00 93.50 349 LEU A N 1
ATOM 2821 C CA . LEU A 1 349 ? 14.757 6.700 -18.314 1.00 93.50 349 LEU A CA 1
ATOM 2822 C C . LEU A 1 349 ? 14.899 7.060 -19.787 1.00 93.50 349 LEU A C 1
ATOM 2824 O O . LEU A 1 349 ? 14.826 8.234 -20.148 1.00 93.50 349 LEU A O 1
ATOM 2828 N N . SER A 1 350 ? 15.003 6.039 -20.627 1.00 90.81 350 SER A N 1
ATOM 2829 C CA . SER A 1 350 ? 15.096 6.214 -22.072 1.00 90.81 350 SER A CA 1
ATOM 2830 C C . SER A 1 350 ? 13.982 5.444 -22.759 1.00 90.81 350 SER A C 1
ATOM 2832 O O . SER A 1 350 ? 13.728 4.283 -22.442 1.00 90.81 350 SER A O 1
ATOM 2834 N N . PHE A 1 351 ? 13.310 6.092 -23.706 1.00 89.44 351 PHE A N 1
ATOM 2835 C CA . PHE A 1 351 ? 12.292 5.464 -24.547 1.00 89.44 351 PHE A CA 1
ATOM 2836 C C . PHE A 1 351 ? 12.802 5.465 -25.986 1.00 89.44 351 PHE A C 1
ATOM 2838 O O . PHE A 1 351 ? 12.749 6.487 -26.682 1.00 89.44 351 PHE A O 1
ATOM 2845 N N . GLY A 1 352 ? 13.357 4.327 -26.406 1.00 85.56 352 GLY A N 1
ATOM 2846 C CA . GLY A 1 352 ? 14.189 4.246 -27.602 1.00 85.56 352 GLY A CA 1
ATOM 2847 C C . GLY A 1 352 ? 15.437 5.118 -27.437 1.00 85.56 352 GLY A C 1
ATOM 2848 O O . GLY A 1 352 ? 16.155 4.999 -26.450 1.00 85.56 352 GLY A O 1
ATOM 2849 N N . VAL A 1 353 ? 15.657 6.038 -28.378 1.00 85.00 353 VAL A N 1
ATOM 2850 C CA . VAL A 1 353 ? 16.829 6.938 -28.401 1.00 85.00 353 VAL A CA 1
ATOM 2851 C C . VAL A 1 353 ? 16.666 8.224 -27.581 1.00 85.00 353 VAL A C 1
ATOM 2853 O O . VAL A 1 353 ? 17.574 9.049 -27.556 1.00 85.00 353 VAL A O 1
ATOM 2856 N N . ASN A 1 354 ? 15.497 8.447 -26.977 1.00 88.94 354 ASN A N 1
ATOM 2857 C CA . ASN A 1 354 ? 15.178 9.700 -26.298 1.00 88.94 354 ASN A CA 1
ATOM 2858 C C . ASN A 1 354 ? 15.278 9.545 -24.780 1.00 88.94 354 ASN A C 1
ATOM 2860 O O . ASN A 1 354 ? 14.595 8.689 -24.214 1.00 88.94 354 ASN A O 1
ATOM 2864 N N . ASP A 1 355 ? 16.034 10.435 -24.139 1.00 91.44 355 ASP A N 1
ATOM 2865 C CA . ASP A 1 355 ? 16.232 10.453 -22.689 1.00 91.44 355 ASP A CA 1
ATOM 2866 C C . ASP A 1 355 ? 15.256 11.391 -21.969 1.00 91.44 355 ASP A C 1
ATOM 2868 O O . ASP A 1 355 ? 14.896 12.472 -22.453 1.00 91.44 355 ASP A O 1
ATOM 2872 N N . PHE A 1 356 ? 14.826 10.959 -20.785 1.00 93.31 356 PHE A N 1
ATOM 2873 C CA . PHE A 1 356 ? 13.832 11.623 -19.954 1.00 93.31 356 PHE A CA 1
ATOM 2874 C C . PHE A 1 356 ? 14.293 11.678 -18.507 1.00 93.31 356 PHE A C 1
ATOM 2876 O O . PHE A 1 356 ? 14.564 10.653 -17.880 1.00 93.31 356 PHE A O 1
ATOM 2883 N N . MET A 1 357 ? 14.262 12.884 -17.951 1.00 95.19 357 MET A N 1
ATOM 2884 C CA . MET A 1 357 ? 14.488 13.143 -16.542 1.00 95.19 357 MET A CA 1
ATOM 2885 C C . MET A 1 357 ? 13.158 13.342 -15.820 1.00 95.19 357 MET A C 1
ATOM 2887 O O . MET A 1 357 ? 12.422 14.298 -16.072 1.00 95.19 357 MET A O 1
ATOM 2891 N N . PHE A 1 358 ? 12.884 12.467 -14.865 1.00 95.81 358 PHE A N 1
ATOM 2892 C CA . PHE A 1 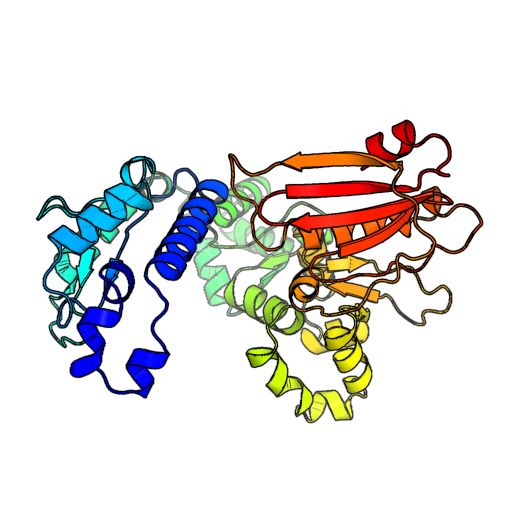358 ? 11.760 12.551 -13.948 1.00 95.81 358 PHE A CA 1
ATOM 2893 C C . PHE A 1 358 ? 12.265 13.093 -12.617 1.00 95.81 358 PHE A C 1
ATOM 2895 O O . PHE A 1 358 ? 13.255 12.601 -12.082 1.00 95.81 358 PHE A O 1
ATOM 2902 N N . THR A 1 359 ? 11.582 14.083 -12.050 1.00 95.75 359 THR A N 1
ATOM 2903 C CA . THR A 1 359 ? 11.899 14.610 -10.716 1.00 95.75 359 THR A CA 1
ATOM 2904 C C . THR A 1 359 ? 10.631 14.849 -9.915 1.00 95.75 359 THR A C 1
ATOM 2906 O O . THR A 1 359 ? 9.589 15.169 -10.488 1.00 95.75 359 THR A O 1
ATOM 2909 N N . VAL A 1 360 ? 10.720 14.725 -8.594 1.00 95.19 360 VAL A N 1
ATOM 2910 C CA . VAL A 1 360 ? 9.654 15.117 -7.669 1.00 95.19 360 VAL A CA 1
ATOM 2911 C C . VAL A 1 360 ? 10.187 16.104 -6.635 1.00 95.19 360 VAL A C 1
ATOM 2913 O O . VAL A 1 360 ? 11.227 15.881 -6.011 1.00 95.19 360 VAL A O 1
ATOM 2916 N N . ASP A 1 361 ? 9.469 17.211 -6.465 1.00 92.56 361 ASP A N 1
ATOM 2917 C CA . ASP A 1 361 ? 9.754 18.238 -5.465 1.00 92.56 361 ASP A CA 1
ATOM 2918 C C . ASP A 1 361 ? 8.442 18.753 -4.865 1.00 92.56 361 ASP A C 1
ATOM 2920 O O . ASP A 1 361 ? 7.614 19.345 -5.561 1.00 92.56 361 ASP A O 1
ATOM 2924 N N . GLY A 1 362 ? 8.233 18.483 -3.575 1.00 89.50 362 GLY A N 1
ATOM 2925 C CA . GLY A 1 362 ? 6.945 18.708 -2.921 1.00 89.50 362 GLY A CA 1
ATOM 2926 C C . GLY A 1 362 ? 5.816 17.955 -3.630 1.00 89.50 362 GLY A C 1
ATOM 2927 O O . GLY A 1 362 ? 5.911 16.748 -3.845 1.00 89.50 362 GLY A O 1
ATOM 2928 N N . ASP A 1 363 ? 4.772 18.689 -4.014 1.00 90.31 363 ASP A N 1
ATOM 2929 C CA . ASP A 1 363 ? 3.594 18.164 -4.713 1.00 90.31 363 ASP A CA 1
ATOM 2930 C C . ASP A 1 363 ? 3.711 18.236 -6.249 1.00 90.31 363 ASP A C 1
ATOM 2932 O O . ASP A 1 363 ? 2.715 18.084 -6.951 1.00 90.31 363 ASP A O 1
ATOM 2936 N N . VAL A 1 364 ? 4.904 18.482 -6.801 1.00 93.88 364 VAL A N 1
ATOM 2937 C CA . VAL A 1 364 ? 5.100 18.633 -8.251 1.00 93.88 364 VAL A CA 1
ATOM 2938 C C . VAL A 1 364 ? 6.000 17.530 -8.791 1.00 93.88 364 VAL A C 1
ATOM 2940 O O . VAL A 1 364 ? 7.148 17.380 -8.367 1.00 93.88 364 VAL A O 1
ATOM 2943 N N . VAL A 1 365 ? 5.496 16.792 -9.782 1.00 95.44 365 VAL A N 1
ATOM 2944 C CA . VAL A 1 365 ? 6.293 15.863 -10.592 1.00 95.44 365 VAL A CA 1
ATOM 2945 C C . VAL A 1 365 ? 6.631 16.540 -11.915 1.00 95.44 365 VAL A C 1
ATOM 2947 O O . VAL A 1 365 ? 5.738 16.985 -12.634 1.00 95.44 365 VAL A O 1
ATOM 2950 N N . ARG A 1 366 ? 7.918 16.611 -12.259 1.00 95.12 366 ARG A N 1
ATOM 2951 C CA . ARG A 1 366 ? 8.388 17.149 -13.543 1.00 95.12 366 ARG A CA 1
ATOM 2952 C C . ARG A 1 366 ? 8.957 16.038 -14.404 1.00 95.12 366 ARG A C 1
ATOM 2954 O O . ARG A 1 366 ? 9.780 15.259 -13.929 1.00 95.12 366 ARG A O 1
ATOM 2961 N N . ILE A 1 367 ? 8.560 16.028 -15.669 1.00 94.38 367 ILE A N 1
ATOM 2962 C CA . ILE A 1 367 ? 9.082 15.145 -16.708 1.00 94.38 367 ILE A CA 1
ATOM 2963 C C . ILE A 1 367 ? 9.721 16.043 -17.761 1.00 94.38 367 ILE A C 1
ATOM 2965 O O . ILE A 1 367 ? 9.029 16.753 -18.494 1.00 94.38 367 ILE A O 1
ATOM 2969 N N . CYS A 1 368 ? 11.046 16.057 -17.794 1.00 93.31 368 CYS A N 1
ATOM 2970 C CA . CYS A 1 368 ? 11.836 16.827 -18.739 1.00 93.31 368 CYS A CA 1
ATOM 2971 C C . CYS A 1 368 ? 12.395 15.884 -19.800 1.00 93.31 368 CYS A C 1
ATOM 2973 O O . CYS A 1 368 ? 12.947 14.840 -19.464 1.00 93.31 368 CYS A O 1
ATOM 2975 N N . ILE A 1 369 ? 12.256 16.248 -21.067 1.00 91.75 369 ILE A N 1
ATOM 2976 C CA . ILE A 1 369 ? 12.870 15.522 -22.178 1.00 91.75 369 ILE A CA 1
ATOM 2977 C C . ILE A 1 369 ? 14.185 16.195 -22.531 1.00 91.75 369 ILE A C 1
ATOM 2979 O O . ILE A 1 369 ? 14.252 17.428 -22.515 1.00 91.75 369 ILE A O 1
ATOM 2983 N N . ASP A 1 370 ? 15.186 15.408 -22.904 1.00 91.94 370 ASP A N 1
ATOM 2984 C CA . ASP A 1 370 ? 16.431 15.939 -23.438 1.00 91.94 370 ASP A CA 1
ATOM 2985 C C . ASP A 1 370 ? 16.185 16.854 -24.659 1.00 91.94 370 ASP A C 1
ATOM 2987 O O . ASP A 1 370 ? 15.322 16.603 -25.508 1.00 91.94 370 ASP A O 1
ATOM 2991 N N . ALA A 1 371 ? 16.925 17.957 -24.746 1.00 90.31 371 ALA A N 1
ATOM 2992 C CA . ALA A 1 371 ? 16.808 18.953 -25.803 1.00 90.31 371 ALA A CA 1
ATOM 2993 C C . ALA A 1 371 ? 17.158 18.397 -27.194 1.00 90.31 371 ALA A C 1
ATOM 2995 O O . ALA A 1 371 ? 16.665 18.920 -28.199 1.00 90.31 371 ALA A O 1
ATOM 2996 N N . ALA A 1 372 ? 17.972 17.341 -27.262 1.00 88.62 372 ALA A N 1
ATOM 2997 C CA . ALA A 1 372 ? 18.328 16.645 -28.490 1.00 88.62 372 ALA A CA 1
ATOM 2998 C C . ALA A 1 372 ? 17.277 15.613 -28.938 1.00 88.62 372 ALA A C 1
ATOM 3000 O O . ALA A 1 372 ? 17.426 15.037 -30.016 1.00 88.62 372 ALA A O 1
ATOM 3001 N N . ALA A 1 373 ? 16.209 15.397 -28.160 1.00 86.00 373 ALA A N 1
ATOM 3002 C CA . ALA A 1 373 ? 15.229 14.357 -28.439 1.00 86.00 373 ALA A CA 1
ATOM 3003 C C . ALA A 1 373 ? 14.523 14.524 -29.795 1.00 86.00 373 ALA A C 1
ATOM 3005 O O . ALA A 1 373 ? 14.071 15.605 -30.196 1.00 86.00 373 ALA A O 1
ATOM 3006 N N . GLU A 1 374 ? 14.342 13.405 -30.486 1.00 84.00 374 GLU A N 1
ATOM 3007 C CA . GLU A 1 374 ? 13.606 13.336 -31.735 1.00 84.00 374 GLU A CA 1
ATOM 3008 C C . GLU A 1 374 ? 12.095 13.302 -31.475 1.00 84.00 374 GLU A C 1
ATOM 3010 O O . GLU A 1 374 ? 11.566 12.409 -30.815 1.00 84.00 374 GLU A O 1
ATOM 3015 N N . ARG A 1 375 ? 11.363 14.260 -32.063 1.00 76.44 375 ARG A N 1
ATOM 3016 C CA . ARG A 1 375 ? 9.885 14.353 -31.991 1.00 76.44 375 ARG A CA 1
ATOM 3017 C C . ARG A 1 375 ? 9.328 14.278 -30.549 1.00 76.44 375 ARG A C 1
ATOM 3019 O O . ARG A 1 375 ? 8.386 13.522 -30.292 1.00 76.44 375 ARG A O 1
ATOM 3026 N N . PRO A 1 376 ? 9.800 15.139 -29.633 1.00 69.44 376 PRO A N 1
ATOM 3027 C CA . PRO A 1 376 ? 9.519 15.060 -28.194 1.00 69.44 376 PRO A CA 1
ATOM 3028 C C . PRO A 1 376 ? 8.020 15.056 -27.831 1.00 69.44 376 PRO A C 1
ATOM 3030 O O . PRO A 1 376 ? 7.584 14.365 -26.913 1.00 69.44 376 PRO A O 1
ATOM 3033 N N . ALA A 1 377 ? 7.190 15.770 -28.600 1.00 67.56 377 ALA A N 1
ATOM 3034 C CA . ALA A 1 377 ? 5.745 15.842 -28.373 1.00 67.56 377 ALA A CA 1
ATOM 3035 C C . ALA A 1 377 ? 4.991 14.523 -28.645 1.00 67.56 377 ALA A C 1
ATOM 3037 O O . ALA A 1 377 ? 3.889 14.338 -28.132 1.00 67.56 377 ALA A O 1
ATOM 3038 N N . MET A 1 378 ? 5.541 13.616 -29.463 1.00 65.31 378 MET A N 1
ATOM 3039 C CA . MET A 1 378 ? 4.925 12.304 -29.698 1.00 65.31 378 MET A CA 1
ATOM 3040 C C . MET A 1 378 ? 5.173 11.341 -28.539 1.00 65.31 378 MET A C 1
ATOM 3042 O O . MET A 1 378 ? 4.306 10.520 -28.262 1.00 65.31 378 MET A O 1
ATOM 3046 N N . VAL A 1 379 ? 6.315 11.470 -27.861 1.00 60.88 379 VAL A N 1
ATOM 3047 C CA . VAL A 1 379 ? 6.704 10.576 -26.767 1.00 60.88 379 VAL A CA 1
ATOM 3048 C C . VAL A 1 379 ? 5.984 10.944 -25.469 1.00 60.88 379 VAL A C 1
ATOM 3050 O O . VAL A 1 379 ? 5.446 10.056 -24.821 1.00 60.88 379 VAL A O 1
ATOM 3053 N N . ILE A 1 380 ? 5.825 12.241 -25.155 1.00 61.97 380 ILE A N 1
ATOM 3054 C CA . ILE A 1 380 ? 4.997 12.679 -24.007 1.00 61.97 380 ILE A CA 1
ATOM 3055 C C . ILE A 1 380 ? 3.549 12.197 -24.122 1.00 61.97 380 ILE A C 1
ATOM 3057 O O . ILE A 1 380 ? 2.923 11.938 -23.112 1.00 61.97 380 ILE A O 1
ATOM 3061 N N . LYS A 1 381 ? 2.991 12.076 -25.332 1.00 60.69 381 LYS A N 1
ATOM 3062 C CA . LYS A 1 381 ? 1.598 11.634 -25.508 1.00 60.69 381 LYS A CA 1
ATOM 3063 C C . LYS A 1 381 ? 1.386 10.149 -25.158 1.00 60.69 381 LYS A C 1
ATOM 3065 O O . LYS A 1 381 ? 0.240 9.717 -25.056 1.00 60.69 381 LYS A O 1
ATOM 3070 N N . LEU A 1 382 ? 2.465 9.370 -25.092 1.00 54.09 382 LEU A N 1
ATOM 3071 C CA . LEU A 1 382 ? 2.439 7.938 -24.788 1.00 54.09 382 LEU A CA 1
ATOM 3072 C C . LEU A 1 382 ? 2.621 7.653 -23.289 1.00 54.09 382 LEU A C 1
ATOM 3074 O O . LEU A 1 382 ? 2.263 6.561 -22.856 1.00 54.09 382 LEU A O 1
ATOM 3078 N N . LEU A 1 383 ? 3.165 8.622 -22.546 1.00 52.97 383 LEU A N 1
ATOM 3079 C CA . LEU A 1 383 ? 3.260 8.639 -21.084 1.00 52.97 383 LEU A CA 1
ATOM 3080 C C . LEU A 1 383 ? 1.973 9.225 -20.491 1.00 52.97 383 LEU A C 1
ATOM 3082 O O . LEU A 1 383 ? 1.555 8.731 -19.422 1.00 52.97 383 LEU A O 1
#

Mean predicted aligned error: 6.37 Å

Sequence (383 aa):
MREIVGKEHFRETLTLEEYQKLSTQAEAIDFLRFWLHSIRLHAPEAPVLMIGTFLDQVTQLREVDRVLREHVGATSHEHLVQPSKGGHLFFAIDNSSNDKNRAVELRTAIASVASEQRYVREQVPLAWLKLHEDMLQSGEPFMLYDEVVERAAEYGRDRADVDAMLEYFHGLGVVVHLRGSETLESVVVIDAEWLLKKLARVIADDLHAQSLFYDRDLKSAGLLPAYERLRKDMIATRSLLEWLWADQEVDYLLQFMEANMLLCPWRFDEHRDEDEYLVSGLLSDSSKHIDTRDFEPGLTCELDFSEFFLPNGVFHRLVAQCAAYASQPEISGDDEPMLPALDSKQAMLSFGVNDFMFTVDGDVVRICIDAAAERPAMVIKLL